Protein 3LHQ (pdb70)

Foldseek 3Di:
DVVVVPVLQDPVLLVLLLLLVLVVLLVAFPVPDFLCNSCVSSVHHSVSSVVVDVTVLRSLLVLVVVVVVVLVVLLVVLCVVCVLALVVSVLVSLLCLQLCCPVPSSNVSSLSRVQPGYDCDDVNVVVVVVVVVVLVVQLVVQLVSVVVCVVSVNFDVQFPSSVLSVCSCCLSSVLSNVCSVPVVPDPRNVCSSVSSVVSSVCRRDPPVRGD/DLVCVLQDVVLLVLLLLLLLVCLLVPFLVPDFLCNSCVSSVHHSVSSCVSPVGSLRSLLVLVVVVVVVLVVLLVVLCVVCVLALPSSVLVSQLCLQLCCPVPPSNVSSLSRVQPGYDCDDPNVVSVVVVVVVLVVQLVVQLVSVVVCVVSVNFPVFFQSSVLSVCVCCLSSVSSNVCSVPVVPDPRNVCRSVSSVVSSVCRRDPPVRGDD

Radius of gyration: 23.21 Å; Cα contacts (8 Å, |Δi|>4): 563; chains: 2; bounding box: 66×42×72 Å

Organism: Salmonella typhimurium (strain LT2 / SGSC1412 / ATCC 700720) (NCBI:txid99287)

Nearest PDB structures (foldseek):
  3lhq-assembly1_B  TM=1.002E+00  e=2.582E-28  Salmonella enterica subsp. enterica serovar Typhimurium str. LT2
  2qop-assembly1_A-2  TM=9.839E-01  e=1.857E-23  Escherichia coli K-12
  3bcg-assembly1_B  TM=9.677E-01  e=1.169E-22  Escherichia coli K-12
  7k1c-assembly1_B  TM=9.220E-01  e=1.415E-13  Pseudomonas putida DOT-T1E
  2xdn-assembly2_D  TM=9.183E-01  e=2.085E-13  Pseudomonas putida

Sequence (421 aa):
AMARKTKQQALETRQQHILDVALRRLFSSQQGVSATSLAEEIANAAGVTRGAIYWHFKNKSDLFSEIWELSESNIGEELEIEEYYQAKFPDDPLSVLREILVHILEATVTEEERRRRRLLMEIIFHKCCEFVGEMMVVVQQAQRSLCCLESYDRIEQTLKHCINAKMLPENLLTRRAAILMRSSFISGLMENWLFAPQSFDLKKEARAYVTILLEMMYQQLCPTLRRAARKTKQQALLETRQHILDVALRRLLFSQQQGVSATSLAEEIANAAGVTRGAIYWHFKKNKSSDLFSEIIWELLSSESNIGELEEIEEYQQAKKFPDDPLSVLREILVHILEATVTEERRRRRLLMMEIIIFHKCCEFVGEMMVVVQQAQRSLCCLESSYDRIEQTLKHCINAKMLPENLLTRRAAILMRRSSFISGLMMENWLFAPQSFDLKKEARAYVTILLEMMYQLCPTLRAS

B-factor: mean 19.81, std 8.68, range [6.04, 78.8]

Solvent-accessible surface area: 19150 Å² total; per-residue (Å²): 110,129,87,155,90,96,113,40,60,19,132,104,14,53,70,88,0,9,39,23,0,3,125,30,0,13,118,55,0,4,55,67,0,48,8,27,68,0,0,118,58,8,70,25,51,160,54,7,0,111,142,12,3,158,41,38,2,58,0,0,18,44,4,20,75,92,10,60,65,74,33,26,114,38,55,124,78,26,90,82,136,67,104,117,37,23,25,10,11,10,73,30,19,10,2,51,24,0,57,3,0,27,71,80,85,102,25,73,22,1,21,20,0,15,13,4,24,6,6,2,28,61,68,7,53,96,3,10,101,42,6,86,71,63,7,81,77,35,1,70,135,23,29,96,35,0,97,106,0,27,113,43,174,60,9,24,161,69,12,56,13,88,45,0,0,2,0,6,63,0,2,9,12,2,0,11,15,8,26,14,16,9,54,182,17,22,77,0,115,160,34,0,105,19,1,0,40,0,0,13,22,0,0,72,70,0,68,33,0,89,98,107,202,127,95,148,48,68,19,141,119,13,64,94,82,0,6,24,11,0,3,90,29,0,10,144,65,0,5,53,65,0,42,6,27,66,0,0,119,57,8,70,26,80,155,53,6,0,107,143,14,5,157,48,38,2,57,0,0,21,46,2,18,77,81,8,62,61,82,32,27,95,44,75,122,98,32,90,81,138,58,105,119,37,22,29,10,5,10,75,22,20,10,2,50,22,0,58,4,0,31,70,81,81,86,23,77,25,0,16,19,0,18,20,4,24,6,5,3,31,61,67,6,54,93,4,12,100,43,8,83,66,66,6,86,82,37,1,72,128,23,40,94,38,0,98,85,0,10,82,44,178,59,6,22,159,68,12,58,28,90,47,0,0,3,5,4,76,0,1,12,15,1,0,8,15,1,22,13,10,5,46,176,10,22,79,0,115,155,32,0,108,18,1,0,40,0,2,14,26,3,0,62,69,0,68,34,1,82,50,166

CATH classification: 1.10.357.10

Structure (mmCIF, N/CA/C/O backbone):
data_3LHQ
#
_entry.id   3LHQ
#
_cell.length_a   47.180
_cell.length_b   75.820
_cell.length_c   55.176
_cell.angle_alpha   90.000
_cell.angle_beta   108.670
_cell.angle_gamma   90.000
#
_symmetry.space_group_name_H-M   'P 1 21 1'
#
loop_
_entity.id
_entity.type
_entity.pdbx_description
1 polymer 'AcrAB operon repressor (TetR/AcrR family)'
2 non-polymer DI(HYDROXYETHYL)ETHER
3 non-polymer 1,2-ETHANEDIOL
4 water water
#
loop_
_atom_site.group_PDB
_atom_site.id
_atom_site.type_symbol
_atom_site.label_atom_id
_atom_site.label_alt_id
_atom_site.label_comp_id
_atom_site.label_asym_id
_atom_site.label_entity_id
_atom_site.label_seq_id
_atom_site.pdbx_PDB_ins_code
_atom_site.Cartn_x
_atom_site.Cartn_y
_atom_site.Cartn_z
_atom_site.occupancy
_atom_site.B_iso_or_equiv
_atom_site.auth_seq_id
_atom_site.auth_comp_id
_atom_site.auth_asym_id
_atom_site.auth_atom_id
_atom_site.pdbx_PDB_model_num
ATOM 1 N N . ALA A 1 3 ? -6.340 12.073 -2.106 1.00 29.25 0 ALA A N 1
ATOM 2 C CA . ALA A 1 3 ? -6.307 13.575 -2.001 1.00 27.91 0 ALA A CA 1
ATOM 3 C C . ALA A 1 3 ? -7.148 14.138 -0.858 1.00 27.20 0 ALA A C 1
ATOM 4 O O . ALA A 1 3 ? -6.594 14.672 0.100 1.00 28.34 0 ALA A O 1
ATOM 6 N N . MET A 1 4 ? -8.471 14.006 -0.951 1.00 26.80 1 MET A N 1
ATOM 7 C CA . MET A 1 4 ? -9.372 14.449 0.130 1.00 25.69 1 MET A CA 1
ATOM 8 C C . MET A 1 4 ? -9.289 13.605 1.442 1.00 24.66 1 MET A C 1
ATOM 9 O O . MET A 1 4 ? -9.362 14.162 2.545 1.00 23.99 1 MET A O 1
ATOM 14 N N . ALA A 1 5 ? -9.120 12.281 1.327 1.00 23.65 2 ALA A N 1
ATOM 15 C CA . ALA A 1 5 ? -8.839 11.446 2.504 1.00 23.35 2 ALA A CA 1
ATOM 16 C C . ALA A 1 5 ? -7.582 11.896 3.262 1.00 22.61 2 ALA A C 1
ATOM 17 O O . ALA A 1 5 ? -7.566 11.986 4.490 1.00 22.09 2 ALA A O 1
ATOM 19 N N . ARG A 1 6 ? -6.515 12.130 2.517 1.00 23.19 3 ARG A N 1
ATOM 20 C CA . ARG A 1 6 ? -5.278 12.536 3.099 1.00 22.51 3 ARG A CA 1
ATOM 21 C C . ARG A 1 6 ? -5.438 13.921 3.699 1.00 22.37 3 ARG A C 1
ATOM 22 O O . ARG A 1 6 ? -4.893 14.199 4.750 1.00 23.11 3 ARG A O 1
ATOM 30 N N . LYS A 1 7 ? -6.185 14.789 3.016 1.00 22.04 4 LYS A N 1
ATOM 31 C CA . LYS A 1 7 ? -6.410 16.134 3.552 1.00 21.34 4 LYS A CA 1
ATOM 32 C C . LYS A 1 7 ? -7.130 16.071 4.900 1.00 21.57 4 LYS A C 1
ATOM 33 O O . LYS A 1 7 ? -6.739 16.738 5.890 1.00 21.38 4 LYS A O 1
ATOM 39 N N . THR A 1 8 ? -8.183 15.261 4.959 1.00 22.20 5 THR A N 1
ATOM 40 C CA . THR A 1 8 ? -8.973 15.110 6.169 1.00 22.95 5 THR A CA 1
ATOM 41 C C . THR A 1 8 ? -8.106 14.678 7.334 1.00 21.57 5 THR A C 1
ATOM 42 O O . THR A 1 8 ? -8.237 15.187 8.435 1.00 20.36 5 THR A O 1
ATOM 46 N N . LYS A 1 9 ? -7.194 13.748 7.084 1.00 22.37 6 LYS A N 1
ATOM 47 C CA . LYS A 1 9 ? -6.338 13.282 8.149 1.00 22.05 6 LYS A CA 1
ATOM 48 C C . LYS A 1 9 ? -5.341 14.357 8.600 1.00 20.98 6 LYS A C 1
ATOM 49 O O . LYS A 1 9 ? -5.165 14.567 9.802 1.00 20.03 6 LYS A O 1
ATOM 55 N N . GLN A 1 10 ? -4.704 15.009 7.633 1.00 19.60 7 GLN A N 1
ATOM 56 C CA . GLN A 1 10 ? -3.799 16.126 7.903 1.00 18.33 7 GLN A CA 1
ATOM 57 C C . GLN A 1 10 ? -4.429 17.151 8.789 1.00 15.79 7 GLN A C 1
ATOM 58 O O . GLN A 1 10 ? -3.755 17.721 9.637 1.00 16.71 7 GLN A O 1
ATOM 64 N N . GLN A 1 11 ? -5.700 17.451 8.554 1.00 15.74 8 GLN A N 1
ATOM 65 C CA . GLN A 1 11 ? -6.414 18.519 9.255 1.00 15.28 8 GLN A CA 1
ATOM 66 C C . GLN A 1 11 ? -7.082 18.122 10.560 1.00 15.37 8 GLN A C 1
ATOM 67 O O . GLN A 1 11 ? -7.633 18.990 11.298 1.00 15.05 8 GLN A O 1
ATOM 73 N N . ALA A 1 12 ? -6.993 16.845 10.886 1.00 16.19 9 ALA A N 1
ATOM 74 C CA . ALA A 1 12 ? -7.673 16.301 12.068 1.00 16.74 9 ALA A CA 1
ATOM 75 C C . ALA A 1 12 ? -7.163 16.848 13.386 1.00 16.08 9 ALA A C 1
ATOM 76 O O . ALA A 1 12 ? -5.980 17.185 13.539 1.00 13.60 9 ALA A O 1
ATOM 78 N N . LEU A 1 13 ? -8.038 16.806 14.384 1.00 18.09 10 LEU A N 1
ATOM 79 C CA . LEU A 1 13 ? -7.712 17.218 15.738 1.00 18.64 10 LEU A CA 1
ATOM 80 C C . LEU A 1 13 ? -6.538 16.373 16.291 1.00 18.29 10 LEU A C 1
ATOM 81 O O . LEU A 1 13 ? -5.680 16.915 16.939 1.00 16.81 10 LEU A O 1
ATOM 86 N N . GLU A 1 14 ? -6.507 15.074 15.989 1.00 18.89 11 GLU A N 1
ATOM 87 C CA . GLU A 1 14 ? -5.464 14.164 16.543 1.00 19.65 11 GLU A CA 1
ATOM 88 C C . GLU A 1 14 ? -4.101 14.577 15.962 1.00 18.02 11 GLU A C 1
ATOM 89 O O . GLU A 1 14 ? -3.066 14.524 16.618 1.00 17.92 11 GLU A O 1
ATOM 95 N N . THR A 1 15 ? -4.098 14.936 14.685 1.00 16.19 12 THR A N 1
ATOM 96 C CA . THR A 1 15 ? -2.850 15.413 14.045 1.00 14.05 12 THR A CA 1
ATOM 97 C C . THR A 1 15 ? -2.400 16.705 14.688 1.00 12.89 12 THR A C 1
ATOM 98 O O . THR A 1 15 ? -1.198 16.907 14.997 1.00 12.57 12 THR A O 1
ATOM 102 N N . ARG A 1 16 ? -3.342 17.624 14.867 1.00 12.01 13 ARG A N 1
ATOM 103 C CA . ARG A 1 16 ? -3.046 18.861 15.561 1.00 12.58 13 ARG A CA 1
ATOM 104 C C . ARG A 1 16 ? -2.434 18.596 16.933 1.00 14.32 13 ARG A C 1
ATOM 105 O O . ARG A 1 16 ? -1.442 19.224 17.288 1.00 11.40 13 ARG A O 1
ATOM 113 N N . GLN A 1 17 ? -3.023 17.689 17.689 1.00 15.47 14 GLN A N 1
ATOM 114 C CA A GLN A 1 17 ? -2.521 17.374 19.027 0.60 16.16 14 GLN A CA 1
ATOM 115 C CA B GLN A 1 17 ? -2.501 17.424 19.018 0.40 15.61 14 GLN A CA 1
ATOM 116 C C . GLN A 1 17 ? -1.085 16.869 18.939 1.00 15.25 14 GLN A C 1
ATOM 117 O O . GLN A 1 17 ? -0.237 17.286 19.704 1.00 15.77 14 GLN A O 1
ATOM 128 N N . HIS A 1 18 ? -0.836 15.992 17.985 1.00 13.03 15 HIS A N 1
ATOM 129 C CA . HIS A 1 18 ? 0.499 15.424 17.838 1.00 11.56 15 HIS A CA 1
ATOM 130 C C . HIS A 1 18 ? 1.520 16.521 17.503 1.00 12.57 15 HIS A C 1
ATOM 131 O O . HIS A 1 18 ? 2.628 16.504 18.033 1.00 10.81 15 HIS A O 1
ATOM 138 N N . ILE A 1 19 ? 1.153 17.453 16.603 1.00 12.14 16 ILE A N 1
ATOM 139 C CA . ILE A 1 19 ? 2.032 18.549 16.252 1.00 12.75 16 ILE A CA 1
ATOM 140 C C . ILE A 1 19 ? 2.403 19.354 17.519 1.00 13.94 16 ILE A C 1
ATOM 141 O O . ILE A 1 19 ? 3.548 19.671 17.770 1.00 13.03 16 ILE A O 1
ATOM 146 N N . LEU A 1 20 ? 1.392 19.659 18.328 1.00 13.53 17 LEU A N 1
ATOM 147 C CA . LEU A 1 20 ? 1.607 20.437 19.542 1.00 14.02 17 LEU A CA 1
ATOM 148 C C . LEU A 1 20 ? 2.546 19.714 20.515 1.00 14.15 17 LEU A C 1
ATOM 149 O O . LEU A 1 20 ? 3.450 20.350 21.054 1.00 13.46 17 LEU A O 1
ATOM 154 N N . ASP A 1 21 ? 2.332 18.405 20.716 1.00 14.00 18 ASP A N 1
ATOM 155 C CA . ASP A 1 21 ? 3.152 17.615 21.634 1.00 15.12 18 ASP A CA 1
ATOM 156 C C . ASP A 1 21 ? 4.594 17.473 21.121 1.00 12.57 18 ASP A C 1
ATOM 157 O O . ASP A 1 21 ? 5.589 17.653 21.874 1.00 13.31 18 ASP A O 1
ATOM 162 N N . VAL A 1 22 ? 4.737 17.240 19.827 1.00 12.92 19 VAL A N 1
ATOM 163 C CA . VAL A 1 22 ? 6.087 17.211 19.229 1.00 10.95 19 VAL A CA 1
ATOM 164 C C . VAL A 1 22 ? 6.789 18.583 19.312 1.00 10.84 19 VAL A C 1
ATOM 165 O O . VAL A 1 22 ? 7.984 18.675 19.676 1.00 10.86 19 VAL A O 1
ATOM 169 N N . ALA A 1 23 ? 6.067 19.670 19.068 1.00 10.86 20 ALA A N 1
ATOM 170 C CA . ALA A 1 23 ? 6.620 20.989 19.313 1.00 10.90 20 ALA A CA 1
ATOM 171 C C . ALA A 1 23 ? 7.115 21.210 20.720 1.00 10.61 20 ALA A C 1
ATOM 172 O O . ALA A 1 23 ? 8.218 21.798 20.894 1.00 11.40 20 ALA A O 1
ATOM 174 N N . LEU A 1 24 ? 6.325 20.820 21.707 1.00 14.16 21 LEU A N 1
ATOM 175 C CA . LEU A 1 24 ? 6.799 20.965 23.066 1.00 13.02 21 LEU A CA 1
ATOM 176 C C . LEU A 1 24 ? 8.113 20.274 23.280 1.00 12.55 21 LEU A C 1
ATOM 177 O O . LEU A 1 24 ? 9.041 20.810 23.917 1.00 13.00 21 LEU A O 1
ATOM 182 N N . ARG A 1 25 ? 8.196 19.042 22.802 1.00 10.68 22 ARG A N 1
ATOM 183 C CA A ARG A 1 25 ? 9.445 18.294 22.900 0.60 11.87 22 ARG A CA 1
ATOM 184 C CA B ARG A 1 25 ? 9.447 18.279 22.908 0.40 12.21 22 ARG A CA 1
ATOM 185 C C . ARG A 1 25 ? 10.634 18.940 22.219 1.00 12.07 22 ARG A C 1
ATOM 186 O O . ARG A 1 25 ? 11.741 19.062 22.811 1.00 12.44 22 ARG A O 1
ATOM 201 N N . LEU A 1 26 ? 10.454 19.416 20.988 1.00 12.69 23 LEU A N 1
ATOM 202 C CA . LEU A 1 26 ? 11.526 20.079 20.256 1.00 12.99 23 LEU A CA 1
ATOM 203 C C . LEU A 1 26 ? 11.912 21.409 20.895 1.00 12.83 23 LEU A C 1
ATOM 204 O O . LEU A 1 26 ? 13.106 21.685 21.091 1.00 12.98 23 LEU A O 1
ATOM 209 N N . PHE A 1 27 ? 10.912 22.206 21.261 1.00 11.92 24 PHE A N 1
ATOM 210 C CA . PHE A 1 27 ? 11.186 23.459 21.953 1.00 13.48 24 PHE A CA 1
ATOM 211 C C . PHE A 1 27 ? 11.938 23.267 23.263 1.00 14.06 24 PHE A C 1
ATOM 212 O O . PHE A 1 27 ? 12.852 24.037 23.579 1.00 12.54 24 PHE A O 1
ATOM 220 N N . SER A 1 28 ? 11.583 22.237 24.039 1.00 14.10 25 SER A N 1
ATOM 221 C CA A SER A 1 28 ? 12.254 22.021 25.328 0.60 14.69 25 SER A CA 1
ATOM 222 C CA B SER A 1 28 ? 12.258 22.035 25.331 0.40 15.39 25 SER A CA 1
ATOM 223 C C . SER A 1 28 ? 13.712 21.577 25.143 1.00 16.15 25 SER A C 1
ATOM 224 O O . SER A 1 28 ? 14.600 21.840 26.003 1.00 17.87 25 SER A O 1
ATOM 229 N N . GLN A 1 29 ? 13.992 20.907 24.016 1.00 15.77 26 GLN A N 1
ATOM 230 C CA . GLN A 1 29 ? 15.358 20.409 23.745 1.00 18.52 26 GLN A CA 1
ATOM 231 C C . GLN A 1 29 ? 16.245 21.465 23.108 1.00 18.22 26 GLN A C 1
ATOM 232 O O . GLN A 1 29 ? 17.375 21.694 23.537 1.00 20.28 26 GLN A O 1
ATOM 238 N N . GLN A 1 30 ? 15.732 22.187 22.126 1.00 17.17 27 GLN A N 1
ATOM 239 C CA . GLN A 1 30 ? 16.623 23.107 21.367 1.00 18.47 27 GLN A CA 1
ATOM 240 C C . GLN A 1 30 ? 16.253 24.565 21.440 1.00 15.54 27 GLN A C 1
ATOM 241 O O . GLN A 1 30 ? 16.994 25.382 20.893 1.00 16.35 27 GLN A O 1
ATOM 247 N N . GLY A 1 31 ? 15.192 24.915 22.171 1.00 13.42 28 GLY A N 1
ATOM 248 C CA . GLY A 1 31 ? 14.774 26.312 22.295 1.00 12.92 28 GLY A CA 1
ATOM 249 C C . GLY A 1 31 ? 13.822 26.704 21.180 1.00 12.69 28 GLY A C 1
ATOM 250 O O . GLY A 1 31 ? 13.843 26.088 20.094 1.00 14.49 28 GLY A O 1
ATOM 251 N N . VAL A 1 32 ? 12.967 27.689 21.445 1.00 12.31 29 VAL A N 1
ATOM 252 C CA . VAL A 1 32 ? 12.019 28.186 20.483 1.00 12.18 29 VAL A CA 1
ATOM 253 C C . VAL A 1 32 ? 12.737 28.889 19.293 1.00 13.22 29 VAL A C 1
ATOM 254 O O . VAL A 1 32 ? 12.410 28.634 18.132 1.00 14.55 29 VAL A O 1
ATOM 258 N N . SER A 1 33 ? 13.786 29.666 19.549 1.00 16.17 30 SER A N 1
ATOM 259 C CA . SER A 1 33 ? 14.413 30.463 18.508 1.00 17.68 30 SER A CA 1
ATOM 260 C C . SER A 1 33 ? 14.977 29.580 17.359 1.00 18.41 30 SER A C 1
ATOM 261 O O . SER A 1 33 ? 14.832 29.881 16.180 1.00 20.93 30 SER A O 1
ATOM 264 N N . ALA A 1 34 ? 15.653 28.507 17.718 1.00 18.91 31 ALA A N 1
ATOM 265 C CA . ALA A 1 34 ? 16.241 27.570 16.748 1.00 19.80 31 ALA A CA 1
ATOM 266 C C . ALA A 1 34 ? 15.275 26.598 16.062 1.00 19.67 31 ALA A C 1
ATOM 267 O O . ALA A 1 34 ? 15.663 25.850 15.161 1.00 21.46 31 ALA A O 1
ATOM 269 N N . THR A 1 35 ? 14.041 26.568 16.525 1.00 17.31 32 THR A N 1
ATOM 270 C CA . THR A 1 35 ? 13.074 25.577 16.037 1.00 16.39 32 THR A CA 1
ATOM 271 C C . THR A 1 35 ? 12.127 26.194 15.053 1.00 15.99 32 THR A C 1
ATOM 272 O O . THR A 1 35 ? 11.467 27.163 15.359 1.00 18.84 32 THR A O 1
ATOM 276 N N . SER A 1 36 ? 12.080 25.665 13.838 1.00 15.46 33 SER A N 1
ATOM 277 C CA . SER A 1 36 ? 11.092 26.130 12.855 1.00 14.94 33 SER A CA 1
ATOM 278 C C . SER A 1 36 ? 9.834 25.245 12.754 1.00 13.29 33 SER A C 1
ATOM 279 O O . SER A 1 36 ? 9.835 24.065 13.137 1.00 14.82 33 SER A O 1
ATOM 282 N N . LEU A 1 37 ? 8.771 25.858 12.232 1.00 14.29 34 LEU A N 1
ATOM 283 C CA . LEU A 1 37 ? 7.609 25.097 11.860 1.00 13.84 34 LEU A CA 1
ATOM 284 C C . LEU A 1 37 ? 7.927 23.929 10.951 1.00 12.73 34 LEU A C 1
ATOM 285 O O . LEU A 1 37 ? 7.341 22.869 11.104 1.00 13.10 34 LEU A O 1
ATOM 290 N N . ALA A 1 38 ? 8.799 24.109 9.976 1.00 12.80 35 ALA A N 1
ATOM 291 C CA . ALA A 1 38 ? 9.168 22.997 9.104 1.00 14.22 35 ALA A CA 1
ATOM 292 C C . ALA A 1 38 ? 9.784 21.826 9.874 1.00 12.62 35 ALA A C 1
ATOM 293 O O . ALA A 1 38 ? 9.496 20.670 9.551 1.00 11.59 35 ALA A O 1
ATOM 295 N N . GLU A 1 39 ? 10.672 22.125 10.842 1.00 13.22 36 GLU A N 1
ATOM 296 C CA A GLU A 1 39 ? 11.274 21.132 11.694 0.60 13.48 36 GLU A CA 1
ATOM 297 C CA B GLU A 1 39 ? 11.264 21.054 11.629 0.40 12.91 36 GLU A CA 1
ATOM 298 C C . GLU A 1 39 ? 10.235 20.357 12.499 1.00 12.76 36 GLU A C 1
ATOM 299 O O . GLU A 1 39 ? 10.267 19.130 12.617 1.00 12.28 36 GLU A O 1
ATOM 310 N N . ILE A 1 40 ? 9.311 21.115 13.056 1.00 11.04 37 ILE A N 1
ATOM 311 C CA . ILE A 1 40 ? 8.231 20.530 13.867 1.00 9.85 37 ILE A CA 1
ATOM 312 C C . ILE A 1 40 ? 7.435 19.594 12.962 1.00 9.04 37 ILE A C 1
ATOM 313 O O . ILE A 1 40 ? 7.066 18.505 13.393 1.00 9.81 37 ILE A O 1
ATOM 318 N N . ALA A 1 41 ? 7.122 20.031 11.746 1.00 8.93 38 ALA A N 1
ATOM 319 C CA . ALA A 1 41 ? 6.310 19.224 10.828 1.00 8.83 38 ALA A CA 1
ATOM 320 C C . ALA A 1 41 ? 7.027 17.889 10.525 1.00 9.58 38 ALA A C 1
ATOM 321 O O . ALA A 1 41 ? 6.436 16.824 10.576 1.00 9.86 38 ALA A O 1
ATOM 323 N N . ASN A 1 42 ? 8.299 17.986 10.167 1.00 10.63 39 ASN A N 1
ATOM 324 C CA . ASN A 1 42 ? 9.110 16.802 9.846 1.00 12.30 39 ASN A CA 1
ATOM 325 C C . ASN A 1 42 ? 9.090 15.867 11.065 1.00 11.53 39 ASN A C 1
ATOM 326 O O . ASN A 1 42 ? 8.869 14.664 10.939 1.00 13.38 39 ASN A O 1
ATOM 331 N N . ALA A 1 43 ? 9.272 16.413 12.273 1.00 10.91 40 ALA A N 1
ATOM 332 C CA . ALA A 1 43 ? 9.310 15.565 13.485 1.00 11.41 40 ALA A CA 1
ATOM 333 C C . ALA A 1 43 ? 7.946 14.935 13.792 1.00 10.40 40 ALA A C 1
ATOM 334 O O . ALA A 1 43 ? 7.871 13.831 14.351 1.00 11.59 40 ALA A O 1
ATOM 336 N N . ALA A 1 44 ? 6.881 15.667 13.423 1.00 9.00 41 ALA A N 1
ATOM 337 C CA . ALA A 1 44 ? 5.535 15.212 13.655 1.00 8.60 41 ALA A CA 1
ATOM 338 C C . ALA A 1 44 ? 5.040 14.256 12.561 1.00 8.68 41 ALA A C 1
ATOM 339 O O . ALA A 1 44 ? 3.915 13.771 12.681 1.00 10.84 41 ALA A O 1
ATOM 341 N N . GLY A 1 45 ? 5.817 14.037 11.494 1.00 10.26 42 GLY A N 1
ATOM 342 C CA . GLY A 1 45 ? 5.420 13.227 10.369 1.00 9.86 42 GLY A CA 1
ATOM 343 C C . GLY A 1 45 ? 4.299 13.822 9.529 1.00 10.86 42 GLY A C 1
ATOM 344 O O . GLY A 1 45 ? 3.447 13.122 9.010 1.00 13.66 42 GLY A O 1
ATOM 345 N N . VAL A 1 46 ? 4.257 15.136 9.446 1.00 10.73 43 VAL A N 1
ATOM 346 C CA . VAL A 1 46 ? 3.290 15.808 8.593 1.00 10.36 43 VAL A CA 1
ATOM 347 C C . VAL A 1 46 ? 4.000 16.725 7.636 1.00 11.61 43 VAL A C 1
ATOM 348 O O . VAL A 1 46 ? 5.198 17.052 7.789 1.00 11.72 43 VAL A O 1
ATOM 352 N N . THR A 1 47 ? 3.274 17.134 6.622 1.00 11.11 44 THR A N 1
ATOM 353 C CA . THR A 1 47 ? 3.857 17.953 5.604 1.00 10.96 44 THR A CA 1
ATOM 354 C C . THR A 1 47 ? 3.961 19.411 6.063 1.00 10.91 44 THR A C 1
ATOM 355 O O . THR A 1 47 ? 3.216 19.877 6.982 1.00 10.79 44 THR A O 1
ATOM 359 N N . ARG A 1 48 ? 4.823 20.148 5.384 1.00 11.06 45 ARG A N 1
ATOM 360 C CA . ARG A 1 48 ? 4.896 21.577 5.611 1.00 11.07 45 ARG A CA 1
ATOM 361 C C . ARG A 1 48 ? 3.529 22.223 5.301 1.00 11.33 45 ARG A C 1
ATOM 362 O O . ARG A 1 48 ? 3.092 23.131 6.003 1.00 11.63 45 ARG A O 1
ATOM 370 N N . GLY A 1 49 ? 2.874 21.800 4.243 1.00 11.27 46 GLY A N 1
ATOM 371 C CA . GLY A 1 49 ? 1.571 22.355 3.971 1.00 10.84 46 GLY A CA 1
ATOM 372 C C . GLY A 1 49 ? 0.597 22.164 5.112 1.00 10.87 46 GLY A C 1
ATOM 373 O O . GLY A 1 49 ? -0.187 23.072 5.389 1.00 11.18 46 GLY A O 1
ATOM 374 N N . ALA A 1 50 ? 0.557 20.959 5.698 1.00 9.35 47 ALA A N 1
ATOM 375 C CA . ALA A 1 50 ? -0.309 20.682 6.799 1.00 10.04 47 ALA A CA 1
ATOM 376 C C . ALA A 1 50 ? -0.024 21.594 8.014 1.00 9.85 47 ALA A C 1
ATOM 377 O O . ALA A 1 50 ? -0.939 22.148 8.607 1.00 10.26 47 ALA A O 1
ATOM 379 N N . ILE A 1 51 ? 1.227 21.773 8.414 1.00 9.00 48 ILE A N 1
ATOM 380 C CA . ILE A 1 51 ? 1.501 22.551 9.622 1.00 9.33 48 ILE A CA 1
ATOM 381 C C . ILE A 1 51 ? 1.114 24.018 9.447 1.00 9.23 48 ILE A C 1
ATOM 382 O O . ILE A 1 51 ? 0.598 24.640 10.412 1.00 10.96 48 ILE A O 1
ATOM 387 N N . TYR A 1 52 ? 1.297 24.556 8.220 1.00 8.46 49 TYR A N 1
ATOM 388 C CA . TYR A 1 52 ? 1.007 25.951 7.963 1.00 10.32 49 TYR A CA 1
ATOM 389 C C . TYR A 1 52 ? -0.495 26.150 7.749 1.00 10.84 49 TYR A C 1
ATOM 390 O O . TYR A 1 52 ? -1.004 27.269 7.949 1.00 10.69 49 TYR A O 1
ATOM 399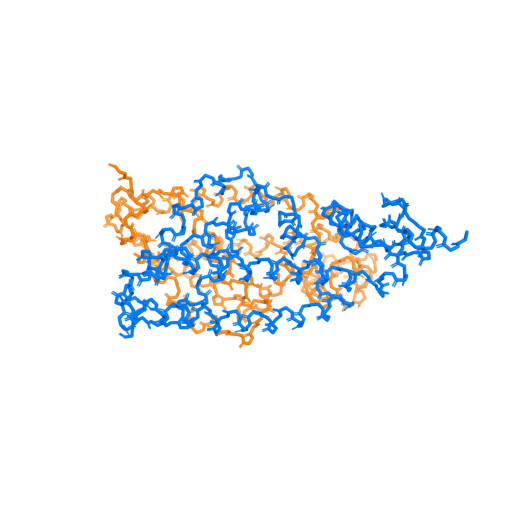 N N . TRP A 1 53 ? -1.232 25.086 7.445 1.00 9.39 50 TRP A N 1
ATOM 400 C CA . TRP A 1 53 ? -2.695 25.192 7.584 1.00 8.91 50 TRP A CA 1
ATOM 401 C C . TRP A 1 53 ? -3.126 25.263 9.032 1.00 9.19 50 TRP A C 1
ATOM 402 O O . TRP A 1 53 ? -3.903 26.146 9.437 1.00 9.96 50 TRP A O 1
ATOM 413 N N . HIS A 1 54 ? -2.550 24.404 9.860 1.00 9.98 51 HIS A N 1
ATOM 414 C CA . HIS A 1 54 ? -2.881 24.378 11.271 1.00 10.85 51 HIS A CA 1
ATOM 415 C C . HIS A 1 54 ? -2.513 25.660 12.012 1.00 11.00 51 HIS A C 1
ATOM 416 O O . HIS A 1 54 ? -3.262 26.084 12.893 1.00 11.62 51 HIS A O 1
ATOM 423 N N . PHE A 1 55 ? -1.383 26.260 11.677 1.00 11.53 52 PHE A N 1
ATOM 424 C CA . PHE A 1 55 ? -0.795 27.356 12.487 1.00 13.61 52 PHE A CA 1
ATOM 425 C C . PHE A 1 55 ? -0.208 28.453 11.648 1.00 14.44 52 PHE A C 1
ATOM 426 O O . PHE A 1 55 ? 0.400 28.196 10.622 1.00 14.57 52 PHE A O 1
ATOM 434 N N . LYS A 1 56 ? -0.404 29.682 12.090 1.00 15.57 53 LYS A N 1
ATOM 435 C CA . LYS A 1 56 ? 0.119 30.814 11.352 1.00 17.15 53 LYS A CA 1
ATOM 436 C C . LYS A 1 56 ? 1.635 30.901 11.494 1.00 16.34 53 LYS A C 1
ATOM 437 O O . LYS A 1 56 ? 2.338 31.238 10.554 1.00 15.55 53 LYS A O 1
ATOM 443 N N . ASN A 1 57 ? 2.136 30.567 12.697 1.00 15.87 54 ASN A N 1
ATOM 444 C CA . ASN A 1 57 ? 3.550 30.732 13.045 1.00 16.60 54 ASN A CA 1
ATOM 445 C C . ASN A 1 57 ? 3.841 30.030 14.370 1.00 16.96 54 ASN A C 1
ATOM 446 O O . ASN A 1 57 ? 2.930 29.498 14.995 1.00 14.39 54 ASN A O 1
ATOM 451 N N . LYS A 1 58 ? 5.098 29.984 14.783 1.00 17.73 55 LYS A N 1
ATOM 452 C CA . LYS A 1 58 ? 5.426 29.188 15.947 1.00 20.65 55 LYS A CA 1
ATOM 453 C C . LYS A 1 58 ? 4.976 29.832 17.237 1.00 21.57 55 LYS A C 1
ATOM 454 O O . LYS A 1 58 ? 4.646 29.117 18.198 1.00 23.17 55 LYS A O 1
ATOM 460 N N . SER A 1 59 ? 4.856 31.153 17.230 1.00 22.03 56 SER A N 1
ATOM 461 C CA . SER A 1 59 ? 4.356 31.890 18.411 1.00 23.68 56 SER A CA 1
ATOM 462 C C . SER A 1 59 ? 2.921 31.570 18.712 1.00 22.04 56 SER A C 1
ATOM 463 O O . SER A 1 59 ? 2.549 31.400 19.871 1.00 22.98 56 SER A O 1
ATOM 466 N N . ASP A 1 60 ? 2.125 31.427 17.669 1.00 20.81 57 ASP A N 1
ATOM 467 C CA . ASP A 1 60 ? 0.718 31.119 17.783 1.00 20.85 57 ASP A CA 1
ATOM 468 C C . ASP A 1 60 ? 0.527 29.664 18.222 1.00 19.46 57 ASP A C 1
ATOM 469 O O . ASP A 1 60 ? -0.348 29.312 19.047 1.00 18.18 57 ASP A O 1
ATOM 474 N N . LEU A 1 61 ? 1.404 28.808 17.720 1.00 17.60 58 LEU A N 1
ATOM 475 C CA . LEU A 1 61 ? 1.427 27.423 18.135 1.00 16.52 58 LEU A CA 1
ATOM 476 C C . LEU A 1 61 ? 1.726 27.389 19.618 1.00 17.35 58 LEU A C 1
ATOM 477 O O . LEU A 1 61 ? 1.049 26.726 20.397 1.00 16.63 58 LEU A O 1
ATOM 482 N N . PHE A 1 62 ? 2.760 28.093 20.033 1.00 18.78 59 PHE A N 1
ATOM 483 C CA . PHE A 1 62 ? 3.136 28.024 21.464 1.00 19.87 59 PHE A CA 1
ATOM 484 C C . PHE A 1 62 ? 2.043 28.608 22.361 1.00 20.13 59 PHE A C 1
ATOM 485 O O . PHE A 1 62 ? 1.819 28.124 23.457 1.00 19.48 59 PHE A O 1
ATOM 493 N N . SER A 1 63 ? 1.427 29.696 21.914 1.00 19.99 60 SER A N 1
ATOM 494 C CA . SER A 1 63 ? 0.316 30.326 22.651 1.00 21.10 60 SER A CA 1
ATOM 495 C C . SER A 1 63 ? -0.808 29.390 22.877 1.00 20.58 60 SER A C 1
ATOM 496 O O . SER A 1 63 ? -1.440 29.394 23.954 1.00 21.91 60 SER A O 1
ATOM 499 N N . GLU A 1 64 ? -1.140 28.625 21.833 1.00 20.01 61 GLU A N 1
ATOM 500 C CA . GLU A 1 64 ? -2.183 27.647 21.942 1.00 19.40 61 GLU A CA 1
ATOM 501 C C . GLU A 1 64 ? -1.952 26.610 23.058 1.00 19.90 61 GLU A C 1
ATOM 502 O O . GLU A 1 64 ? -2.887 26.299 23.811 1.00 21.11 61 GLU A O 1
ATOM 508 N N . ILE A 1 65 ? -0.747 26.067 23.154 1.00 19.26 62 ILE A N 1
ATOM 509 C CA . ILE A 1 65 ? -0.426 25.131 24.204 1.00 20.29 62 ILE A CA 1
ATOM 510 C C . ILE A 1 65 ? -0.604 25.830 25.542 1.00 20.20 62 ILE A C 1
ATOM 511 O O . ILE A 1 65 ? -1.193 25.271 26.470 1.00 20.76 62 ILE A O 1
ATOM 516 N N . TRP A 1 66 ? -0.071 27.035 25.648 1.00 20.11 63 TRP A N 1
ATOM 517 C CA . TRP A 1 66 ? -0.053 27.747 26.920 1.00 21.71 63 TRP A CA 1
ATOM 518 C C . TRP A 1 66 ? -1.482 28.019 27.366 1.00 22.78 63 TRP A C 1
ATOM 519 O O . TRP A 1 66 ? -1.841 27.803 28.520 1.00 23.10 63 TRP A O 1
ATOM 530 N N . GLU A 1 67 ? -2.317 28.459 26.428 1.00 24.16 64 GLU A N 1
ATOM 531 C CA . GLU A 1 67 ? -3.709 28.737 26.717 1.00 26.64 64 GLU A CA 1
ATOM 532 C C . GLU A 1 67 ? -4.499 27.464 26.996 1.00 27.03 64 GLU A C 1
ATOM 533 O O . GLU A 1 67 ? -5.361 27.464 27.908 1.00 27.55 64 GLU A O 1
ATOM 539 N N . LEU A 1 68 ? -4.216 26.369 26.300 1.00 26.74 65 LEU A N 1
ATOM 540 C CA . LEU A 1 68 ? -4.908 25.103 26.676 1.00 27.12 65 LEU A CA 1
ATOM 541 C C . LEU A 1 68 ? -4.627 24.605 28.108 1.00 27.06 65 LEU A C 1
ATOM 542 O O . LEU A 1 68 ? -5.513 24.039 28.763 1.00 26.43 65 LEU A O 1
ATOM 547 N N . SER A 1 69 ? -3.399 24.826 28.569 1.00 27.35 66 SER A N 1
ATOM 548 C CA . SER A 1 69 ? -2.981 24.488 29.923 1.00 26.90 66 SER A CA 1
ATOM 549 C C . SER A 1 69 ? -3.720 25.307 30.987 1.00 27.05 66 SER A C 1
ATOM 550 O O . SER A 1 69 ? -4.167 24.797 32.046 1.00 27.38 66 SER A O 1
ATOM 553 N N . GLU A 1 70 ? -3.819 26.587 30.7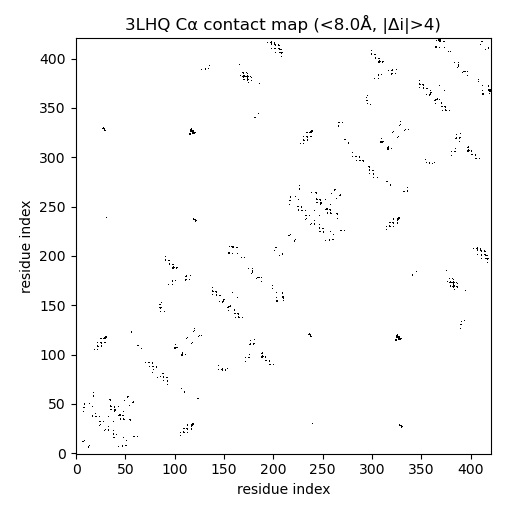09 1.00 27.06 67 GLU A N 1
ATOM 554 C CA . GLU A 1 70 ? -4.571 27.512 31.524 1.00 27.65 67 GLU A CA 1
ATOM 555 C C . GLU A 1 70 ? -6.035 27.113 31.570 1.00 29.12 67 GLU A C 1
ATOM 556 O O . GLU A 1 70 ? -6.637 27.093 32.654 1.00 29.50 67 GLU A O 1
ATOM 562 N N . SER A 1 71 ? -6.588 26.693 30.449 1.00 29.25 68 SER A N 1
ATOM 563 C CA . SER A 1 71 ? -7.992 26.213 30.439 1.00 30.93 68 SER A CA 1
ATOM 564 C C . SER A 1 71 ? -8.222 24.881 31.184 1.00 31.70 68 SER A C 1
ATOM 565 O O . SER A 1 71 ? -9.296 24.650 31.760 1.00 31.72 68 SER A O 1
ATOM 568 N N . ASN A 1 72 ? -7.215 24.018 31.203 1.00 31.36 69 ASN A N 1
ATOM 569 C CA . ASN A 1 72 ? -7.277 22.760 31.956 1.00 32.36 69 ASN A CA 1
ATOM 570 C C . ASN A 1 72 ? -7.378 23.078 33.453 1.00 30.85 69 ASN A C 1
ATOM 571 O O . ASN A 1 72 ? -8.122 22.415 34.162 1.00 30.84 69 ASN A O 1
ATOM 576 N N . ILE A 1 73 ? -6.646 24.117 33.893 1.00 30.27 70 ILE A N 1
ATOM 577 C CA . ILE A 1 73 ? -6.584 24.537 35.316 1.00 28.86 70 ILE A CA 1
ATOM 578 C C . ILE A 1 73 ? -7.954 25.021 35.751 1.00 27.95 70 ILE A C 1
ATOM 579 O O . ILE A 1 73 ? -8.434 24.626 36.836 1.00 25.21 70 ILE A O 1
ATOM 584 N N . GLY A 1 74 ? -8.598 25.804 34.871 1.00 26.05 71 GLY A N 1
ATOM 585 C CA . GLY A 1 74 ? -9.931 26.351 35.097 1.00 26.13 71 GLY A CA 1
ATOM 586 C C . GLY A 1 74 ? -10.919 25.227 35.285 1.00 25.01 71 GLY A C 1
ATOM 587 O O . GLY A 1 74 ? -11.779 25.284 36.190 1.00 24.40 71 GLY A O 1
ATOM 588 N N . GLU A 1 75 ? -10.790 24.193 34.445 1.00 25.12 72 GLU A N 1
ATOM 589 C CA A GLU A 1 75 ? -11.682 23.022 34.488 0.60 24.91 72 GLU A CA 1
ATOM 590 C CA B GLU A 1 75 ? -11.711 23.058 34.502 0.40 25.09 72 GLU A CA 1
ATOM 591 C C . GLU A 1 75 ? -11.547 22.291 35.810 1.00 24.96 72 GLU A C 1
ATOM 592 O O . GLU A 1 75 ? -12.540 21.921 36.427 1.00 22.29 72 GLU A O 1
ATOM 603 N N . LEU A 1 76 ? -10.312 22.094 36.257 1.00 25.09 73 LEU A N 1
ATOM 604 C CA . LEU A 1 76 ? -10.094 21.442 37.543 1.00 25.93 73 LEU A CA 1
ATOM 605 C C . LEU A 1 76 ? -10.628 22.230 38.739 1.00 24.78 73 LEU A C 1
ATOM 606 O O . LEU A 1 76 ? -11.109 21.642 39.700 1.00 24.79 73 LEU A O 1
ATOM 611 N N . GLU A 1 77 ? -10.543 23.549 38.684 1.00 24.77 74 GLU A N 1
ATOM 612 C CA . GLU A 1 77 ? -11.132 24.415 39.717 1.00 24.73 74 GLU A CA 1
ATOM 613 C C . GLU A 1 77 ? -12.613 24.209 39.847 1.00 23.47 74 GLU A C 1
ATOM 614 O O . GLU A 1 77 ? -13.109 24.047 40.975 1.00 22.89 74 GLU A O 1
ATOM 620 N N . ILE A 1 78 ? -13.323 24.202 38.699 1.00 23.27 75 ILE A N 1
ATOM 621 C CA . ILE A 1 78 ? -14.781 23.966 38.659 1.00 23.01 75 ILE A CA 1
ATOM 622 C C . ILE A 1 78 ? -15.051 22.605 39.322 1.00 23.54 75 ILE A C 1
ATOM 623 O O . ILE A 1 78 ? -15.992 22.454 40.131 1.00 23.01 75 ILE A O 1
ATOM 628 N N . GLU A 1 79 ? -14.195 21.635 39.034 1.00 23.56 76 GLU A N 1
ATOM 629 C CA A GLU A 1 79 ? -14.297 20.282 39.593 0.60 24.36 76 GLU A CA 1
ATOM 630 C CA B GLU A 1 79 ? -14.370 20.310 39.590 0.40 24.26 76 GLU A CA 1
ATOM 631 C C . GLU A 1 79 ? -14.122 20.274 41.092 1.00 23.59 76 GLU A C 1
ATOM 632 O O . GLU A 1 79 ? -14.933 19.691 41.833 1.00 23.88 76 GLU A O 1
ATOM 643 N N . TYR A 1 80 ? -13.014 20.864 41.542 1.00 22.24 77 TYR A N 1
ATOM 644 C CA A TYR A 1 80 ? -12.700 20.833 42.973 0.60 21.54 77 TYR A CA 1
ATOM 645 C CA B TYR A 1 80 ? -12.673 20.879 42.981 0.40 21.28 77 TYR A CA 1
ATOM 646 C C . TYR A 1 80 ? -13.724 21.619 43.785 1.00 20.34 77 TYR A C 1
ATOM 647 O O . TYR A 1 80 ? -13.985 21.259 44.930 1.00 20.05 77 TYR A O 1
ATOM 664 N N . GLN A 1 81 ? -14.297 22.666 43.191 1.00 19.99 78 GLN A N 1
ATOM 665 C CA . GLN A 1 81 ? -15.376 23.446 43.842 1.00 20.49 78 GLN A CA 1
ATOM 666 C C . GLN A 1 81 ? -16.598 22.580 44.133 1.00 20.74 78 GLN A C 1
ATOM 667 O O . GLN A 1 81 ? -17.215 22.666 45.199 1.00 19.75 78 GLN A O 1
ATOM 673 N N . ALA A 1 82 ? -16.972 21.760 43.171 1.00 22.33 79 ALA A N 1
ATOM 674 C CA . ALA A 1 82 ? -18.122 20.858 43.320 1.00 23.24 79 ALA A CA 1
ATOM 675 C C . ALA A 1 82 ? -17.778 19.709 44.272 1.00 23.72 79 ALA A C 1
ATOM 676 O O . ALA A 1 82 ? -18.641 19.183 44.946 1.00 25.23 79 ALA A O 1
ATOM 678 N N . LYS A 1 83 ? -16.496 19.358 44.341 1.00 24.39 80 LYS A N 1
ATOM 679 C CA . LYS A 1 83 ? -15.987 18.390 45.333 1.00 23.82 80 LYS A CA 1
ATOM 680 C C . LYS A 1 83 ? -15.951 18.871 46.807 1.00 22.20 80 LYS A C 1
ATOM 681 O O . LYS A 1 83 ? -16.314 18.093 47.749 1.00 23.84 80 LYS A O 1
ATOM 687 N N . PHE A 1 84 ? -15.454 20.092 47.027 1.00 17.58 81 PHE A N 1
ATOM 688 C CA . PHE A 1 84 ? -15.354 20.663 48.365 1.00 16.13 81 PHE A CA 1
ATOM 689 C C . PHE A 1 84 ? -16.188 21.943 48.451 1.00 14.38 81 PHE A C 1
ATOM 690 O O . PHE A 1 84 ? -15.645 22.981 48.769 1.00 13.46 81 PHE A O 1
ATOM 698 N N . PRO A 1 85 ? -17.519 21.867 48.269 1.00 14.19 82 PRO A N 1
ATOM 699 C CA . PRO A 1 85 ? -18.283 23.129 48.208 1.00 14.08 82 PRO A CA 1
ATOM 700 C C . PRO A 1 85 ? -18.421 23.842 49.548 1.00 13.10 82 PRO A C 1
ATOM 701 O O . PRO A 1 85 ? -18.689 25.045 49.615 1.00 13.64 82 PRO A O 1
ATOM 705 N N . ASP A 1 86 ? -18.102 23.128 50.626 1.00 11.32 83 ASP A N 1
ATOM 706 C CA . ASP A 1 86 ? -18.157 23.752 51.940 1.00 11.06 83 ASP A CA 1
ATOM 707 C C . ASP A 1 86 ? -16.779 24.193 52.428 1.00 12.22 83 ASP A C 1
ATOM 708 O O . ASP A 1 86 ? -16.641 24.599 53.573 1.00 12.44 83 ASP A O 1
ATOM 713 N N . ASP A 1 87 ? -15.754 24.065 51.577 1.00 11.87 84 ASP A N 1
ATOM 714 C CA . ASP A 1 87 ? -14.342 24.299 52.048 1.00 11.80 84 ASP A CA 1
ATOM 715 C C . ASP A 1 87 ? -13.444 24.905 50.966 1.00 11.21 84 ASP A C 1
ATOM 716 O O . ASP A 1 87 ? -12.713 24.188 50.273 1.00 10.29 84 ASP A O 1
ATOM 721 N N . PRO A 1 88 ? -13.587 26.207 50.764 1.00 10.79 85 PRO A N 1
ATOM 722 C CA . PRO A 1 88 ? -12.855 26.850 49.688 1.00 11.00 85 PRO A CA 1
ATOM 723 C C . PRO A 1 88 ? -11.385 26.855 49.918 1.00 11.64 85 PRO A C 1
ATOM 724 O O . PRO A 1 88 ? -10.631 26.916 48.939 1.00 11.13 85 PRO A O 1
ATOM 728 N N . LEU A 1 89 ? -10.958 26.790 51.183 1.00 11.15 86 LEU A N 1
ATOM 729 C CA . LEU A 1 89 ? -9.543 26.774 51.452 1.00 11.55 86 LEU A CA 1
ATOM 730 C C . LEU A 1 89 ? -8.918 25.411 50.988 1.00 11.83 86 LEU A C 1
ATOM 731 O O . LEU A 1 89 ? -7.824 25.371 50.441 1.00 11.51 86 LEU A O 1
ATOM 736 N N . SER A 1 90 ? -9.680 24.329 51.117 1.00 10.46 87 SER A N 1
ATOM 737 C CA . SER A 1 90 ? -9.234 23.004 50.554 1.00 10.98 87 SER A CA 1
ATOM 738 C C . SER A 1 90 ? -9.257 22.974 49.014 1.00 11.45 87 SER A C 1
ATOM 739 O O . SER A 1 90 ? -8.407 22.338 48.402 1.00 12.69 87 SER A O 1
ATOM 742 N N . VAL A 1 91 ? -10.235 23.640 48.431 1.00 10.65 88 VAL A N 1
ATOM 743 C CA . VAL A 1 91 ? -10.264 23.816 46.981 1.00 10.74 88 VAL A CA 1
ATOM 744 C C . VAL A 1 91 ? -8.924 24.436 46.548 1.00 11.64 88 VAL A C 1
ATOM 745 O O . VAL A 1 91 ? -8.193 23.935 45.665 1.00 11.12 88 VAL A O 1
ATOM 749 N N . LEU A 1 92 ? -8.610 25.559 47.165 1.00 11.40 89 LEU A N 1
ATOM 750 C CA . LEU A 1 92 ? -7.396 26.288 46.817 1.00 12.06 89 LEU A CA 1
ATOM 751 C C . LEU A 1 92 ? -6.145 25.416 47.082 1.00 10.81 89 LEU A C 1
ATOM 752 O O . LEU A 1 92 ? -5.234 25.327 46.235 1.00 11.08 89 LEU A O 1
ATOM 757 N N . ARG A 1 93 ? -6.115 24.762 48.232 1.00 10.18 90 ARG A N 1
ATOM 758 C CA . ARG A 1 93 ? -4.983 23.871 48.568 1.00 10.14 90 ARG A CA 1
ATOM 759 C C . ARG A 1 93 ? -4.770 22.841 47.483 1.00 10.53 90 ARG A C 1
ATOM 760 O O . ARG A 1 93 ? -3.668 22.665 46.991 1.00 11.24 90 ARG A O 1
ATOM 768 N N . GLU A 1 94 ? -5.825 22.108 47.119 1.00 11.45 91 GLU A N 1
ATOM 769 C CA . GLU A 1 94 ? -5.642 21.024 46.177 1.00 12.91 91 GLU A CA 1
ATOM 770 C C . GLU A 1 94 ? -5.273 21.517 44.779 1.00 12.18 91 GLU A C 1
ATOM 771 O O . GLU A 1 94 ? -4.507 20.818 44.085 1.00 13.87 91 GLU A O 1
ATOM 777 N N . ILE A 1 95 ? -5.866 22.633 44.320 1.00 11.99 92 ILE A N 1
ATOM 778 C CA . ILE A 1 95 ? -5.482 23.174 43.019 1.00 11.17 92 ILE A CA 1
ATOM 779 C C . ILE A 1 95 ? -3.956 23.469 42.999 1.00 11.92 92 ILE A C 1
ATOM 780 O O . ILE A 1 95 ? -3.222 23.197 42.013 1.00 12.49 92 ILE A O 1
ATOM 785 N N . LEU A 1 96 ? -3.490 24.127 44.058 1.00 10.56 93 LEU A N 1
ATOM 786 C CA . LEU A 1 96 ? -2.097 24.517 44.111 1.00 10.89 93 LEU A CA 1
ATOM 787 C C . LEU A 1 96 ? -1.188 23.325 44.211 1.00 10.36 93 LEU A C 1
ATOM 788 O O . LEU A 1 96 ? -0.121 23.290 43.544 1.00 10.82 93 LEU A O 1
ATOM 793 N N . VAL A 1 97 ? -1.550 22.326 44.998 1.00 9.87 94 VAL A N 1
ATOM 794 C CA . VAL A 1 97 ? -0.703 21.153 45.099 1.00 11.10 94 VAL A CA 1
ATOM 795 C C . VAL A 1 97 ? -0.672 20.419 43.758 1.00 10.37 94 VAL A C 1
ATOM 796 O O . VAL A 1 97 ? 0.385 19.960 43.351 1.00 11.72 94 VAL A O 1
ATOM 800 N N . HIS A 1 98 ? -1.781 20.398 43.019 1.00 10.92 95 HIS A N 1
ATOM 801 C CA . HIS A 1 98 ? -1.875 19.717 41.749 1.00 13.56 95 HIS A CA 1
ATOM 802 C C . HIS A 1 98 ? -0.966 20.434 40.759 1.00 13.67 95 HIS A C 1
ATOM 803 O O . HIS A 1 98 ? -0.196 19.781 40.034 1.00 14.46 95 HIS A O 1
ATOM 81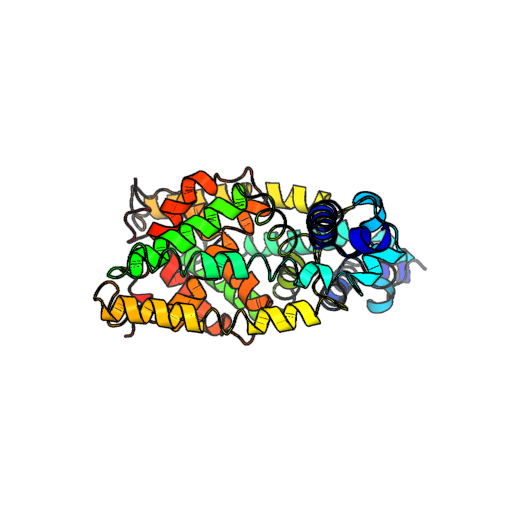0 N N . ILE A 1 99 ? -0.999 21.766 40.745 1.00 12.81 96 ILE A N 1
ATOM 811 C CA . ILE A 1 99 ? -0.110 22.524 39.824 1.00 12.29 96 ILE A CA 1
ATOM 812 C C . ILE A 1 99 ? 1.324 22.180 40.093 1.00 12.91 96 ILE A C 1
ATOM 813 O O . ILE A 1 99 ? 2.112 21.967 39.143 1.00 13.18 96 ILE A O 1
ATOM 818 N N . LEU A 1 100 ? 1.736 22.199 41.357 1.00 12.60 97 LEU A N 1
ATOM 819 C CA . LEU A 1 100 ? 3.131 21.906 41.655 1.00 12.45 97 LEU A CA 1
ATOM 820 C C . LEU A 1 100 ? 3.524 20.482 41.350 1.00 12.88 97 LEU A C 1
ATOM 821 O O . LEU A 1 100 ? 4.537 20.228 40.705 1.00 14.36 97 LEU A O 1
ATOM 826 N N . GLU A 1 101 ? 2.710 19.513 41.737 1.00 11.64 98 GLU A N 1
ATOM 827 C CA . GLU A 1 101 ? 3.082 18.118 41.483 1.00 12.23 98 GLU A CA 1
ATOM 828 C C . GLU A 1 101 ? 3.088 17.841 39.980 1.00 12.58 98 GLU A C 1
ATOM 829 O O . GLU A 1 101 ? 3.965 17.170 39.497 1.00 14.56 98 GLU A O 1
ATOM 835 N N . ALA A 1 102 ? 2.165 18.423 39.233 1.00 13.55 99 ALA A N 1
ATOM 836 C CA . ALA A 1 102 ? 2.046 18.183 37.773 1.00 14.70 99 ALA A CA 1
ATOM 837 C C . ALA A 1 102 ? 3.230 18.783 37.012 1.00 15.28 99 ALA A C 1
ATOM 838 O O . ALA A 1 102 ? 3.617 18.272 35.957 1.00 15.70 99 ALA A O 1
ATOM 840 N N . THR A 1 103 ? 3.866 19.815 37.583 1.00 14.58 100 THR A N 1
ATOM 841 C CA . THR A 1 103 ? 5.059 20.348 36.997 1.00 15.63 100 THR A CA 1
ATOM 842 C C . THR A 1 103 ? 6.192 19.314 36.905 1.00 15.34 100 THR A C 1
ATOM 843 O O . THR A 1 103 ? 7.041 19.355 36.016 1.00 15.33 100 THR A O 1
ATOM 847 N N . VAL A 1 104 ? 6.203 18.398 37.870 1.00 13.85 101 VAL A N 1
ATOM 848 C CA . VAL A 1 104 ? 7.104 17.293 37.870 1.00 12.88 101 VAL A CA 1
ATOM 849 C C . VAL A 1 104 ? 6.583 16.132 37.020 1.00 13.65 101 VAL A C 1
ATOM 850 O O . VAL A 1 104 ? 7.316 15.563 36.196 1.00 15.22 101 VAL A O 1
ATOM 854 N N . THR A 1 105 ? 5.343 15.741 37.260 1.00 12.13 102 THR A N 1
ATOM 855 C CA . THR A 1 105 ? 4.864 14.412 36.825 1.00 13.38 102 THR A CA 1
ATOM 856 C C . THR A 1 105 ? 4.223 14.384 35.466 1.00 13.36 102 THR A C 1
ATOM 857 O O . THR A 1 105 ? 4.233 13.330 34.841 1.00 15.34 102 THR A O 1
ATOM 861 N N . GLU A 1 106 ? 3.604 15.495 35.028 1.00 11.33 103 GLU A N 1
ATOM 862 C CA A GLU A 1 106 ? 2.845 15.517 33.748 0.60 11.47 103 GLU A CA 1
ATOM 863 C CA B GLU A 1 106 ? 2.842 15.528 33.770 0.40 11.81 103 GLU A CA 1
ATOM 864 C C . GLU A 1 106 ? 3.729 16.063 32.639 1.00 11.69 103 GLU A C 1
ATOM 865 O O . GLU A 1 106 ? 4.252 17.208 32.727 1.00 12.31 103 GLU A O 1
ATOM 876 N N . GLU A 1 107 ? 3.885 15.305 31.564 1.00 13.14 104 GLU A N 1
ATOM 877 C CA . GLU A 1 107 ? 4.804 15.763 30.487 1.00 13.88 104 GLU A CA 1
ATOM 878 C C . GLU A 1 107 ? 4.423 17.149 29.904 1.00 13.10 104 GLU A C 1
ATOM 879 O O . GLU A 1 107 ? 5.256 18.029 29.732 1.00 10.77 104 GLU A O 1
ATOM 885 N N . ARG A 1 108 ? 3.161 17.340 29.580 1.00 12.89 105 ARG A N 1
ATOM 886 C CA . ARG A 1 108 ? 2.720 18.567 28.942 1.00 15.35 105 ARG A CA 1
ATOM 887 C C . ARG A 1 108 ? 3.005 19.784 29.833 1.00 15.08 105 ARG A C 1
ATOM 888 O O . ARG A 1 108 ? 3.584 20.780 29.371 1.00 16.46 105 ARG A O 1
ATOM 896 N N . ARG A 1 109 ? 2.625 19.712 31.106 1.00 16.07 106 ARG A N 1
ATOM 897 C CA A ARG A 1 109 ? 2.878 20.835 32.015 0.60 15.50 106 ARG A CA 1
ATOM 898 C CA B ARG A 1 109 ? 2.875 20.823 32.016 0.40 15.63 106 ARG A CA 1
ATOM 899 C C . ARG A 1 109 ? 4.389 21.018 32.241 1.00 14.15 106 ARG A C 1
ATOM 900 O O . ARG A 1 109 ? 4.866 22.148 32.236 1.00 13.06 106 ARG A O 1
ATOM 915 N N A ARG A 1 110 ? 5.134 19.929 32.468 0.50 12.22 107 ARG A N 1
ATOM 916 N N B ARG A 1 110 ? 5.134 19.932 32.467 0.50 12.23 107 ARG A N 1
ATOM 917 C CA A ARG A 1 110 ? 6.543 20.040 32.749 0.50 12.00 107 ARG A CA 1
ATOM 918 C CA B ARG A 1 110 ? 6.537 20.049 32.747 0.50 12.00 107 ARG A CA 1
ATOM 919 C C A ARG A 1 110 ? 7.253 20.734 31.584 0.50 12.06 107 ARG A C 1
ATOM 920 C C B ARG A 1 110 ? 7.251 20.735 31.583 0.50 12.07 107 ARG A C 1
ATOM 921 O O A ARG A 1 110 ? 8.008 21.694 31.770 0.50 11.99 107 ARG A O 1
ATOM 922 O O B ARG A 1 110 ? 8.012 21.687 31.772 0.50 12.04 107 ARG A O 1
ATOM 937 N N . LEU A 1 111 ? 6.987 20.267 30.367 1.00 11.89 108 LEU A N 1
ATOM 938 C CA . LEU A 1 111 ? 7.662 20.834 29.214 1.00 11.87 108 LEU A CA 1
ATOM 939 C C . LEU A 1 111 ? 7.192 22.291 28.946 1.00 11.60 108 LEU A C 1
ATOM 940 O O . LEU A 1 111 ? 8.036 23.171 28.608 1.00 10.95 108 LEU A O 1
ATOM 945 N N . LEU A 1 112 ? 5.886 22.553 29.066 1.00 11.47 109 LEU A N 1
ATOM 946 C CA . LEU A 1 112 ? 5.380 23.897 28.851 1.00 11.30 109 LEU A CA 1
ATOM 947 C C . LEU A 1 112 ? 6.084 24.873 29.814 1.00 10.93 109 LEU A C 1
ATOM 948 O O . LEU A 1 112 ? 6.599 25.890 29.404 1.00 10.85 109 LEU A O 1
ATOM 953 N N . MET A 1 113 ? 6.142 24.511 31.074 1.00 11.16 110 MET A N 1
ATOM 954 C CA . MET A 1 113 ? 6.751 25.395 32.071 1.00 12.31 110 MET A CA 1
ATOM 955 C C . MET A 1 113 ? 8.222 25.527 31.788 1.00 11.53 110 MET A C 1
ATOM 956 O O . MET A 1 113 ? 8.767 26.606 31.927 1.00 10.92 110 MET A O 1
ATOM 961 N N . GLU A 1 114 ? 8.905 24.425 31.456 1.00 11.09 111 GLU A N 1
ATOM 962 C CA . GLU A 1 114 ? 10.329 24.530 31.128 1.00 10.58 111 GLU A CA 1
ATOM 963 C C . GLU A 1 114 ? 10.589 25.505 30.019 1.00 9.70 111 GLU A C 1
ATOM 964 O O . GLU A 1 114 ? 11.594 26.216 30.018 1.00 10.74 111 GLU A O 1
ATOM 970 N N . ILE A 1 115 ? 9.751 25.510 29.020 1.00 11.50 112 ILE A N 1
ATOM 971 C CA . ILE A 1 115 ? 9.920 26.385 27.874 1.00 11.40 112 ILE A CA 1
ATOM 972 C C . ILE A 1 115 ? 9.615 27.852 28.285 1.00 11.34 112 ILE A C 1
ATOM 973 O O . ILE A 1 115 ? 10.453 28.711 28.025 1.00 13.66 112 ILE A O 1
ATOM 978 N N . ILE A 1 116 ? 8.473 28.089 28.984 1.00 11.23 113 ILE A N 1
ATOM 979 C CA . ILE A 1 116 ? 8.109 29.418 29.466 1.00 11.42 113 ILE A CA 1
ATOM 980 C C . ILE A 1 116 ? 9.276 30.034 30.220 1.00 11.00 113 ILE A C 1
ATOM 981 O O . ILE A 1 116 ? 9.681 31.166 29.969 1.00 11.49 113 ILE A O 1
ATOM 986 N N . PHE A 1 117 ? 9.885 29.255 31.102 1.00 10.59 114 PHE A N 1
ATOM 987 C CA . PHE A 1 117 ? 10.949 29.782 31.946 1.00 10.93 114 PHE A CA 1
ATOM 988 C C . PHE A 1 117 ? 12.330 29.797 31.333 1.00 11.04 114 PHE A C 1
ATOM 989 O O . PHE A 1 117 ? 13.090 30.729 31.569 1.00 13.50 114 PHE A O 1
ATOM 997 N N . HIS A 1 118 ? 12.696 28.751 30.578 1.00 11.14 115 HIS A N 1
ATOM 998 C CA . HIS A 1 118 ? 14.088 28.534 30.227 1.00 10.19 115 HIS A CA 1
ATOM 999 C C . HIS A 1 118 ? 14.388 28.320 28.764 1.00 10.51 115 HIS A C 1
ATOM 1000 O O . HIS A 1 118 ? 15.579 28.223 28.426 1.00 11.97 115 HIS A O 1
ATOM 1007 N N . LYS A 1 119 ? 13.363 28.213 27.907 1.00 10.67 116 LYS A N 1
ATOM 1008 C CA . LYS A 1 119 ? 13.618 27.838 26.519 1.00 11.61 116 LYS A CA 1
ATOM 1009 C C . LYS A 1 119 ? 12.973 28.745 25.497 1.00 12.29 116 LYS A C 1
ATOM 1010 O O . LYS A 1 119 ? 12.808 28.340 24.344 1.00 12.24 116 LYS A O 1
ATOM 1016 N N A CYS A 1 120 ? 12.560 29.968 25.905 0.60 13.96 117 CYS A N 1
ATOM 1017 N N B CYS A 1 120 ? 12.682 29.967 25.867 0.40 12.14 117 CYS A N 1
ATOM 1018 C CA A CYS A 1 120 ? 11.805 30.941 25.021 0.60 14.56 117 CYS A CA 1
ATOM 1019 C CA B CYS A 1 120 ? 12.286 30.895 24.855 0.40 11.32 117 CYS A CA 1
ATOM 1020 C C A CYS A 1 120 ? 12.127 32.425 25.318 0.60 13.84 117 CYS A C 1
ATOM 1021 C C B CYS A 1 120 ? 12.790 32.231 25.302 0.40 11.37 117 CYS A C 1
ATOM 1022 O O A CYS A 1 120 ? 11.736 32.926 26.360 0.60 12.99 117 CYS A O 1
ATOM 1023 O O B CYS A 1 120 ? 13.278 32.383 26.424 0.40 7.45 117 CYS A O 1
ATOM 1028 N N . GLU A 1 121 ? 12.710 33.154 24.360 1.00 11.74 118 GLU A N 1
ATOM 1029 C CA . GLU A 1 121 ? 12.996 34.558 24.554 1.00 12.99 118 GLU A CA 1
ATOM 1030 C C . GLU A 1 121 ? 11.728 35.322 24.128 1.00 13.27 118 GLU A C 1
ATOM 1031 O O . GLU A 1 121 ? 11.153 35.042 23.094 1.00 13.52 118 GLU A O 1
ATOM 1037 N N . PHE A 1 122 ? 11.273 36.221 24.983 1.00 12.11 119 PHE A N 1
ATOM 1038 C CA . PHE A 1 122 ? 10.079 36.959 24.742 1.00 13.05 119 PHE A CA 1
ATOM 1039 C C . PHE A 1 122 ? 10.428 38.193 23.878 1.00 13.72 119 PHE A C 1
ATOM 1040 O O . PHE A 1 122 ? 10.432 39.342 24.321 1.00 16.14 119 PHE A O 1
ATOM 1048 N N . VAL A 1 123 ? 10.766 37.915 22.631 1.00 15.22 120 VAL A N 1
ATOM 1049 C CA . VAL A 1 123 ? 11.186 38.921 21.627 1.00 14.80 120 VAL A CA 1
ATOM 1050 C C . VAL A 1 123 ? 10.576 38.544 20.258 1.00 15.49 120 VAL A C 1
ATOM 1051 O O . VAL A 1 123 ? 10.156 37.399 20.054 1.00 17.20 120 VAL A O 1
ATOM 1055 N N . GLY A 1 124 ? 10.553 39.492 19.322 1.00 18.02 121 GLY A N 1
ATOM 1056 C CA . GLY A 1 124 ? 9.996 39.226 18.001 1.00 20.37 121 GLY A CA 1
ATOM 1057 C C . GLY A 1 124 ? 8.529 38.849 18.115 1.00 21.68 121 GLY A C 1
ATOM 1058 O O . GLY A 1 124 ? 7.788 39.488 18.868 1.00 22.78 121 GLY A O 1
ATOM 1059 N N . GLU A 1 125 ? 8.122 37.790 17.418 1.00 23.79 122 GLU A N 1
ATOM 1060 C CA . GLU A 1 125 ? 6.754 37.367 17.433 1.00 24.65 122 GLU A CA 1
ATOM 1061 C C . GLU A 1 125 ? 6.319 36.869 18.829 1.00 24.34 122 GLU A C 1
ATOM 1062 O O . GLU A 1 125 ? 5.110 36.815 19.107 1.00 25.32 122 GLU A O 1
ATOM 1068 N N . MET A 1 126 ? 7.279 36.537 19.716 1.00 23.00 123 MET A N 1
ATOM 1069 C CA A MET A 1 126 ? 6.955 36.146 21.088 0.60 22.13 123 MET A CA 1
ATOM 1070 C CA B MET A 1 126 ? 6.912 36.112 21.059 0.40 22.14 123 MET A CA 1
ATOM 1071 C C . MET A 1 126 ? 6.538 37.289 21.978 1.00 21.71 123 MET A C 1
ATOM 1072 O O . MET A 1 126 ? 5.996 37.084 23.084 1.00 19.77 123 MET A O 1
ATOM 1081 N N . VAL A 1 127 ? 6.780 38.514 21.539 1.00 21.19 124 VAL A N 1
ATOM 1082 C CA . VAL A 1 127 ? 6.320 39.680 22.342 1.00 21.90 124 VAL A CA 1
ATOM 1083 C C . VAL A 1 127 ? 4.804 39.657 22.441 1.00 22.96 124 VAL A C 1
ATOM 1084 O O . VAL A 1 127 ? 4.226 39.918 23.517 1.00 22.51 124 VAL A O 1
ATOM 1088 N N . VAL A 1 128 ? 4.133 39.296 21.337 1.00 22.68 125 VAL A N 1
ATOM 1089 C CA . VAL A 1 128 ? 2.672 39.267 21.391 1.00 23.44 125 VAL A CA 1
ATOM 1090 C C . VAL A 1 128 ? 2.159 38.197 22.391 1.00 21.87 125 VAL A C 1
ATOM 1091 O O . VAL A 1 128 ? 1.179 38.434 23.121 1.00 20.29 125 VAL A O 1
ATOM 1095 N N . VAL A 1 129 ? 2.862 37.068 22.459 1.00 21.52 126 VAL A N 1
ATOM 1096 C CA . VAL A 1 129 ? 2.604 36.054 23.472 1.00 22.13 126 VAL A CA 1
ATOM 1097 C C . VAL A 1 129 ? 2.825 36.590 24.891 1.00 21.23 126 VAL A C 1
ATOM 1098 O O . VAL A 1 129 ? 1.985 36.371 25.764 1.00 20.79 126 VAL A O 1
ATOM 1102 N N . GLN A 1 130 ? 3.900 37.341 25.120 1.00 20.11 127 GLN A N 1
ATOM 1103 C CA . GLN A 1 130 ? 4.134 37.911 26.453 1.00 20.02 127 GLN A CA 1
ATOM 1104 C C . GLN A 1 130 ? 3.039 38.937 26.810 1.00 19.58 127 GLN A C 1
ATOM 1105 O O . GLN A 1 130 ? 2.528 38.970 27.940 1.00 18.61 127 GLN A O 1
ATOM 1111 N N . GLN A 1 131 ? 2.683 39.783 25.848 1.00 18.73 128 GLN A N 1
ATOM 1112 C CA . GLN A 1 131 ? 1.654 40.776 26.120 1.00 20.13 128 GLN A CA 1
ATOM 1113 C C . GLN A 1 131 ? 0.329 40.125 26.500 1.00 19.67 128 GLN A C 1
ATOM 1114 O O . GLN A 1 131 ? -0.361 40.555 27.436 1.00 19.58 128 GLN A O 1
ATOM 1120 N N . ALA A 1 132 ? -0.032 39.056 25.805 1.00 19.89 129 ALA A N 1
ATOM 1121 C CA . ALA A 1 132 ? -1.270 38.338 26.137 1.00 20.63 129 ALA A CA 1
ATOM 1122 C C . ALA A 1 132 ? -1.210 37.704 27.527 1.00 21.54 129 ALA A C 1
ATOM 1123 O O . ALA A 1 132 ? -2.208 37.734 28.332 1.00 21.46 129 ALA A O 1
ATOM 1125 N N . GLN A 1 133 ? -0.057 37.127 27.848 1.00 21.65 130 GLN A N 1
ATOM 1126 C CA . GLN A 1 133 ? 0.052 36.422 29.128 1.00 22.50 130 GLN A CA 1
ATOM 1127 C C . GLN A 1 133 ? 0.160 37.396 30.314 1.00 23.44 130 GLN A C 1
ATOM 1128 O O . GLN A 1 133 ? -0.216 37.049 31.455 1.00 24.61 130 GLN A O 1
ATOM 1134 N N . ARG A 1 134 ? 0.669 38.592 30.021 1.00 24.22 131 ARG A N 1
ATOM 1135 C CA . ARG A 1 134 ? 0.706 39.735 30.958 1.00 25.59 131 ARG A CA 1
ATOM 1136 C C . ARG A 1 134 ? -0.730 40.048 31.380 1.00 26.16 131 ARG A C 1
ATOM 1137 O O . ARG A 1 134 ? -1.028 40.163 32.558 1.00 26.48 131 ARG A O 1
ATOM 1145 N N . SER A 1 135 ? -1.623 40.171 30.401 1.00 26.26 132 SER A N 1
ATOM 1146 C CA . SER A 1 135 ? -3.053 40.417 30.707 1.00 26.88 132 SER A CA 1
ATOM 1147 C C . SER A 1 135 ? -3.663 39.268 31.515 1.00 26.81 132 SER A C 1
ATOM 1148 O O . SER A 1 135 ? -4.400 39.480 32.474 1.00 25.37 132 SER A O 1
ATOM 1151 N N . LEU A 1 136 ? -3.336 38.036 31.146 1.00 26.33 133 LEU A N 1
ATOM 1152 C CA . LEU A 1 136 ? -3.809 36.882 31.897 1.00 26.81 133 LEU A CA 1
ATOM 1153 C C . LEU A 1 136 ? -3.249 36.843 33.317 1.00 26.70 133 LEU A C 1
ATOM 1154 O O . LEU A 1 136 ? -3.939 36.396 34.226 1.00 27.77 133 LEU A O 1
ATOM 1159 N N . CYS A 1 137 ? -2.029 37.308 33.522 1.00 27.38 134 CYS A N 1
ATOM 1160 C CA A CYS A 1 137 ? -1.491 37.435 34.890 0.60 27.37 134 CYS A CA 1
ATOM 1161 C CA B CYS A 1 137 ? -1.509 37.421 34.875 0.40 27.88 134 CYS A CA 1
ATOM 1162 C C . CYS A 1 137 ? -2.382 38.340 35.741 1.00 27.86 134 CYS A C 1
ATOM 1163 O O . CYS A 1 137 ? -2.769 37.982 36.880 1.00 27.64 134 CYS A O 1
ATOM 1168 N N . LEU A 1 138 ? -2.703 39.514 35.223 1.00 27.55 135 LEU A N 1
ATOM 1169 C CA . LEU A 1 138 ? -3.536 40.458 35.967 1.00 27.88 135 LEU A CA 1
ATOM 1170 C C . LEU A 1 138 ? -4.906 39.846 36.298 1.00 28.19 135 LEU A C 1
ATOM 1171 O O . LEU A 1 138 ? -5.459 40.045 37.400 1.00 26.82 135 LEU A O 1
ATOM 1176 N N . GLU A 1 139 ? -5.458 39.128 35.325 1.00 28.39 136 GLU A N 1
ATOM 1177 C CA . GLU A 1 139 ? -6.737 38.447 35.507 1.00 28.46 136 GLU A CA 1
ATOM 1178 C C . GLU A 1 139 ? -6.602 37.410 36.648 1.00 27.35 136 GLU A C 1
ATOM 1179 O O . GLU A 1 139 ? -7.470 37.299 37.542 1.00 25.22 136 GLU A O 1
ATOM 1185 N N . SER A 1 140 ? -5.486 36.694 36.610 1.00 24.99 137 SER A N 1
ATOM 1186 C CA . SER A 1 140 ? -5.192 35.719 37.604 1.00 25.54 137 SER A CA 1
ATOM 1187 C C . SER A 1 140 ? -5.175 36.341 39.023 1.00 23.79 137 SER A C 1
ATOM 1188 O O . SER A 1 140 ? -5.725 35.761 39.960 1.00 22.55 137 SER A O 1
ATOM 1191 N N . TYR A 1 141 ? -4.516 37.485 39.175 1.00 21.72 138 TYR A N 1
ATOM 1192 C CA . TYR A 1 141 ? -4.471 38.147 40.492 1.00 21.13 138 TYR A CA 1
ATOM 1193 C C . TYR A 1 141 ? -5.892 38.474 40.982 1.00 20.64 138 TYR A C 1
ATOM 1194 O O . TYR A 1 141 ? -6.229 38.235 42.123 1.00 19.28 138 TYR A O 1
ATOM 1203 N N . ASP A 1 142 ? -6.719 39.053 40.113 1.00 20.97 139 ASP A N 1
ATOM 1204 C CA . ASP A 1 142 ? -8.116 39.291 40.482 1.00 22.03 139 ASP A CA 1
ATOM 1205 C C . ASP A 1 142 ? -8.857 38.013 40.865 1.00 21.26 139 ASP A C 1
ATOM 1206 O O . ASP A 1 142 ? -9.597 38.017 41.880 1.00 20.85 139 ASP A O 1
ATOM 1211 N N . ARG A 1 143 ? -8.621 36.921 40.134 1.00 20.64 140 ARG A N 1
ATOM 1212 C CA . ARG A 1 143 ? -9.292 35.628 40.445 1.00 20.98 140 ARG A CA 1
ATOM 1213 C C . ARG A 1 143 ? -8.787 35.053 41.768 1.00 19.33 140 ARG A C 1
ATOM 1214 O O . ARG A 1 143 ? -9.550 34.517 42.584 1.00 20.88 140 ARG A O 1
ATOM 1222 N N . ILE A 1 144 ? -7.496 35.197 42.011 1.00 18.28 141 ILE A N 1
ATOM 1223 C CA . ILE A 1 144 ? -6.918 34.745 43.254 1.00 16.38 141 ILE A CA 1
ATOM 1224 C C . ILE A 1 144 ? -7.479 35.579 44.405 1.00 16.39 141 ILE A C 1
ATOM 1225 O O . ILE A 1 144 ? -7.841 35.023 45.438 1.00 17.67 141 ILE A O 1
ATOM 1230 N N . GLU A 1 145 ? -7.526 36.898 44.263 1.00 15.82 142 GLU A N 1
ATOM 1231 C CA . GLU A 1 145 ? -8.201 37.737 45.302 1.00 16.42 142 GLU A CA 1
ATOM 1232 C C . GLU A 1 145 ? -9.628 37.277 45.608 1.00 17.77 142 GLU A C 1
ATOM 1233 O O . GLU A 1 145 ? -10.032 37.209 46.754 1.00 17.19 142 GLU A O 1
ATOM 1239 N N . GLN A 1 146 ? -10.397 37.003 44.578 1.00 17.28 143 GLN A N 1
ATOM 1240 C CA . GLN A 1 146 ? -11.758 36.476 44.710 1.00 19.59 143 GLN A CA 1
ATOM 1241 C C . GLN A 1 146 ? -11.754 35.198 45.535 1.00 18.23 143 GLN A C 1
ATOM 1242 O O . GLN A 1 146 ? -12.570 35.031 46.439 1.00 19.17 143 GLN A O 1
ATOM 1248 N N . THR A 1 147 ? -10.836 34.301 45.242 1.00 18.03 144 THR A N 1
ATOM 1249 C CA . THR A 1 147 ? -10.791 32.988 45.947 1.00 18.23 144 THR A CA 1
ATOM 1250 C C . THR A 1 147 ? -10.521 33.243 47.464 1.00 16.61 144 THR A C 1
ATOM 1251 O O . THR A 1 147 ? -11.142 32.655 48.331 1.00 16.33 144 THR A O 1
ATOM 1255 N N . LEU A 1 148 ? -9.536 34.095 47.734 1.00 15.31 145 LEU A N 1
ATOM 1256 C CA . LEU A 1 148 ? -9.204 34.479 49.082 1.00 13.44 145 LEU A CA 1
ATOM 1257 C C . LEU A 1 148 ? -10.381 35.109 49.801 1.00 13.61 145 LEU A C 1
ATOM 1258 O O . LEU A 1 148 ? -10.667 34.789 50.966 1.00 13.32 145 LEU A O 1
ATOM 1263 N N . LYS A 1 149 ? -11.096 35.989 49.117 1.00 14.98 146 LYS A N 1
ATOM 1264 C CA . LYS A 1 149 ? -12.305 36.537 49.686 1.00 15.27 146 LYS A CA 1
ATOM 1265 C C . LYS A 1 149 ? -13.384 35.485 49.961 1.00 15.81 146 LYS A C 1
ATOM 1266 O O . LYS A 1 149 ? -14.025 35.602 51.001 1.00 16.02 146 LYS A O 1
ATOM 1272 N N . HIS A 1 150 ? -13.549 34.482 49.076 1.00 16.73 147 HIS A N 1
ATOM 1273 C CA . HIS A 1 150 ? -14.482 33.360 49.338 1.00 16.66 147 HIS A CA 1
ATOM 1274 C C . HIS A 1 150 ? -14.081 32.725 50.694 1.00 15.23 147 HIS A C 1
ATOM 1275 O O . HIS A 1 150 ? -14.910 32.395 51.532 1.00 15.64 147 HIS A O 1
ATOM 1282 N N . CYS A 1 151 ? -12.778 32.531 50.882 1.00 13.09 148 CYS A N 1
ATOM 1283 C CA . CYS A 1 151 ? -12.301 31.904 52.085 1.00 13.77 148 CYS A CA 1
ATOM 1284 C C . CYS A 1 151 ? -12.564 32.789 53.281 1.00 13.07 148 CYS A C 1
ATOM 1285 O O . CYS A 1 151 ? -12.964 32.292 54.345 1.00 13.92 148 CYS A O 1
ATOM 1288 N N . ILE A 1 152 ? -12.337 34.099 53.151 1.00 13.10 149 ILE A N 1
ATOM 1289 C CA . ILE A 1 152 ? -12.664 35.046 54.228 1.00 14.16 149 ILE A CA 1
ATOM 1290 C C . ILE A 1 152 ? -14.152 35.001 54.590 1.00 14.78 149 ILE A C 1
ATOM 1291 O O . ILE A 1 152 ? -14.485 34.976 55.778 1.00 15.02 149 ILE A O 1
ATOM 1296 N N . ASN A 1 153 ? -15.013 34.920 53.587 1.00 15.63 150 ASN A N 1
ATOM 1297 C CA . ASN A 1 153 ? -16.462 34.887 53.825 1.00 17.66 150 ASN A CA 1
ATOM 1298 C C . ASN A 1 153 ? -16.888 33.596 54.516 1.00 17.25 150 ASN A C 1
ATOM 1299 O O . ASN A 1 153 ? -17.852 33.617 55.310 1.00 19.13 150 ASN A O 1
ATOM 1304 N N . ALA A 1 154 ? -16.171 32.493 54.233 1.00 15.50 151 ALA A N 1
ATOM 1305 C CA . ALA A 1 154 ? -16.367 31.226 54.949 1.00 14.48 151 ALA A CA 1
ATOM 1306 C C . ALA A 1 154 ? -15.684 31.206 56.323 1.00 14.63 151 ALA A C 1
ATOM 1307 O O . ALA A 1 154 ? -15.711 30.196 56.984 1.00 14.32 151 ALA A O 1
ATOM 1309 N N . LYS A 1 155 ? -15.050 32.319 56.726 1.00 13.86 152 LYS A N 1
ATOM 1310 C CA . LYS A 1 155 ? -14.399 32.480 58.030 1.00 14.12 152 LYS A CA 1
ATOM 1311 C C . LYS A 1 155 ? -13.102 31.701 58.160 1.00 14.04 152 LYS A C 1
ATOM 1312 O O . LYS A 1 155 ? -12.568 31.551 59.279 1.00 15.80 152 LYS A O 1
ATOM 1318 N N . MET A 1 156 ? -12.559 31.287 57.019 1.00 12.98 153 MET A N 1
ATOM 1319 C CA . MET A 1 156 ? -11.431 30.358 57.017 1.00 13.39 153 MET A CA 1
ATOM 1320 C C . MET A 1 156 ? -10.073 31.058 56.873 1.00 14.58 153 MET A C 1
ATOM 1321 O O . MET A 1 156 ? -9.044 30.405 56.992 1.00 15.29 153 MET A O 1
ATOM 1326 N N . LEU A 1 157 ? -10.098 32.341 56.550 1.00 13.09 154 LEU A N 1
ATOM 1327 C CA . LEU A 1 157 ? -8.888 33.208 56.525 1.00 14.49 154 LEU A CA 1
ATOM 1328 C C . LEU A 1 157 ? -9.216 34.508 57.270 1.00 14.30 154 LEU A C 1
ATOM 1329 O O . LEU A 1 157 ? -10.403 34.881 57.420 1.00 15.47 154 LEU A O 1
ATOM 1334 N N . PRO A 1 158 ? -8.181 35.221 57.761 1.00 15.27 155 PRO A N 1
ATOM 1335 C CA . PRO A 1 158 ? -8.394 36.440 58.534 1.00 16.59 155 PRO A CA 1
ATOM 1336 C C . PRO A 1 158 ? -9.236 37.495 57.819 1.00 16.66 155 PRO A C 1
ATOM 1337 O O . PRO A 1 158 ? -9.034 37.813 56.618 1.00 16.12 155 PRO A O 1
ATOM 1341 N N . GLU A 1 159 ? -10.198 38.072 58.550 1.00 19.09 156 GLU A N 1
ATOM 1342 C CA . GLU A 1 159 ? -11.083 39.042 57.985 1.00 20.48 156 GLU A CA 1
ATOM 1343 C C . GLU A 1 159 ? -10.350 40.288 57.425 1.00 19.85 156 GLU A C 1
ATOM 1344 O O . GLU A 1 159 ? -10.841 40.900 56.505 1.00 20.00 156 GLU A O 1
ATOM 1350 N N . ASN A 1 160 ? -9.160 40.574 57.970 1.00 19.19 157 ASN A N 1
ATOM 1351 C CA . ASN A 1 160 ? -8.371 41.713 57.600 1.00 17.68 157 ASN A CA 1
ATOM 1352 C C . ASN A 1 160 ? -7.179 41.332 56.763 1.00 17.16 157 ASN A C 1
ATOM 1353 O O . ASN A 1 160 ? -6.271 42.149 56.589 1.00 16.70 157 ASN A O 1
ATOM 1358 N N . LEU A 1 161 ? -7.226 40.143 56.148 1.00 15.26 158 LEU A N 1
ATOM 1359 C CA . LEU A 1 161 ? -6.184 39.794 55.184 1.00 15.17 158 LEU A CA 1
ATOM 1360 C C . LEU A 1 161 ? -6.007 40.840 54.079 1.00 14.79 158 LEU A C 1
ATOM 1361 O O . LEU A 1 161 ? -6.984 41.320 53.489 1.00 16.01 158 LEU A O 1
ATOM 1366 N N . LEU A 1 162 ? -4.751 41.203 53.802 1.00 15.01 159 LEU A N 1
ATOM 1367 C CA . LEU A 1 162 ? -4.419 42.030 52.645 1.00 15.42 159 LEU A CA 1
ATOM 1368 C C . LEU A 1 162 ? -4.458 41.153 51.379 1.00 15.77 159 LEU A C 1
ATOM 1369 O O . LEU A 1 162 ? -3.467 40.516 51.036 1.00 13.73 159 LEU A O 1
ATOM 1374 N N . THR A 1 163 ? -5.625 41.079 50.718 1.00 15.30 160 THR A N 1
ATOM 1375 C CA . THR A 1 163 ? -5.853 40.089 49.708 1.00 15.22 160 THR A CA 1
ATOM 1376 C C . THR A 1 163 ? -4.987 40.313 48.459 1.00 14.09 160 THR A C 1
ATOM 1377 O O . THR A 1 163 ? -4.670 39.338 47.821 1.00 14.27 160 THR A O 1
ATOM 1381 N N . ARG A 1 164 ? -4.672 41.567 48.076 1.00 14.99 161 ARG A N 1
ATOM 1382 C CA . ARG A 1 164 ? -3.892 41.740 46.849 1.00 14.85 161 ARG A CA 1
ATOM 1383 C C . ARG A 1 164 ? -2.456 41.356 47.085 1.00 13.91 161 ARG A C 1
ATOM 1384 O O . ARG A 1 164 ? -1.852 40.643 46.266 1.00 15.44 161 ARG A O 1
ATOM 1392 N N . ARG A 1 165 ? -1.907 41.829 48.203 1.00 13.91 162 ARG A N 1
ATOM 1393 C CA . ARG A 1 165 ? -0.576 41.378 48.689 1.00 13.06 162 ARG A CA 1
ATOM 1394 C C . ARG A 1 165 ? -0.478 39.852 48.735 1.00 12.98 162 ARG A C 1
ATOM 1395 O O . ARG A 1 165 ? 0.485 39.231 48.297 1.00 11.32 162 ARG A O 1
ATOM 1403 N N . ALA A 1 166 ? -1.499 39.243 49.296 1.00 12.17 163 ALA A N 1
ATOM 1404 C CA . ALA A 1 166 ? -1.617 37.782 49.347 1.00 11.83 163 ALA A CA 1
ATOM 1405 C C . ALA A 1 166 ? -1.633 37.120 47.969 1.00 12.16 163 ALA A C 1
ATOM 1406 O O . ALA A 1 166 ? -0.991 36.091 47.775 1.00 12.97 163 ALA A O 1
ATOM 1408 N N . ALA A 1 167 ? -2.358 37.713 47.013 1.00 11.82 164 ALA A N 1
ATOM 1409 C CA . ALA A 1 167 ? -2.446 37.192 45.670 1.00 13.23 164 ALA A CA 1
ATOM 1410 C C . ALA A 1 167 ? -1.120 37.268 44.895 1.00 12.84 164 ALA A C 1
ATOM 1411 O O . ALA A 1 167 ? -0.733 36.327 44.151 1.00 14.13 164 ALA A O 1
ATOM 1413 N N . ILE A 1 168 ? -0.445 38.403 45.018 1.00 12.75 165 ILE A N 1
ATOM 1414 C CA . ILE A 1 168 ? 0.857 38.535 44.439 1.00 12.50 165 ILE A CA 1
ATOM 1415 C C . ILE A 1 168 ? 1.797 37.448 44.972 1.00 12.79 165 ILE A C 1
ATOM 1416 O O . ILE A 1 168 ? 2.560 36.780 44.225 1.00 12.61 165 ILE A O 1
ATOM 1421 N N . LEU A 1 169 ? 1.757 37.282 46.282 1.00 12.09 166 LEU A N 1
ATOM 1422 C CA . LEU A 1 169 ? 2.592 36.262 46.912 1.00 13.13 166 LEU A CA 1
ATOM 1423 C C . LEU A 1 169 ? 2.241 34.853 46.491 1.00 13.17 166 LEU A C 1
ATOM 1424 O O . LEU A 1 169 ? 3.152 34.022 46.359 1.00 13.20 166 LEU A O 1
ATOM 1429 N N . MET A 1 170 ? 0.960 34.579 46.212 1.00 13.39 167 MET A N 1
ATOM 1430 C CA . MET A 1 170 ? 0.570 33.225 45.743 1.00 12.93 167 MET A CA 1
ATOM 1431 C C . MET A 1 170 ? 1.289 32.922 44.438 1.00 12.08 167 MET A C 1
ATOM 1432 O O . MET A 1 170 ? 1.940 31.880 44.260 1.00 13.27 167 MET A O 1
ATOM 1437 N N . ARG A 1 171 ? 1.175 33.820 43.485 1.00 10.66 168 ARG A N 1
ATOM 1438 C CA . ARG A 1 171 ? 1.744 33.582 42.182 1.00 11.75 168 ARG A CA 1
ATOM 1439 C C . ARG A 1 171 ? 3.271 33.491 42.250 1.00 10.87 168 ARG A C 1
ATOM 1440 O O . ARG A 1 171 ? 3.903 32.661 41.601 1.00 10.55 168 ARG A O 1
ATOM 1448 N N . SER A 1 172 ? 3.899 34.342 43.044 1.00 10.54 169 SER A N 1
ATOM 1449 C CA A SER A 1 172 ? 5.353 34.353 43.094 0.60 10.09 169 SER A CA 1
ATOM 1450 C CA B SER A 1 172 ? 5.362 34.364 43.139 0.40 10.83 169 SER A CA 1
ATOM 1451 C C . SER A 1 172 ? 5.888 33.128 43.824 1.00 9.60 169 SER A C 1
ATOM 1452 O O . SER A 1 172 ? 6.874 32.541 43.409 1.00 9.89 169 SER A O 1
ATOM 1457 N N . PHE A 1 173 ? 5.211 32.741 44.892 1.00 10.77 170 PHE A N 1
ATOM 1458 C CA . PHE A 1 173 ? 5.638 31.589 45.657 1.00 13.00 170 PHE A CA 1
ATOM 1459 C C . PHE A 1 173 ? 5.587 30.306 44.778 1.00 12.36 170 PHE A C 1
ATOM 1460 O O . PHE A 1 173 ? 6.518 29.516 44.678 1.00 12.34 170 PHE A O 1
ATOM 1468 N N . ILE A 1 174 ? 4.493 30.153 44.052 1.00 11.19 171 ILE A N 1
ATOM 1469 C CA . ILE A 1 174 ? 4.256 28.970 43.245 1.00 12.49 171 ILE A CA 1
ATOM 1470 C C . ILE A 1 174 ? 5.094 28.980 41.969 1.00 11.82 171 ILE A C 1
ATOM 1471 O O . ILE A 1 174 ? 5.799 27.995 41.632 1.00 12.82 171 ILE A O 1
ATOM 1476 N N . SER A 1 175 ? 5.181 30.127 41.288 1.00 12.44 172 SER A N 1
ATOM 1477 C CA . SER A 1 175 ? 6.008 30.216 40.094 1.00 12.60 172 SER A CA 1
ATOM 1478 C C . SER A 1 175 ? 7.473 30.089 40.422 1.00 12.29 172 SER A C 1
ATOM 1479 O O . SER A 1 175 ? 8.233 29.488 39.661 1.00 11.75 172 SER A O 1
ATOM 1482 N N . GLY A 1 176 ? 7.916 30.643 41.558 1.00 9.92 173 GLY A N 1
ATOM 1483 C CA . GLY A 1 176 ? 9.320 30.459 41.935 1.00 9.67 173 GLY A CA 1
ATOM 1484 C C . GLY A 1 176 ? 9.770 29.022 42.197 1.00 8.82 173 GLY A C 1
ATOM 1485 O O . GLY A 1 176 ? 10.866 28.568 41.837 1.00 8.74 173 GLY A O 1
ATOM 1486 N N . LEU A 1 177 ? 8.918 28.284 42.906 1.00 8.48 174 LEU A N 1
ATOM 1487 C CA . LEU A 1 177 ? 9.144 26.906 43.143 1.00 8.02 174 LEU A CA 1
ATOM 1488 C C . LEU A 1 177 ? 9.230 26.134 41.800 1.00 8.43 174 LEU A C 1
ATOM 1489 O O . LEU A 1 177 ? 10.152 25.338 41.619 1.00 10.17 174 LEU A O 1
ATOM 1494 N N . MET A 1 178 ? 8.287 26.374 40.872 1.00 8.89 175 MET A N 1
ATOM 1495 C CA . MET A 1 178 ? 8.306 25.723 39.577 1.00 10.07 175 MET A CA 1
ATOM 1496 C C . MET A 1 178 ? 9.594 26.053 38.824 1.00 9.55 175 MET A C 1
ATOM 1497 O O . MET A 1 178 ? 10.309 25.173 38.323 1.00 10.35 175 MET A O 1
ATOM 1502 N N . GLU A 1 179 ? 9.894 27.336 38.720 1.00 9.83 176 GLU A N 1
ATOM 1503 C CA . GLU A 1 179 ? 11.060 27.783 37.969 1.00 9.46 176 GLU A CA 1
ATOM 1504 C C . GLU A 1 179 ? 12.363 27.261 38.545 1.00 10.53 176 GLU A C 1
ATOM 1505 O O . GLU A 1 179 ? 13.199 26.788 37.802 1.00 12.27 176 GLU A O 1
ATOM 1511 N N . ASN A 1 180 ? 12.525 27.325 39.863 1.00 9.27 177 ASN A N 1
ATOM 1512 C CA . ASN A 1 180 ? 13.755 26.912 40.490 1.00 10.11 177 ASN A CA 1
ATOM 1513 C C . ASN A 1 180 ? 13.915 25.394 40.282 1.00 10.65 177 ASN A C 1
ATOM 1514 O O . ASN A 1 180 ? 15.030 24.893 40.001 1.00 12.28 177 ASN A O 1
ATOM 1519 N N . TRP A 1 181 ? 12.830 24.660 40.468 1.00 10.58 178 TRP A N 1
ATOM 1520 C CA . TRP A 1 181 ? 12.911 23.199 40.321 1.00 9.98 178 TRP A CA 1
ATOM 1521 C C . TRP A 1 181 ? 13.286 22.820 38.865 1.00 11.35 178 TRP A C 1
ATOM 1522 O O . TRP A 1 181 ? 14.197 21.983 38.637 1.00 12.56 178 TRP A O 1
ATOM 1533 N N . LEU A 1 182 ? 12.642 23.473 37.888 1.00 10.75 179 LEU A N 1
ATOM 1534 C CA . LEU A 1 182 ? 12.910 23.141 36.478 1.00 12.36 179 LEU A CA 1
ATOM 1535 C C . LEU A 1 182 ? 14.320 23.492 36.109 1.00 14.48 179 LEU A C 1
ATOM 1536 O O . LEU A 1 182 ? 14.950 22.842 35.289 1.00 14.50 179 LEU A O 1
ATOM 1541 N N . PHE A 1 183 ? 14.844 24.520 36.744 1.00 14.44 180 PHE A N 1
ATOM 1542 C CA . PHE A 1 183 ? 16.215 24.946 36.483 1.00 16.05 180 PHE A CA 1
ATOM 1543 C C . PHE A 1 183 ? 17.251 23.958 36.995 1.00 15.86 180 PHE A C 1
ATOM 1544 O O . PHE A 1 183 ? 18.320 23.811 36.371 1.00 17.07 180 PHE A O 1
ATOM 1552 N N . ALA A 1 184 ? 16.908 23.278 38.092 1.00 15.68 181 ALA A N 1
ATOM 1553 C CA . ALA A 1 184 ? 17.825 22.422 38.796 1.00 18.23 181 ALA A CA 1
ATOM 1554 C C . ALA A 1 184 ? 17.037 21.280 39.472 1.00 17.53 181 ALA A C 1
ATOM 1555 O O . ALA A 1 184 ? 16.879 21.285 40.673 1.00 16.58 181 ALA A O 1
ATOM 1557 N N . PRO A 1 185 ? 16.510 20.342 38.690 1.00 17.89 182 PRO A N 1
ATOM 1558 C CA . PRO A 1 185 ? 15.529 19.326 39.209 1.00 17.92 182 PRO A CA 1
ATOM 1559 C C . PRO A 1 185 ? 16.075 18.305 40.189 1.00 19.40 182 PRO A C 1
ATOM 1560 O O . PRO A 1 185 ? 15.294 17.662 40.859 1.00 20.52 182 PRO A O 1
ATOM 1564 N N . GLN A 1 186 ? 17.384 18.229 40.327 1.00 21.47 183 GLN A N 1
ATOM 1565 C CA . GLN A 1 186 ? 17.999 17.360 41.336 1.00 22.42 183 GLN A CA 1
ATOM 1566 C C . GLN A 1 186 ? 18.265 18.113 42.629 1.00 21.62 183 GLN A C 1
ATOM 1567 O O . GLN A 1 186 ? 18.716 17.534 43.589 1.00 22.75 183 GLN A O 1
ATOM 1573 N N . SER A 1 187 ? 18.031 19.414 42.639 1.00 19.13 184 SER A N 1
ATOM 1574 C CA . SER A 1 187 ? 18.389 20.180 43.796 1.00 17.90 184 SER A CA 1
ATOM 1575 C C . SER A 1 187 ? 17.363 20.043 44.966 1.00 18.36 184 SER A C 1
ATOM 1576 O O . SER A 1 187 ? 17.734 20.233 46.140 1.00 18.34 184 SER A O 1
ATOM 1579 N N . PHE A 1 188 ? 16.100 19.729 44.645 1.00 16.87 185 PHE A N 1
ATOM 1580 C CA . PHE A 1 188 ? 15.088 19.390 45.663 1.00 14.98 185 PHE A CA 1
ATOM 1581 C C . PHE A 1 188 ? 13.995 18.562 45.053 1.00 15.01 185 PHE A C 1
ATOM 1582 O O . PHE A 1 188 ? 13.826 18.576 43.853 1.00 14.89 185 PHE A O 1
ATOM 1590 N N . ASP A 1 189 ? 13.186 17.935 45.880 1.00 14.62 186 ASP A N 1
ATOM 1591 C CA . ASP A 1 189 ? 12.158 17.050 45.407 1.00 13.64 186 ASP A CA 1
ATOM 1592 C C . ASP A 1 189 ? 10.802 17.767 45.450 1.00 12.86 186 ASP A C 1
ATOM 1593 O O . ASP A 1 189 ? 10.074 17.723 46.441 1.00 14.34 186 ASP A O 1
ATOM 1598 N N . LEU A 1 190 ? 10.477 18.463 44.389 1.00 12.80 187 LEU A N 1
ATOM 1599 C CA . LEU A 1 190 ? 9.287 19.302 44.381 1.00 11.63 187 LEU A CA 1
ATOM 1600 C C . LEU A 1 190 ? 8.024 18.434 44.492 1.00 11.95 187 LEU A C 1
ATOM 1601 O O . LEU A 1 190 ? 7.052 18.780 45.145 1.00 13.17 187 LEU A O 1
ATOM 1606 N N . LYS A 1 191 ? 8.039 17.296 43.811 1.00 13.60 188 LYS A N 1
ATOM 1607 C CA . LYS A 1 191 ? 6.843 16.405 43.883 1.00 13.49 188 LYS A CA 1
ATOM 1608 C C . LYS A 1 191 ? 6.549 15.993 45.332 1.00 13.69 188 LYS A C 1
ATOM 1609 O O . LYS A 1 191 ? 5.401 16.076 45.757 1.00 14.27 188 LYS A O 1
ATOM 1615 N N . LYS A 1 192 ? 7.577 15.580 46.065 1.00 12.69 189 LYS A N 1
ATOM 1616 C CA . LYS A 1 192 ? 7.393 15.140 47.428 1.00 14.39 189 LYS A CA 1
ATOM 1617 C C . LYS A 1 192 ? 6.984 16.275 48.339 1.00 13.70 189 LYS A C 1
ATOM 1618 O O . LYS A 1 192 ? 6.107 16.073 49.220 1.00 15.20 189 LYS A O 1
ATOM 1624 N N . GLU A 1 193 ? 7.598 17.457 48.147 1.00 13.47 190 GLU A N 1
ATOM 1625 C CA . GLU A 1 193 ? 7.458 18.557 49.084 1.00 13.20 190 GLU A CA 1
ATOM 1626 C C . GLU A 1 193 ? 6.276 19.511 48.745 1.00 12.21 190 GLU A C 1
ATOM 1627 O O . GLU A 1 193 ? 5.889 20.379 49.552 1.00 13.19 190 GLU A O 1
ATOM 1633 N N . ALA A 1 194 ? 5.636 19.297 47.600 1.00 11.00 191 ALA A N 1
ATOM 1634 C CA . ALA A 1 194 ? 4.635 20.231 47.116 1.00 10.81 191 ALA A CA 1
ATOM 1635 C C . ALA A 1 194 ? 3.527 20.503 48.175 1.00 9.73 191 ALA A C 1
ATOM 1636 O O . ALA A 1 194 ? 3.155 21.656 48.475 1.00 12.74 191 ALA A O 1
ATOM 1638 N N . ARG A 1 195 ? 3.005 19.419 48.732 1.00 10.22 192 ARG A N 1
ATOM 1639 C CA . ARG A 1 195 ? 1.921 19.560 49.699 1.00 10.96 192 ARG A CA 1
ATOM 1640 C C . ARG A 1 195 ? 2.343 20.360 50.948 1.00 11.76 192 ARG A C 1
ATOM 1641 O O . ARG A 1 195 ? 1.589 21.229 51.385 1.00 11.13 192 ARG A O 1
ATOM 1649 N N . ALA A 1 196 ? 3.544 20.083 51.467 1.00 9.96 193 ALA A N 1
ATOM 1650 C CA . ALA A 1 196 ? 4.148 20.876 52.557 1.00 9.68 193 ALA A CA 1
ATOM 1651 C C . ALA A 1 196 ? 4.256 22.389 52.160 1.00 10.48 193 ALA A C 1
ATOM 1652 O O . ALA A 1 196 ? 3.910 23.317 52.902 1.00 11.30 193 ALA A O 1
ATOM 1654 N N . TYR A 1 197 ? 4.775 22.648 50.963 1.00 10.42 194 TYR A N 1
ATOM 1655 C CA . TYR A 1 197 ? 4.965 24.017 50.543 1.00 10.29 194 TYR A CA 1
ATOM 1656 C C . TYR A 1 197 ? 3.624 24.765 50.436 1.00 10.03 194 TYR A C 1
ATOM 1657 O O . TYR A 1 197 ? 3.524 25.907 50.889 1.00 10.72 194 TYR A O 1
ATOM 1666 N N . VAL A 1 198 ? 2.590 24.128 49.859 1.00 9.54 195 VAL A N 1
ATOM 1667 C CA . VAL A 1 198 ? 1.322 24.786 49.768 1.00 9.62 195 VAL A CA 1
ATOM 1668 C C . VAL A 1 198 ? 0.713 24.996 51.143 1.00 10.09 195 VAL A C 1
ATOM 1669 O O . VAL A 1 198 ? 0.161 26.059 51.418 1.00 11.61 195 VAL A O 1
ATOM 1673 N N . THR A 1 199 ? 0.828 23.990 52.003 1.00 10.68 196 THR A N 1
ATOM 1674 C CA . THR A 1 199 ? 0.401 24.137 53.398 1.00 11.28 196 THR A CA 1
ATOM 1675 C C . THR A 1 199 ? 1.069 25.350 54.100 1.00 11.32 196 THR A C 1
ATOM 1676 O O . THR A 1 199 ? 0.404 26.130 54.806 1.00 12.45 196 THR A O 1
ATOM 1680 N N . ILE A 1 200 ? 2.378 25.512 53.862 1.00 9.92 197 ILE A N 1
ATOM 1681 C CA . ILE A 1 200 ? 3.137 26.653 54.429 1.00 9.88 197 ILE A CA 1
ATOM 1682 C C . ILE A 1 200 ? 2.559 28.017 53.891 1.00 9.89 197 ILE A C 1
ATOM 1683 O O . ILE A 1 200 ? 2.295 28.933 54.669 1.00 11.32 197 ILE A O 1
ATOM 1688 N N . LEU A 1 201 ? 2.299 28.079 52.577 1.00 10.69 198 LEU A N 1
ATOM 1689 C CA . LEU A 1 201 ? 1.646 29.268 51.989 1.00 10.26 198 LEU A CA 1
ATOM 1690 C C . LEU A 1 201 ? 0.328 29.625 52.739 1.00 11.21 198 LEU A C 1
ATOM 1691 O O . LEU A 1 201 ? 0.064 30.788 53.100 1.00 11.51 198 LEU A O 1
ATOM 1696 N N . LEU A 1 202 ? -0.503 28.613 52.943 1.00 12.02 199 LEU A N 1
ATOM 1697 C CA . LEU A 1 202 ? -1.814 28.859 53.545 1.00 11.79 199 LEU A CA 1
ATOM 1698 C C . LEU A 1 202 ? -1.667 29.205 55.036 1.00 11.88 199 LEU A C 1
ATOM 1699 O O . LEU A 1 202 ? -2.403 30.058 55.556 1.00 12.93 199 LEU A O 1
ATOM 1704 N N . GLU A 1 203 ? -0.683 28.592 55.715 1.00 10.66 200 GLU A N 1
ATOM 1705 C CA . GLU A 1 203 ? -0.277 28.973 57.090 1.00 10.92 200 GLU A CA 1
ATOM 1706 C C . GLU A 1 203 ? 0.162 30.438 57.168 1.00 11.41 200 GLU A C 1
ATOM 1707 O O . GLU A 1 203 ? -0.147 31.134 58.147 1.00 12.07 200 GLU A O 1
ATOM 1713 N N . MET A 1 204 ? 0.909 30.885 56.144 1.00 10.67 201 MET A N 1
ATOM 1714 C CA A MET A 1 204 ? 1.293 32.304 56.041 0.60 11.83 201 MET A CA 1
ATOM 1715 C CA B MET A 1 204 ? 1.296 32.294 56.048 0.40 11.76 201 MET A CA 1
ATOM 1716 C C . MET A 1 204 ? 0.069 33.225 56.060 1.00 11.61 201 MET A C 1
ATOM 1717 O O . MET A 1 204 ? 0.035 34.206 56.802 1.00 12.00 201 MET A O 1
ATOM 1726 N N . TYR A 1 205 ? -0.934 32.909 55.247 1.00 11.57 202 TYR A N 1
ATOM 1727 C CA . TYR A 1 205 ? -2.108 33.739 55.179 1.00 11.68 202 TYR A CA 1
ATOM 1728 C C . TYR A 1 205 ? -2.808 33.754 56.523 1.00 14.18 202 TYR A C 1
ATOM 1729 O O . TYR A 1 205 ? -3.340 34.769 56.913 1.00 12.88 202 TYR A O 1
ATOM 1738 N N . GLN A 1 206 ? -2.755 32.632 57.259 1.00 14.82 203 GLN A N 1
ATOM 1739 C CA A GLN A 1 206 ? -3.493 32.566 58.522 0.60 15.10 203 GLN A CA 1
ATOM 1740 C CA B GLN A 1 206 ? -3.467 32.504 58.544 0.40 14.91 203 GLN A CA 1
ATOM 1741 C C . GLN A 1 206 ? -2.752 33.225 59.651 1.00 14.48 203 GLN A C 1
ATOM 1742 O O . GLN A 1 206 ? -3.375 33.686 60.564 1.00 16.70 203 GLN A O 1
ATOM 1753 N N . LEU A 1 207 ? -1.423 33.277 59.568 1.00 13.15 204 LEU A N 1
ATOM 1754 C CA . LEU A 1 207 ? -0.614 33.625 60.732 1.00 12.49 204 LEU A CA 1
ATOM 1755 C C . LEU A 1 207 ? 0.241 34.873 60.620 1.00 13.20 204 LEU A C 1
ATOM 1756 O O . LEU A 1 207 ? 0.485 35.527 61.631 1.00 14.91 204 LEU A O 1
ATOM 1761 N N . CYS A 1 208 ? 0.758 35.215 59.444 1.00 12.46 205 CYS A N 1
ATOM 1762 C CA . CYS A 1 208 ? 1.802 36.258 59.425 1.00 14.20 205 CYS A CA 1
ATOM 1763 C C . CYS A 1 208 ? 1.165 37.641 59.575 1.00 12.51 205 CYS A C 1
ATOM 1764 O O . CYS A 1 208 ? 0.328 38.044 58.766 1.00 12.48 205 CYS A O 1
ATOM 1767 N 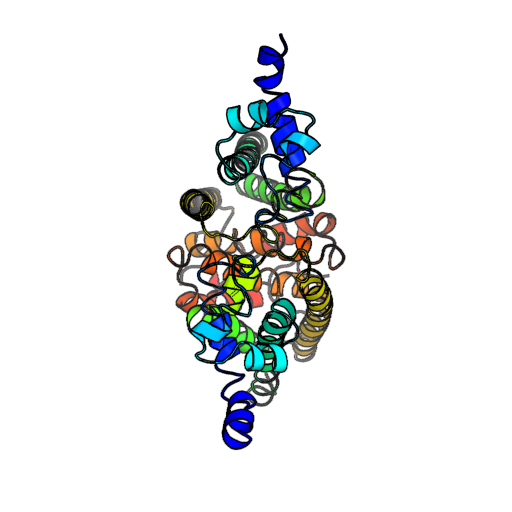N . PRO A 1 209 ? 1.535 38.377 60.602 1.00 13.73 206 PRO A N 1
ATOM 1768 C CA . PRO A 1 209 ? 0.888 39.691 60.837 1.00 14.93 206 PRO A CA 1
ATOM 1769 C C . PRO A 1 209 ? 1.064 40.744 59.723 1.00 14.69 206 PRO A C 1
ATOM 1770 O O . PRO A 1 209 ? 0.142 41.559 59.542 1.00 15.38 206 PRO A O 1
ATOM 1774 N N . THR A 1 210 ? 2.164 40.694 58.939 1.00 13.19 207 THR A N 1
ATOM 1775 C CA . THR A 1 210 ? 2.329 41.638 57.873 1.00 13.38 207 THR A CA 1
ATOM 1776 C C . THR A 1 210 ? 1.449 41.338 56.673 1.00 14.09 207 THR A C 1
ATOM 1777 O O . THR A 1 210 ? 1.455 42.080 55.719 1.00 14.93 207 THR A O 1
ATOM 1781 N N . LEU A 1 211 ? 0.717 40.217 56.696 1.00 13.74 208 LEU A N 1
ATOM 1782 C CA . LEU A 1 211 ? -0.338 39.961 55.741 1.00 14.84 208 LEU A CA 1
ATOM 1783 C C . LEU A 1 211 ? -1.700 40.508 56.151 1.00 15.66 208 LEU A C 1
ATOM 1784 O O . LEU A 1 211 ? -2.653 40.272 55.424 1.00 17.46 208 LEU A O 1
ATOM 1789 N N . ARG A 1 212 ? -1.783 41.224 57.275 1.00 15.13 209 ARG A N 1
ATOM 1790 C CA A ARG A 1 212 ? -3.063 41.781 57.695 0.60 17.35 209 ARG A CA 1
ATOM 1791 C CA B ARG A 1 212 ? -3.047 41.771 57.759 0.40 17.20 209 ARG A CA 1
ATOM 1792 C C . ARG A 1 212 ? -3.023 43.291 57.803 1.00 16.88 209 ARG A C 1
ATOM 1793 O O . ARG A 1 212 ? -1.963 43.912 58.064 1.00 18.23 209 ARG A O 1
ATOM 1808 N N . ALA A 1 213 ? -4.177 43.876 57.574 1.00 18.91 210 ALA A N 1
ATOM 1809 C CA . ALA A 1 213 ? -4.342 45.351 57.592 1.00 20.84 210 ALA A CA 1
ATOM 1810 C C . ALA A 1 213 ? -4.136 45.961 58.989 1.00 22.57 210 ALA A C 1
ATOM 1811 O O . ALA A 1 213 ? -4.390 45.267 59.964 1.00 24.05 210 ALA A O 1
ATOM 1813 N N . ALA B 1 5 ? 47.705 54.061 23.368 1.00 39.45 2 ALA B N 1
ATOM 1814 C CA . ALA B 1 5 ? 47.536 53.568 21.974 1.00 38.93 2 ALA B CA 1
ATOM 1815 C C . ALA B 1 5 ? 46.088 53.144 21.812 1.00 38.62 2 ALA B C 1
ATOM 1816 O O . ALA B 1 5 ? 45.360 53.025 22.824 1.00 38.44 2 ALA B O 1
ATOM 1818 N N . ARG B 1 6 ? 45.678 52.950 20.553 1.00 38.05 3 ARG B N 1
ATOM 1819 C CA . ARG B 1 6 ? 44.380 52.317 20.209 1.00 37.77 3 ARG B CA 1
ATOM 1820 C C . ARG B 1 6 ? 44.205 51.004 20.945 1.00 36.84 3 ARG B C 1
ATOM 1821 O O . ARG B 1 6 ? 43.113 50.698 21.433 1.00 36.87 3 ARG B O 1
ATOM 1829 N N . LYS B 1 7 ? 45.283 50.215 20.961 1.00 36.06 4 LYS B N 1
ATOM 1830 C CA . LYS B 1 7 ? 45.310 48.878 21.562 1.00 35.18 4 LYS B CA 1
ATOM 1831 C C . LYS B 1 7 ? 45.090 48.901 23.075 1.00 34.44 4 LYS B C 1
ATOM 1832 O O . LYS B 1 7 ? 44.319 48.099 23.604 1.00 34.12 4 LYS B O 1
ATOM 1838 N N . THR B 1 8 ? 45.795 49.805 23.765 1.00 33.27 5 THR B N 1
ATOM 1839 C CA . THR B 1 8 ? 45.672 49.987 25.215 1.00 33.13 5 THR B CA 1
ATOM 1840 C C . THR B 1 8 ? 44.220 50.229 25.548 1.00 32.30 5 THR B C 1
ATOM 1841 O O . THR B 1 8 ? 43.669 49.633 26.451 1.00 33.16 5 THR B O 1
ATOM 1845 N N . LYS B 1 9 ? 43.598 51.124 24.797 1.00 32.03 6 LYS B N 1
ATOM 1846 C CA . LYS B 1 9 ? 42.219 51.491 25.076 1.00 31.44 6 LYS B CA 1
ATOM 1847 C C . LYS B 1 9 ? 41.240 50.366 24.711 1.00 29.63 6 LYS B C 1
ATOM 1848 O O . LYS B 1 9 ? 40.345 50.075 25.475 1.00 29.33 6 LYS B O 1
ATOM 1854 N N . GLN B 1 10 ? 41.444 49.709 23.573 1.00 28.35 7 GLN B N 1
ATOM 1855 C CA . GLN B 1 10 ? 40.617 48.550 23.205 1.00 27.88 7 GLN B CA 1
ATOM 1856 C C . GLN B 1 10 ? 40.592 47.468 24.281 1.00 26.69 7 GLN B C 1
ATOM 1857 O O . GLN B 1 10 ? 39.548 46.894 24.545 1.00 26.36 7 GLN B O 1
ATOM 1863 N N . GLN B 1 11 ? 41.766 47.192 24.859 1.00 26.55 8 GLN B N 1
ATOM 1864 C CA . GLN B 1 11 ? 41.946 46.190 25.921 1.00 26.59 8 GLN B CA 1
ATOM 1865 C C . GLN B 1 11 ? 41.631 46.663 27.370 1.00 26.16 8 GLN B C 1
ATOM 1866 O O . GLN B 1 11 ? 41.611 45.828 28.294 1.00 27.49 8 GLN B O 1
ATOM 1872 N N . ALA B 1 12 ? 41.333 47.964 27.544 1.00 26.00 9 ALA B N 1
ATOM 1873 C CA . ALA B 1 12 ? 41.141 48.622 28.850 1.00 25.44 9 ALA B CA 1
ATOM 1874 C C . ALA B 1 12 ? 39.880 48.152 29.591 1.00 25.19 9 ALA B C 1
ATOM 1875 O O . ALA B 1 12 ? 38.856 47.861 28.968 1.00 23.11 9 ALA B O 1
ATOM 1877 N N . LEU B 1 13 ? 39.969 48.033 30.911 1.00 25.35 10 LEU B N 1
ATOM 1878 C CA A LEU B 1 13 ? 38.848 47.617 31.764 0.50 25.62 10 LEU B CA 1
ATOM 1879 C CA B LEU B 1 13 ? 38.826 47.511 31.679 0.50 25.54 10 LEU B CA 1
ATOM 1880 C C . LEU B 1 13 ? 37.527 48.338 31.469 1.00 25.70 10 LEU B C 1
ATOM 1881 O O . LEU B 1 13 ? 36.429 47.732 31.470 1.00 25.73 10 LEU B O 1
ATOM 1890 N N . GLU B 1 14 ? 37.664 49.647 31.262 1.00 24.32 11 GLU B N 1
ATOM 1891 C CA . GLU B 1 14 ? 36.576 50.594 30.981 1.00 25.17 11 GLU B CA 1
ATOM 1892 C C . GLU B 1 14 ? 35.875 50.231 29.684 1.00 23.76 11 GLU B C 1
ATOM 1893 O O . GLU B 1 14 ? 34.647 50.257 29.606 1.00 25.10 11 GLU B O 1
ATOM 1899 N N . THR B 1 15 ? 36.656 49.898 28.661 1.00 22.81 12 THR B N 1
ATOM 1900 C CA . THR B 1 15 ? 36.076 49.423 27.410 1.00 20.48 12 THR B CA 1
ATOM 1901 C C . THR B 1 15 ? 35.344 48.090 27.638 1.00 20.82 12 THR B C 1
ATOM 1902 O O . THR B 1 15 ? 34.243 47.876 27.158 1.00 19.46 12 THR B O 1
ATOM 1906 N N . ARG B 1 16 ? 35.974 47.162 28.359 1.00 19.74 13 ARG B N 1
ATOM 1907 C CA . ARG B 1 16 ? 35.336 45.856 28.647 1.00 20.57 13 ARG B CA 1
ATOM 1908 C C . ARG B 1 16 ? 33.994 46.088 29.314 1.00 21.76 13 ARG B C 1
ATOM 1909 O O . ARG B 1 16 ? 33.014 45.405 29.023 1.00 23.51 13 ARG B O 1
ATOM 1917 N N . GLN B 1 17 ? 33.978 47.014 30.254 1.00 21.87 14 GLN B N 1
ATOM 1918 C CA . GLN B 1 17 ? 32.753 47.255 30.998 1.00 22.73 14 GLN B CA 1
ATOM 1919 C C . GLN B 1 17 ? 31.677 47.962 30.154 1.00 22.12 14 GLN B C 1
ATOM 1920 O O . GLN B 1 17 ? 30.508 47.633 30.277 1.00 22.56 14 GLN B O 1
ATOM 1926 N N . HIS B 1 18 ? 32.073 48.894 29.311 1.00 20.64 15 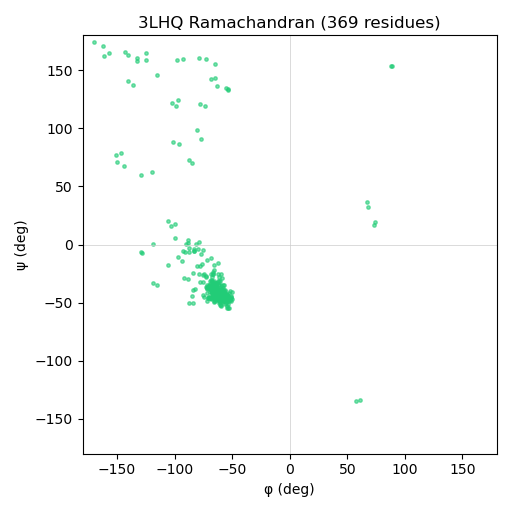HIS B N 1
ATOM 1927 C CA . HIS B 1 18 ? 31.125 49.468 28.332 1.00 19.14 15 HIS B CA 1
ATOM 1928 C C . HIS B 1 18 ? 30.526 48.384 27.437 1.00 18.72 15 HIS B C 1
ATOM 1929 O O . HIS B 1 18 ? 29.328 48.411 27.208 1.00 17.29 15 HIS B O 1
ATOM 1936 N N . ILE B 1 19 ? 31.353 47.443 26.961 1.00 17.53 16 ILE B N 1
ATOM 1937 C CA . ILE B 1 19 ? 30.891 46.309 26.193 1.00 16.59 16 ILE B CA 1
ATOM 1938 C C . ILE B 1 19 ? 29.854 45.508 26.981 1.00 16.56 16 ILE B C 1
ATOM 1939 O O . ILE B 1 19 ? 28.796 45.133 26.438 1.00 16.75 16 ILE B O 1
ATOM 1944 N N . LEU B 1 20 ? 30.178 45.209 28.256 1.00 16.90 17 LEU B N 1
ATOM 1945 C CA . LEU B 1 20 ? 29.264 44.424 29.093 1.00 17.40 17 LEU B CA 1
ATOM 1946 C C . LEU B 1 20 ? 27.939 45.187 29.282 1.00 17.32 17 LEU B C 1
ATOM 1947 O O . LEU B 1 20 ? 26.878 44.543 29.131 1.00 17.13 17 LEU B O 1
ATOM 1952 N N . ASP B 1 21 ? 27.982 46.500 29.538 1.00 18.09 18 ASP B N 1
ATOM 1953 C CA . ASP B 1 21 ? 26.732 47.317 29.776 1.00 18.92 18 ASP B CA 1
ATOM 1954 C C . ASP B 1 21 ? 25.882 47.414 28.476 1.00 17.01 18 ASP B C 1
ATOM 1955 O O . ASP B 1 21 ? 24.658 47.329 28.484 1.00 18.02 18 ASP B O 1
ATOM 1960 N N . VAL B 1 22 ? 26.540 47.597 27.349 1.00 15.12 19 VAL B N 1
ATOM 1961 C CA . VAL B 1 22 ? 25.872 47.627 26.077 1.00 14.21 19 VAL B CA 1
ATOM 1962 C C . VAL B 1 22 ? 25.273 46.248 25.731 1.00 14.58 19 VAL B C 1
ATOM 1963 O O . VAL B 1 22 ? 24.133 46.198 25.276 1.00 13.56 19 VAL B O 1
ATOM 1967 N N . ALA B 1 23 ? 26.010 45.159 26.010 1.00 15.01 20 ALA B N 1
ATOM 1968 C CA . ALA B 1 23 ? 25.451 43.817 25.839 1.00 14.98 20 ALA B CA 1
ATOM 1969 C C . ALA B 1 23 ? 24.194 43.619 26.652 1.00 14.55 20 ALA B C 1
ATOM 1970 O O . ALA B 1 23 ? 23.188 43.102 26.140 1.00 15.48 20 ALA B O 1
ATOM 1972 N N . LEU B 1 24 ? 24.191 44.072 27.894 1.00 16.12 21 LEU B N 1
ATOM 1973 C CA . LEU B 1 24 ? 22.962 43.971 28.678 1.00 16.17 21 LEU B CA 1
ATOM 1974 C C . LEU B 1 24 ? 21.809 44.687 28.045 1.00 15.05 21 LEU B C 1
ATOM 1975 O O . LEU B 1 24 ? 20.685 44.171 27.983 1.00 14.25 21 LEU B O 1
ATOM 1980 N N . ARG B 1 25 ? 22.057 45.894 27.550 1.00 13.56 22 ARG B N 1
ATOM 1981 C CA A ARG B 1 25 ? 20.966 46.674 26.953 0.60 14.97 22 ARG B CA 1
ATOM 1982 C CA B ARG B 1 25 ? 20.982 46.683 26.931 0.40 15.16 22 ARG B CA 1
ATOM 1983 C C . ARG B 1 25 ? 20.463 45.976 25.668 1.00 14.23 22 ARG B C 1
ATOM 1984 O O . ARG B 1 25 ? 19.280 45.794 25.482 1.00 15.14 22 ARG B O 1
ATOM 1999 N N . LEU B 1 26 ? 21.386 45.503 24.823 1.00 13.50 23 LEU B N 1
ATOM 2000 C CA A LEU B 1 26 ? 21.044 44.761 23.617 0.60 14.82 23 LEU B CA 1
ATOM 2001 C CA B LEU B 1 26 ? 21.000 44.819 23.611 0.40 13.81 23 LEU B CA 1
ATOM 2002 C C . LEU B 1 26 ? 20.329 43.450 23.888 1.00 14.70 23 LEU B C 1
ATOM 2003 O O . LEU B 1 26 ? 19.316 43.159 23.279 1.00 15.13 23 LEU B O 1
ATOM 2012 N N . PHE B 1 27 ? 20.877 42.649 24.788 1.00 14.01 24 PHE B N 1
ATOM 2013 C CA . PHE B 1 27 ? 20.268 41.361 25.090 1.00 15.07 24 PHE B CA 1
ATOM 2014 C C . PHE B 1 27 ? 18.878 41.556 25.649 1.00 15.07 24 PHE B C 1
ATOM 2015 O O . PHE B 1 27 ? 17.926 40.791 25.360 1.00 14.93 24 PHE B O 1
ATOM 2023 N N . SER B 1 28 ? 18.720 42.592 26.490 1.00 15.04 25 SER B N 1
ATOM 2024 C CA . SER B 1 28 ? 17.428 42.791 27.139 1.00 17.57 25 SER B CA 1
ATOM 2025 C C . SER B 1 28 ? 16.346 43.191 26.145 1.00 19.74 25 SER B C 1
ATOM 2026 O O . SER B 1 28 ? 15.189 42.863 26.378 1.00 21.75 25 SER B O 1
ATOM 2029 N N . GLN B 1 29 ? 16.727 43.842 25.042 1.00 20.71 26 GLN B N 1
ATOM 2030 C CA A GLN B 1 29 ? 15.786 44.358 24.032 0.60 22.64 26 GLN B CA 1
ATOM 2031 C CA B GLN B 1 29 ? 15.729 44.310 24.063 0.40 22.24 26 GLN B CA 1
ATOM 2032 C C . GLN B 1 29 ? 15.530 43.307 22.921 1.00 22.40 26 GLN B C 1
ATOM 2033 O O . GLN B 1 29 ? 14.396 43.050 22.536 1.00 24.05 26 GLN B O 1
ATOM 2044 N N . GLN B 1 30 ? 16.593 42.663 22.468 1.00 21.19 27 GLN B N 1
ATOM 2045 C CA . GLN B 1 30 ? 16.599 41.792 21.289 1.00 21.73 27 GLN B CA 1
ATOM 2046 C C . GLN B 1 30 ? 16.667 40.313 21.602 1.00 19.43 27 GLN B C 1
ATOM 2047 O O . GLN B 1 30 ? 16.415 39.460 20.722 1.00 18.92 27 GLN B O 1
ATOM 2053 N N . GLY B 1 31 ? 17.064 39.979 22.822 1.00 17.47 28 GLY B N 1
ATOM 2054 C CA . GLY B 1 31 ? 17.321 38.569 23.179 1.00 14.87 28 GLY B CA 1
ATOM 2055 C C . GLY B 1 31 ? 18.736 38.137 22.914 1.00 15.68 28 GLY B C 1
ATOM 2056 O O . GLY B 1 31 ? 19.417 38.690 22.027 1.00 16.89 28 GLY B O 1
ATOM 2057 N N . VAL B 1 32 ? 19.217 37.141 23.641 1.00 15.11 29 VAL B N 1
ATOM 2058 C CA . VAL B 1 32 ? 20.575 36.645 23.448 1.00 17.05 29 VAL B CA 1
ATOM 2059 C C . VAL B 1 32 ? 20.722 35.967 22.084 1.00 18.57 29 VAL B C 1
ATOM 2060 O O . VAL B 1 32 ? 21.678 36.247 21.368 1.00 20.94 29 VAL B O 1
ATOM 2064 N N . SER B 1 33 ? 19.743 35.191 21.648 1.00 20.72 30 SER B N 1
ATOM 2065 C CA . SER B 1 33 ? 19.925 34.371 20.455 1.00 22.50 30 SER B CA 1
ATOM 2066 C C . SER B 1 33 ? 20.131 35.251 19.186 1.00 23.70 30 SER B C 1
ATOM 2067 O O . SER B 1 33 ? 20.966 34.895 18.324 1.00 24.59 30 SER B O 1
ATOM 2070 N N . ALA B 1 34 ? 19.390 36.361 19.075 1.00 23.88 31 ALA B N 1
ATOM 2071 C CA . ALA B 1 34 ? 19.461 37.313 17.946 1.00 24.93 31 ALA B CA 1
ATOM 2072 C C . ALA B 1 34 ? 20.645 38.237 17.933 1.00 24.43 31 ALA B C 1
ATOM 2073 O O . ALA B 1 34 ? 20.902 38.900 16.925 1.00 26.29 31 ALA B O 1
ATOM 2075 N N . THR B 1 35 ? 21.305 38.361 19.066 1.00 21.64 32 THR B N 1
ATOM 2076 C CA . THR B 1 35 ? 22.298 39.407 19.239 1.00 21.03 32 THR B CA 1
ATOM 2077 C C . THR B 1 35 ? 23.652 38.835 19.026 1.00 21.69 32 THR B C 1
ATOM 2078 O O . THR B 1 35 ? 24.074 37.934 19.745 1.00 24.40 32 THR B O 1
ATOM 2082 N N . SER B 1 36 ? 24.372 39.338 18.035 1.00 21.70 33 SER B N 1
ATOM 2083 C CA . SER B 1 36 ? 25.739 38.865 17.858 1.00 20.86 33 SER B CA 1
ATOM 2084 C C . SER B 1 36 ? 26.772 39.729 18.582 1.00 19.99 33 SER B C 1
ATOM 2085 O O . SER B 1 36 ? 26.529 40.926 18.878 1.00 19.62 33 SER B O 1
ATOM 2088 N N . LEU B 1 37 ? 27.936 39.142 18.807 1.00 19.32 34 LEU B N 1
ATOM 2089 C CA . LEU B 1 37 ? 29.092 39.892 19.343 1.00 19.67 34 LEU B CA 1
ATOM 2090 C C . LEU B 1 37 ? 29.435 41.066 18.417 1.00 18.62 34 LEU B C 1
ATOM 2091 O O . LEU B 1 37 ? 29.752 42.180 18.892 1.00 16.17 34 LEU B O 1
ATOM 2096 N N . ALA B 1 38 ? 29.345 40.862 17.108 1.00 18.62 35 ALA B N 1
ATOM 2097 C CA . ALA B 1 38 ? 29.546 41.983 16.165 1.00 19.03 35 ALA B CA 1
ATOM 2098 C C . ALA B 1 38 ? 28.596 43.142 16.381 1.00 17.85 35 ALA B C 1
ATOM 2099 O O . ALA B 1 38 ? 29.009 44.327 16.325 1.00 16.18 35 ALA B O 1
ATOM 2101 N N . GLU B 1 39 ? 27.312 42.840 16.632 1.00 18.27 36 GLU B N 1
ATOM 2102 C CA A GLU B 1 39 ? 26.312 43.858 16.893 0.60 17.98 36 GLU B CA 1
ATOM 2103 C CA B GLU B 1 39 ? 26.381 43.942 16.845 0.40 17.02 36 GLU B CA 1
ATOM 2104 C C . GLU B 1 39 ? 26.700 44.604 18.174 1.00 16.59 36 GLU B C 1
ATOM 2105 O O . GLU B 1 39 ? 26.608 45.832 18.269 1.00 14.94 36 GLU B O 1
ATOM 2116 N N . ILE B 1 40 ? 27.106 43.821 19.175 1.00 14.66 37 ILE B N 1
ATOM 2117 C CA . ILE B 1 40 ? 27.471 44.424 20.483 1.00 13.32 37 ILE B CA 1
ATOM 2118 C C . ILE B 1 40 ? 28.696 45.341 20.315 1.00 12.79 37 ILE B C 1
ATOM 2119 O O . ILE B 1 40 ? 28.696 46.480 20.837 1.00 12.30 37 ILE B O 1
ATOM 2124 N N . ALA B 1 41 ? 29.721 44.897 19.553 1.00 12.91 38 ALA B N 1
ATOM 2125 C CA . ALA B 1 41 ? 30.835 45.750 19.216 1.00 12.66 38 ALA B CA 1
ATOM 2126 C C . ALA B 1 41 ? 30.425 47.071 18.578 1.00 12.61 38 ALA B C 1
ATOM 2127 O O . ALA B 1 41 ? 30.848 48.146 19.020 1.00 12.96 38 ALA B O 1
ATOM 2129 N N . ASN B 1 42 ? 29.595 46.983 17.549 1.00 13.75 39 ASN B N 1
ATOM 2130 C CA . ASN B 1 42 ? 29.133 48.187 16.849 1.00 15.47 39 ASN B CA 1
ATOM 2131 C C . ASN B 1 42 ? 28.460 49.120 17.825 1.00 14.56 39 ASN B C 1
ATOM 2132 O O . ASN B 1 42 ? 28.773 50.319 17.875 1.00 15.49 39 ASN B O 1
ATOM 2137 N N . ALA B 1 43 ? 27.551 48.586 18.638 1.00 13.77 40 ALA B N 1
ATOM 2138 C CA . ALA B 1 43 ? 26.816 49.408 19.591 1.00 14.45 40 ALA B CA 1
ATOM 2139 C C . ALA B 1 43 ? 27.717 50.012 20.640 1.00 12.45 40 ALA B C 1
ATOM 2140 O O . ALA B 1 43 ? 27.429 51.089 21.158 1.00 13.94 40 ALA B O 1
ATOM 2142 N N . ALA B 1 44 ? 28.781 49.283 21.020 1.00 11.70 41 ALA B N 1
ATOM 2143 C CA . ALA B 1 44 ? 29.721 49.783 22.034 1.00 11.76 41 ALA B CA 1
ATOM 2144 C C . ALA B 1 44 ? 30.786 50.731 21.453 1.00 12.81 41 ALA B C 1
ATOM 2145 O O . ALA B 1 44 ? 31.619 51.229 22.185 1.00 14.42 41 ALA B O 1
ATOM 2147 N N . GLY B 1 45 ? 30.790 50.920 20.125 1.00 13.46 42 GLY B N 1
ATOM 2148 C CA . GLY B 1 45 ? 31.781 51.693 19.439 1.00 14.46 42 GLY B CA 1
ATOM 2149 C C . GLY B 1 45 ? 33.164 51.123 19.443 1.00 14.37 42 GLY B C 1
ATOM 2150 O O . GLY B 1 45 ? 34.142 51.856 19.520 1.00 16.30 42 GLY B O 1
ATOM 2151 N N . VAL B 1 46 ? 33.248 49.803 19.358 1.00 13.95 43 VAL B N 1
ATOM 2152 C CA . VAL B 1 46 ? 34.535 49.125 19.280 1.00 13.50 43 VAL B CA 1
ATOM 2153 C C . VAL B 1 46 ? 34.518 48.242 18.026 1.00 13.32 43 VAL B C 1
ATOM 2154 O O . VAL B 1 46 ? 33.438 47.926 17.453 1.00 13.90 43 VAL B O 1
ATOM 2158 N N . THR B 1 47 ? 35.699 47.893 17.545 1.00 13.87 44 THR B N 1
ATOM 2159 C CA . THR B 1 47 ? 35.822 47.026 16.398 1.00 13.78 44 THR B CA 1
ATOM 2160 C C . THR B 1 47 ? 35.449 45.572 16.777 1.00 13.97 44 THR B C 1
ATOM 2161 O O . THR B 1 47 ? 35.496 45.163 17.940 1.00 13.78 44 THR B O 1
ATOM 2165 N N . ARG B 1 48 ? 35.108 44.780 15.762 1.00 13.50 45 ARG B N 1
ATOM 2166 C CA . ARG B 1 48 ? 34.845 43.367 15.966 1.00 14.46 45 ARG B CA 1
ATOM 2167 C C . ARG B 1 48 ? 36.119 42.728 16.515 1.00 13.84 45 ARG B C 1
ATOM 2168 O O . ARG B 1 48 ? 36.072 41.875 17.371 1.00 13.91 45 ARG B O 1
ATOM 2176 N N . GLY B 1 49 ? 37.266 43.136 16.010 1.00 14.13 46 GLY B N 1
ATOM 2177 C CA . GLY B 1 49 ? 38.499 42.647 16.565 1.00 16.11 46 GLY B CA 1
ATOM 2178 C C . GLY B 1 49 ? 38.587 42.852 18.070 1.00 16.86 46 GLY B C 1
ATOM 2179 O O . GLY B 1 49 ? 39.011 41.959 18.816 1.00 17.25 46 GLY B O 1
ATOM 2180 N N . ALA B 1 50 ? 38.208 44.032 18.526 1.00 16.54 47 ALA B N 1
ATOM 2181 C CA . ALA B 1 50 ? 38.259 44.331 19.950 1.00 19.01 47 ALA B CA 1
ATOM 2182 C C . ALA B 1 50 ? 37.299 43.497 20.775 1.00 18.58 47 ALA B C 1
ATOM 2183 O O . ALA B 1 50 ? 37.677 42.959 21.831 1.00 20.49 47 ALA B O 1
ATOM 2185 N N . ILE B 1 51 ? 36.061 43.339 20.353 1.00 17.41 48 ILE B N 1
ATOM 2186 C CA . ILE B 1 51 ? 35.151 42.578 21.212 1.00 17.89 48 ILE B CA 1
ATOM 2187 C C . ILE B 1 51 ? 35.564 41.103 21.304 1.00 19.02 48 ILE B C 1
ATOM 2188 O O . ILE B 1 51 ? 35.415 40.514 22.369 1.00 20.19 48 ILE B O 1
ATOM 2193 N N . TYR B 1 52 ? 36.114 40.511 20.235 1.00 18.90 49 TYR B N 1
ATOM 2194 C CA . TYR B 1 52 ? 36.446 39.086 20.255 1.00 20.16 49 TYR B CA 1
ATOM 2195 C C . TYR B 1 52 ? 37.735 38.868 21.023 1.00 22.57 49 TYR B C 1
ATOM 2196 O O . TYR B 1 52 ? 37.983 37.748 21.536 1.00 22.85 49 TYR B O 1
ATOM 2205 N N . TRP B 1 53 ? 38.519 39.927 21.200 1.00 23.10 50 TRP B N 1
ATOM 2206 C CA . TRP B 1 53 ? 39.604 39.854 22.137 1.00 24.38 50 TRP B CA 1
ATOM 2207 C C . TRP B 1 53 ? 39.127 39.684 23.587 1.00 25.13 50 TRP B C 1
ATOM 2208 O O . TRP B 1 53 ? 39.683 38.844 24.329 1.00 25.80 50 TRP B O 1
ATOM 2219 N N . HIS B 1 54 ? 38.136 40.495 24.015 1.00 24.55 51 HIS B N 1
ATOM 2220 C CA . HIS B 1 54 ? 37.575 40.379 25.360 1.00 24.38 51 HIS B CA 1
ATOM 2221 C C . HIS B 1 54 ? 36.765 39.103 25.582 1.00 24.99 51 HIS B C 1
ATOM 2222 O O . HIS B 1 54 ? 36.827 38.508 26.668 1.00 24.15 51 HIS B O 1
ATOM 2229 N N . PHE B 1 55 ? 35.963 38.701 24.603 1.00 25.72 52 PHE B N 1
ATOM 2230 C CA . PHE B 1 55 ? 35.032 37.607 24.785 1.00 26.64 52 PHE B CA 1
ATOM 2231 C C . PHE B 1 55 ? 35.019 36.655 23.591 1.00 27.97 52 PHE B C 1
ATOM 2232 O O . PHE B 1 55 ? 34.947 37.109 22.472 1.00 29.41 52 PHE B O 1
ATOM 2240 N N . LYS B 1 56 ? 35.001 35.347 23.821 1.00 28.11 53 LYS B N 1
ATOM 2241 C CA A LYS B 1 56 ? 35.043 34.342 22.719 0.60 28.04 53 LYS B CA 1
ATOM 2242 C CA B LYS B 1 56 ? 35.051 34.444 22.672 0.40 27.88 53 LYS B CA 1
ATOM 2243 C C . LYS B 1 56 ? 33.651 34.139 22.189 1.00 26.66 53 LYS B C 1
ATOM 2244 O O . LYS B 1 56 ? 33.465 33.753 21.042 1.00 26.10 53 LYS B O 1
ATOM 2255 N N . ASN B 1 57 ? 32.657 34.342 23.063 1.00 22.80 54 ASN B N 1
ATOM 2256 C CA . ASN B 1 57 ? 31.318 34.100 22.656 1.00 22.82 54 ASN B CA 1
ATOM 2257 C C . ASN B 1 57 ? 30.358 34.784 23.608 1.00 21.95 54 ASN B C 1
ATOM 2258 O O . ASN B 1 57 ? 30.800 35.323 24.584 1.00 21.41 54 ASN B O 1
ATOM 2263 N N . LYS B 1 58 ? 29.079 34.798 23.256 1.00 23.62 55 LYS B N 1
ATOM 2264 C CA . LYS B 1 58 ? 28.058 35.534 23.998 1.00 25.21 55 LYS B CA 1
ATOM 2265 C C . LYS B 1 58 ? 27.903 34.988 25.387 1.00 26.53 55 LYS B C 1
ATOM 2266 O O . LYS B 1 58 ? 27.572 35.762 26.303 1.00 28.19 55 LYS B O 1
ATOM 2272 N N . SER B 1 59 ? 28.044 33.668 25.540 1.00 26.87 56 SER B N 1
ATOM 2273 C CA A SER B 1 59 ? 27.829 33.027 26.845 0.60 26.92 56 SER B CA 1
ATOM 2274 C CA B SER B 1 59 ? 27.841 32.996 26.846 0.40 26.53 56 SER B CA 1
ATOM 2275 C C . SER B 1 59 ? 28.903 33.408 27.838 1.00 26.41 56 SER B C 1
ATOM 2276 O O . SER B 1 59 ? 28.604 33.674 29.001 1.00 26.45 56 SER B O 1
ATOM 2281 N N . ASP B 1 60 ? 30.141 33.447 27.379 1.00 25.10 57 ASP B N 1
ATOM 2282 C CA . ASP B 1 60 ? 31.237 33.896 28.217 1.00 23.54 57 ASP B CA 1
ATOM 2283 C C . ASP B 1 60 ? 30.951 35.339 28.664 1.00 21.92 57 ASP B C 1
ATOM 2284 O O . ASP B 1 60 ? 31.194 35.723 29.834 1.00 21.83 57 ASP B O 1
ATOM 2289 N N . LEU B 1 61 ? 30.464 36.153 27.721 1.00 21.01 58 LEU B N 1
ATOM 2290 C CA . LEU B 1 61 ? 30.171 37.550 28.056 1.00 19.83 58 LEU B CA 1
ATOM 2291 C C . LEU B 1 61 ? 29.019 37.622 29.077 1.00 19.78 58 LEU B C 1
ATOM 2292 O O . LEU B 1 61 ? 29.101 38.311 30.107 1.00 19.76 58 LEU B O 1
ATOM 2297 N N . PHE B 1 62 ? 27.949 36.927 28.787 1.00 20.68 59 PHE B N 1
ATOM 2298 C CA . PHE B 1 62 ? 26.825 36.929 29.717 1.00 20.78 59 PHE B CA 1
ATOM 2299 C C . PHE B 1 62 ? 27.194 36.372 31.089 1.00 20.78 59 PHE B C 1
ATOM 2300 O O . PHE B 1 62 ? 26.819 36.938 32.137 1.00 21.99 59 PHE B O 1
ATOM 2308 N N . SER B 1 63 ? 27.936 35.278 31.107 1.00 20.95 60 SER B N 1
ATOM 2309 C CA . SER B 1 63 ? 28.395 34.674 32.353 1.00 20.22 60 SER B CA 1
ATOM 2310 C C . SER B 1 63 ? 29.182 35.648 33.212 1.00 19.55 60 SER B C 1
ATOM 2311 O O . SER B 1 63 ? 28.990 35.741 34.408 1.00 19.18 60 SER B O 1
ATOM 2314 N N . GLU B 1 64 ? 30.009 36.475 32.579 1.00 20.30 61 GLU B N 1
ATOM 2315 C CA . GLU B 1 64 ? 30.807 37.434 33.300 1.00 21.27 61 GLU B CA 1
ATOM 2316 C C . GLU B 1 64 ? 29.936 38.503 33.984 1.00 20.95 61 GLU B C 1
ATOM 2317 O O . GLU B 1 64 ? 30.171 38.890 35.134 1.00 22.43 61 GLU B O 1
ATOM 2323 N N . ILE B 1 65 ? 28.932 39.014 33.285 1.00 20.90 62 ILE B N 1
ATOM 2324 C CA A ILE B 1 65 ? 28.105 39.987 33.901 0.60 21.17 62 ILE B CA 1
ATOM 2325 C CA B ILE B 1 65 ? 28.037 39.982 33.893 0.40 21.18 62 ILE B CA 1
ATOM 2326 C C . ILE B 1 65 ? 27.262 39.337 35.013 1.00 21.76 62 ILE B C 1
ATOM 2327 O O . ILE B 1 65 ? 27.022 39.946 36.051 1.00 22.35 62 ILE B O 1
ATOM 2336 N N . TRP B 1 66 ? 26.824 38.107 34.803 1.00 20.39 63 TRP B N 1
ATOM 2337 C CA . TRP B 1 66 ? 26.040 37.427 35.816 1.00 21.11 63 TRP B CA 1
ATOM 2338 C C . TRP B 1 66 ? 26.861 37.316 37.112 1.00 21.63 63 TRP B C 1
ATOM 2339 O O . TRP B 1 66 ? 26.358 37.612 38.207 1.00 21.65 63 TRP B O 1
ATOM 2350 N N . GLU B 1 67 ? 28.139 37.011 36.980 1.00 22.92 64 GLU B N 1
ATOM 2351 C CA . GLU B 1 67 ? 28.978 36.744 38.122 1.00 24.39 64 GLU B CA 1
ATOM 2352 C C . GLU B 1 67 ? 29.390 38.020 38.785 1.00 25.06 64 GLU B C 1
ATOM 2353 O O . GLU B 1 67 ? 29.513 38.043 40.000 1.00 26.54 64 GLU B O 1
ATOM 2359 N N . LEU B 1 68 ? 29.558 39.083 38.004 1.00 26.12 65 LEU B N 1
ATOM 2360 C CA A LEU B 1 68 ? 29.866 40.400 38.584 0.60 26.24 65 LEU B CA 1
ATOM 2361 C CA B LEU B 1 68 ? 29.856 40.420 38.551 0.40 26.21 65 LEU B CA 1
ATOM 2362 C C . LEU B 1 68 ? 28.748 40.875 39.511 1.00 26.32 65 LEU B C 1
ATOM 2363 O O . LEU B 1 68 ? 29.020 41.384 40.603 1.00 26.41 65 LEU B O 1
ATOM 2372 N N . SER B 1 69 ? 27.495 40.679 39.097 1.00 26.68 66 SER B N 1
ATOM 2373 C CA A SER B 1 69 ? 26.364 41.004 39.964 0.60 26.49 66 SER B CA 1
ATOM 2374 C CA B SER B 1 69 ? 26.342 41.007 39.958 0.40 26.04 66 SER B CA 1
ATOM 2375 C C . SER B 1 69 ? 26.287 40.135 41.227 1.00 26.18 66 SER B C 1
ATOM 2376 O O . SER B 1 69 ? 25.995 40.640 42.343 1.00 25.89 66 SER B O 1
ATOM 2381 N N . GLU B 1 70 ? 26.519 38.835 41.071 1.00 24.11 67 GLU B N 1
ATOM 2382 C CA . GLU B 1 70 ? 26.594 37.910 42.196 1.00 23.35 67 GLU B CA 1
ATOM 2383 C C . GLU B 1 70 ? 27.684 38.309 43.179 1.00 24.20 67 GLU B C 1
ATOM 2384 O O . GLU B 1 70 ? 27.466 38.227 44.396 1.00 25.07 67 GLU B O 1
ATOM 2390 N N . SER B 1 71 ? 28.803 38.793 42.646 1.00 23.25 68 SER B N 1
ATOM 2391 C CA . SER B 1 71 ? 29.891 39.339 43.472 1.00 24.70 68 SER B CA 1
ATOM 2392 C C . SER B 1 71 ? 29.438 40.536 44.284 1.00 25.30 68 SER B C 1
ATOM 2393 O O . SER B 1 71 ? 29.820 40.670 45.436 1.00 23.88 68 SER B O 1
ATOM 2396 N N . ASN B 1 72 ? 28.697 41.451 43.667 1.00 25.65 69 ASN B N 1
ATOM 2397 C CA . ASN B 1 72 ? 28.231 42.650 44.391 1.00 26.72 69 ASN B CA 1
ATOM 2398 C C . ASN B 1 72 ? 27.307 42.271 45.562 1.00 27.18 69 ASN B C 1
ATOM 2399 O O . ASN B 1 72 ? 27.318 42.929 46.604 1.00 26.52 69 ASN B O 1
ATOM 2404 N N . ILE B 1 73 ? 26.561 41.184 45.424 1.00 28.09 70 ILE B N 1
ATOM 2405 C CA . ILE B 1 73 ? 25.723 40.699 46.518 1.00 28.48 70 ILE B CA 1
ATOM 2406 C C . ILE B 1 73 ? 26.566 40.127 47.644 1.00 26.94 70 ILE B C 1
ATOM 2407 O O . ILE B 1 73 ? 26.303 40.385 48.826 1.00 26.17 70 ILE B O 1
ATOM 2412 N N . GLY B 1 74 ? 27.558 39.328 47.276 1.00 24.48 71 GLY B N 1
ATOM 2413 C CA . GLY B 1 74 ? 28.519 38.863 48.231 1.00 23.15 71 GLY B CA 1
ATOM 2414 C C . GLY B 1 74 ? 29.132 40.001 49.026 1.00 21.40 71 GLY B C 1
ATOM 2415 O O . GLY B 1 74 ? 29.369 39.844 50.216 1.00 20.22 71 GLY B O 1
ATOM 2416 N N . GLU B 1 75 ? 29.423 41.109 48.359 1.00 21.70 72 GLU B N 1
ATOM 2417 C CA . GLU B 1 75 ? 29.988 42.297 48.998 1.00 22.57 72 GLU B CA 1
ATOM 2418 C C . GLU B 1 75 ? 29.050 42.990 49.985 1.00 22.18 72 GLU B C 1
ATOM 2419 O O . GLU B 1 75 ? 29.439 43.336 51.099 1.00 21.62 72 GLU B O 1
ATOM 2425 N N . LEU B 1 76 ? 27.801 43.118 49.582 1.00 21.76 73 LEU B N 1
ATOM 2426 C CA . LEU B 1 76 ? 26.772 43.568 50.468 1.00 23.71 73 LEU B CA 1
ATOM 2427 C C . LEU B 1 76 ? 26.592 42.697 51.711 1.00 22.13 73 LEU B C 1
ATOM 2428 O O . LEU B 1 76 ? 26.446 43.242 52.821 1.00 20.36 73 LEU B O 1
ATOM 2433 N N . GLU B 1 77 ? 26.658 41.374 51.585 1.00 22.61 74 GLU B N 1
ATOM 2434 C CA A GLU B 1 77 ? 26.598 40.502 52.773 0.60 23.07 74 GLU B CA 1
ATOM 2435 C CA B GLU B 1 77 ? 26.571 40.530 52.798 0.40 23.00 74 GLU B CA 1
ATOM 2436 C C . GLU B 1 77 ? 27.711 40.865 53.743 1.00 22.60 74 GLU B C 1
ATOM 2437 O O . GLU B 1 77 ? 27.497 40.977 54.915 1.00 22.37 74 GLU B O 1
ATOM 2448 N N . ILE B 1 78 ? 28.923 41.025 53.233 1.00 22.21 75 ILE B N 1
ATOM 2449 C CA . ILE B 1 78 ? 30.029 41.371 54.137 1.00 22.93 75 ILE B CA 1
ATOM 2450 C C . ILE B 1 78 ? 29.776 42.696 54.809 1.00 23.49 75 ILE B C 1
ATOM 2451 O O . ILE B 1 78 ? 30.045 42.845 56.005 1.00 23.36 75 ILE B O 1
ATOM 2456 N N . GLU B 1 79 ? 29.242 43.658 54.064 1.00 23.16 76 GLU B N 1
ATOM 2457 C CA A GLU B 1 79 ? 29.026 44.981 54.626 0.60 24.26 76 GLU B CA 1
ATOM 2458 C CA B GLU B 1 79 ? 29.006 44.974 54.636 0.40 23.69 76 GLU B CA 1
ATOM 2459 C C . GLU B 1 79 ? 27.910 44.957 55.680 1.00 23.98 76 GLU B C 1
ATOM 2460 O O . GLU B 1 79 ? 28.011 45.643 56.708 1.00 23.69 76 GLU B O 1
ATOM 2471 N N . TYR B 1 80 ? 26.857 44.195 55.411 1.00 23.23 77 TYR B N 1
ATOM 2472 C CA . TYR B 1 80 ? 25.743 44.105 56.364 1.00 22.43 77 TYR B CA 1
ATOM 2473 C C . TYR B 1 80 ? 26.157 43.337 57.625 1.00 23.42 77 TYR B C 1
ATOM 2474 O O . TYR B 1 80 ? 25.716 43.714 58.708 1.00 22.41 77 TYR B O 1
ATOM 2483 N N . GLN B 1 81 ? 26.962 42.278 57.482 1.00 24.40 78 GLN B N 1
ATOM 2484 C CA A GLN B 1 81 ? 27.488 41.558 58.657 0.60 25.59 78 GLN B CA 1
ATOM 2485 C CA B GLN B 1 81 ? 27.516 41.534 58.624 0.40 25.49 78 GLN B CA 1
ATOM 2486 C C . GLN B 1 81 ? 28.235 42.498 59.606 1.00 26.28 78 GLN B C 1
ATOM 2487 O O . GLN B 1 81 ? 28.110 42.377 60.835 1.00 25.42 78 GLN B O 1
ATOM 2498 N N . ALA B 1 82 ? 29.013 43.449 59.079 1.00 26.80 79 ALA B N 1
ATOM 2499 C CA . ALA B 1 82 ? 29.716 44.451 59.931 1.00 27.11 79 ALA B CA 1
ATOM 2500 C C . ALA B 1 82 ? 28.781 45.519 60.540 1.00 27.53 79 ALA B C 1
ATOM 2501 O O . ALA B 1 82 ? 29.078 46.049 61.606 1.00 27.64 79 ALA B O 1
ATOM 2503 N N . LYS B 1 83 ? 27.650 45.805 59.871 1.00 27.34 80 LYS B N 1
ATOM 2504 C CA A LYS B 1 83 ? 26.615 46.719 60.387 0.60 27.22 80 LYS B CA 1
ATOM 2505 C CA B LYS B 1 83 ? 26.632 46.722 60.406 0.40 27.03 80 LYS B CA 1
ATOM 2506 C C . LYS B 1 83 ? 25.781 46.070 61.505 1.00 26.65 80 LYS B C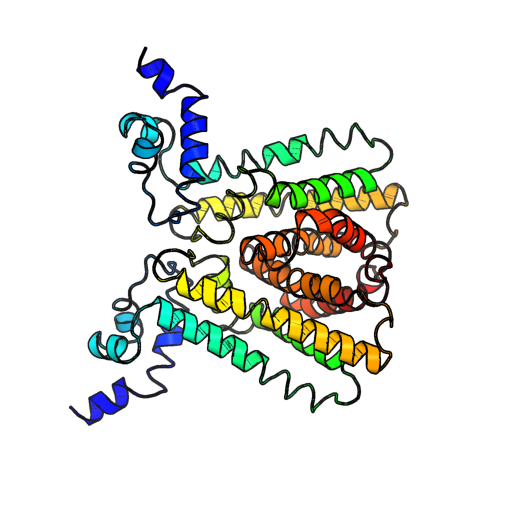 1
ATOM 2507 O O . LYS B 1 83 ? 25.282 46.774 62.449 1.00 25.42 80 LYS B O 1
ATOM 2518 N N . PHE B 1 84 ? 25.593 44.751 61.412 1.00 23.82 81 PHE B N 1
ATOM 2519 C CA . PHE B 1 84 ? 24.752 44.021 62.372 1.00 22.22 81 PHE B CA 1
ATOM 2520 C C . PHE B 1 84 ? 25.488 42.800 62.930 1.00 21.40 81 PHE B C 1
ATOM 2521 O O . PHE B 1 84 ? 25.049 41.691 62.803 1.00 18.65 81 PHE B O 1
ATOM 2529 N N . PRO B 1 85 ? 26.641 43.004 63.583 1.00 23.02 82 PRO B N 1
ATOM 2530 C CA . PRO B 1 85 ? 27.432 41.863 63.965 1.00 22.20 82 PRO B CA 1
ATOM 2531 C C . PRO B 1 85 ? 26.793 40.939 65.019 1.00 21.88 82 PRO B C 1
ATOM 2532 O O . PRO B 1 85 ? 27.129 39.763 65.087 1.00 21.88 82 PRO B O 1
ATOM 2536 N N . ASP B 1 86 ? 25.837 41.471 65.794 1.00 20.28 83 ASP B N 1
ATOM 2537 C CA . ASP B 1 86 ? 25.115 40.694 66.800 1.00 18.30 83 ASP B CA 1
ATOM 2538 C C . ASP B 1 86 ? 23.684 40.268 66.398 1.00 16.64 83 ASP B C 1
ATOM 2539 O O . ASP B 1 86 ? 22.897 39.864 67.225 1.00 16.68 83 ASP B O 1
ATOM 2544 N N . ASP B 1 87 ? 23.386 40.355 65.113 1.00 15.65 84 ASP B N 1
ATOM 2545 C CA . ASP B 1 87 ? 22.006 40.257 64.616 1.00 13.93 84 ASP B CA 1
ATOM 2546 C C . ASP B 1 87 ? 21.961 39.692 63.192 1.00 13.63 84 ASP B C 1
ATOM 2547 O O . ASP B 1 87 ? 21.772 40.402 62.212 1.00 13.45 84 ASP B O 1
ATOM 2552 N N . PRO B 1 88 ? 22.142 38.377 63.084 1.00 12.99 85 PRO B N 1
ATOM 2553 C CA . PRO B 1 88 ? 22.163 37.739 61.758 1.00 13.88 85 PRO B CA 1
ATOM 2554 C C . PRO B 1 88 ? 20.831 37.794 61.071 1.00 12.79 85 PRO B C 1
ATOM 2555 O O . PRO B 1 88 ? 20.792 37.753 59.864 1.00 12.32 85 PRO B O 1
ATOM 2559 N N . LEU B 1 89 ? 19.738 37.920 61.821 1.00 12.36 86 LEU B N 1
ATOM 2560 C CA . LEU B 1 89 ? 18.426 37.954 61.196 1.00 12.28 86 LEU B CA 1
ATOM 2561 C C . LEU B 1 89 ? 18.234 39.307 60.443 1.00 12.33 86 LEU B C 1
ATOM 2562 O O . LEU B 1 89 ? 17.670 39.320 59.362 1.00 12.86 86 LEU B O 1
ATOM 2567 N N . SER B 1 90 ? 18.742 40.401 61.020 1.00 11.02 87 SER B N 1
ATOM 2568 C CA . SER B 1 90 ? 18.756 41.696 60.328 1.00 11.25 87 SER B CA 1
ATOM 2569 C C . SER B 1 90 ? 19.687 41.727 59.101 1.00 10.11 87 SER B C 1
ATOM 2570 O O . SER B 1 90 ? 19.325 42.320 58.069 1.00 12.58 87 SER B O 1
ATOM 2573 N N . VAL B 1 91 ? 20.844 41.068 59.195 1.00 11.95 88 VAL B N 1
ATOM 2574 C CA . VAL B 1 91 ? 21.692 40.900 58.034 1.00 12.10 88 VAL B CA 1
ATOM 2575 C C . VAL B 1 91 ? 20.895 40.283 56.891 1.00 11.26 88 VAL B C 1
ATOM 2576 O O . VAL B 1 91 ? 20.867 40.765 55.771 1.00 12.52 88 VAL B O 1
ATOM 2580 N N . LEU B 1 92 ? 20.289 39.161 57.183 1.00 10.91 89 LEU B N 1
ATOM 2581 C CA . LEU B 1 92 ? 19.464 38.492 56.213 1.00 12.05 89 LEU B CA 1
ATOM 2582 C C . LEU B 1 92 ? 18.329 39.390 55.655 1.00 10.29 89 LEU B C 1
ATOM 2583 O O . LEU B 1 92 ? 18.125 39.480 54.424 1.00 11.24 89 LEU B O 1
ATOM 2588 N N . ARG B 1 93 ? 17.555 40.013 56.542 1.00 10.85 90 ARG B N 1
ATOM 2589 C CA . ARG B 1 93 ? 16.477 40.851 56.130 1.00 9.59 90 ARG B CA 1
ATOM 2590 C C . ARG B 1 93 ? 16.986 41.902 55.125 1.00 9.85 90 ARG B C 1
ATOM 2591 O O . ARG B 1 93 ? 16.404 42.100 54.089 1.00 9.81 90 ARG B O 1
ATOM 2599 N N . GLU B 1 94 ? 17.998 42.657 55.505 1.00 11.05 91 GLU B N 1
ATOM 2600 C CA . GLU B 1 94 ? 18.492 43.756 54.666 1.00 10.63 91 GLU B CA 1
ATOM 2601 C C . GLU B 1 94 ? 19.094 43.299 53.316 1.00 10.29 91 GLU B C 1
ATOM 2602 O O . GLU B 1 94 ? 18.845 43.974 52.296 1.00 10.96 91 GLU B O 1
ATOM 2608 N N . ILE B 1 95 ? 19.794 42.154 53.283 1.00 10.81 92 ILE B N 1
ATOM 2609 C CA . ILE B 1 95 ? 20.257 41.592 52.019 1.00 11.60 92 ILE B CA 1
ATOM 2610 C C . ILE B 1 95 ? 19.083 41.283 51.071 1.00 11.52 92 ILE B C 1
ATOM 2611 O O . ILE B 1 95 ? 19.068 41.657 49.901 1.00 10.85 92 ILE B O 1
ATOM 2616 N N . LEU B 1 96 ? 18.071 40.628 51.588 1.00 10.78 93 LEU B N 1
ATOM 2617 C CA . LEU B 1 96 ? 16.926 40.302 50.791 1.00 11.19 93 LEU B CA 1
ATOM 2618 C C . LEU B 1 96 ? 16.142 41.513 50.312 1.00 10.48 93 LEU B C 1
ATOM 2619 O O . LEU B 1 96 ? 15.714 41.564 49.127 1.00 10.51 93 LEU B O 1
ATOM 2624 N N . VAL B 1 97 ? 15.929 42.472 51.199 1.00 9.20 94 VAL B N 1
ATOM 2625 C CA . VAL B 1 97 ? 15.242 43.678 50.778 1.00 10.74 94 VAL B CA 1
ATOM 2626 C C . VAL B 1 97 ? 16.052 44.380 49.677 1.00 9.62 94 VAL B C 1
ATOM 2627 O O . VAL B 1 97 ? 15.484 44.860 48.663 1.00 10.66 94 VAL B O 1
ATOM 2631 N N . HIS B 1 98 ? 17.375 44.487 49.862 1.00 10.96 95 HIS B N 1
ATOM 2632 C CA . HIS B 1 98 ? 18.235 45.072 48.881 1.00 11.18 95 HIS B CA 1
ATOM 2633 C C . HIS B 1 98 ? 18.096 44.382 47.495 1.00 11.86 95 HIS B C 1
ATOM 2634 O O . HIS B 1 98 ? 17.943 45.066 46.447 1.00 13.20 95 HIS B O 1
ATOM 2641 N N . ILE B 1 99 ? 18.174 43.067 47.482 1.00 11.72 96 ILE B N 1
ATOM 2642 C CA . ILE B 1 99 ? 18.059 42.315 46.231 1.00 12.78 96 ILE B CA 1
ATOM 2643 C C . ILE B 1 99 ? 16.778 42.669 45.523 1.00 12.87 96 ILE B C 1
ATOM 2644 O O . ILE B 1 99 ? 16.805 42.889 44.303 1.00 13.52 96 ILE B O 1
ATOM 2649 N N . LEU B 1 100 ? 15.662 42.664 46.268 1.00 11.29 97 LEU B N 1
ATOM 2650 C CA . LEU B 1 100 ? 14.350 42.955 45.676 1.00 11.35 97 LEU B CA 1
ATOM 2651 C C . LEU B 1 100 ? 14.229 44.369 45.175 1.00 11.68 97 LEU B C 1
ATOM 2652 O O . LEU B 1 100 ? 13.876 44.595 43.991 1.00 12.34 97 LEU B O 1
ATOM 2657 N N . GLU B 1 101 ? 14.617 45.332 46.006 1.00 9.72 98 GLU B N 1
ATOM 2658 C CA . GLU B 1 101 ? 14.529 46.713 45.590 1.00 10.52 98 GLU B CA 1
ATOM 2659 C C . GLU B 1 101 ? 15.453 47.022 44.385 1.00 12.36 98 GLU B C 1
ATOM 2660 O O . GLU B 1 101 ? 15.046 47.734 43.449 1.00 13.49 98 GLU B O 1
ATOM 2666 N N . ALA B 1 102 ? 16.665 46.486 44.399 1.00 11.87 99 ALA B N 1
ATOM 2667 C CA . ALA B 1 102 ? 17.638 46.737 43.336 1.00 13.38 99 ALA B CA 1
ATOM 2668 C C . ALA B 1 102 ? 17.231 46.141 41.993 1.00 13.13 99 ALA B C 1
ATOM 2669 O O . ALA B 1 102 ? 17.638 46.644 40.945 1.00 14.22 99 ALA B O 1
ATOM 2671 N N . THR B 1 103 ? 16.416 45.099 41.994 1.00 13.01 100 THR B N 1
ATOM 2672 C CA . THR B 1 103 ? 15.797 44.552 40.802 1.00 13.70 100 THR B CA 1
ATOM 2673 C C . THR B 1 103 ? 14.982 45.597 40.054 1.00 13.65 100 THR B C 1
ATOM 2674 O O . THR B 1 103 ? 14.903 45.535 38.833 1.00 13.34 100 THR B O 1
ATOM 2678 N N . VAL B 1 104 ? 14.359 46.509 40.781 1.00 11.87 101 VAL B N 1
ATOM 2679 C CA . VAL B 1 104 ? 13.573 47.573 40.193 1.00 12.19 101 VAL B CA 1
ATOM 2680 C C . VAL B 1 104 ? 14.509 48.748 39.891 1.00 13.09 101 VAL B C 1
ATOM 2681 O O . VAL B 1 104 ? 14.457 49.325 38.795 1.00 14.83 101 VAL B O 1
ATOM 2685 N N . THR B 1 105 ? 15.301 49.154 40.864 1.00 12.41 102 THR B N 1
ATOM 2686 C CA . THR B 1 105 ? 15.948 50.464 40.811 1.00 12.85 102 THR B CA 1
ATOM 2687 C C . THR B 1 105 ? 17.320 50.529 40.098 1.00 11.82 102 THR B C 1
ATOM 2688 O O . THR B 1 105 ? 17.663 51.598 39.559 1.00 15.70 102 THR B O 1
ATOM 2692 N N . GLU B 1 106 ? 18.109 49.421 40.118 1.00 10.48 103 GLU B N 1
ATOM 2693 C CA . GLU B 1 106 ? 19.455 49.388 39.540 1.00 10.11 103 GLU B CA 1
ATOM 2694 C C . GLU B 1 106 ? 19.445 48.811 38.145 1.00 11.69 103 GLU B C 1
ATOM 2695 O O . GLU B 1 106 ? 18.973 47.709 37.909 1.00 11.51 103 GLU B O 1
ATOM 2701 N N . GLU B 1 107 ? 19.977 49.570 37.192 1.00 11.64 104 GLU B N 1
ATOM 2702 C CA . GLU B 1 107 ? 19.894 49.173 35.793 1.00 13.56 104 GLU B CA 1
ATOM 2703 C C . GLU B 1 107 ? 20.578 47.847 35.565 1.00 12.72 104 GLU B C 1
ATOM 2704 O O . GLU B 1 107 ? 20.046 46.942 34.909 1.00 11.43 104 GLU B O 1
ATOM 2710 N N . ARG B 1 108 ? 21.779 47.701 36.108 1.00 13.76 105 ARG B N 1
ATOM 2711 C CA . ARG B 1 108 ? 22.517 46.476 35.826 1.00 14.35 105 ARG B CA 1
ATOM 2712 C C . ARG B 1 108 ? 21.749 45.238 36.339 1.00 14.09 105 ARG B C 1
ATOM 2713 O O . ARG B 1 108 ? 21.555 44.244 35.603 1.00 15.62 105 ARG B O 1
ATOM 2721 N N . ARG B 1 109 ? 21.250 45.299 37.572 1.00 14.23 106 ARG B N 1
ATOM 2722 C CA A ARG B 1 109 ? 20.507 44.189 38.149 0.60 14.11 106 ARG B CA 1
ATOM 2723 C CA B ARG B 1 109 ? 20.520 44.162 38.154 0.40 13.85 106 ARG B CA 1
ATOM 2724 C C . ARG B 1 109 ? 19.207 43.939 37.399 1.00 12.58 106 ARG B C 1
ATOM 2725 O O . ARG B 1 109 ? 18.860 42.775 37.067 1.00 12.99 106 ARG B O 1
ATOM 2740 N N . ARG B 1 110 ? 18.436 45.014 37.154 1.00 10.51 107 ARG B N 1
ATOM 2741 C CA A ARG B 1 110 ? 17.175 44.867 36.441 0.60 10.24 107 ARG B CA 1
ATOM 2742 C CA B ARG B 1 110 ? 17.181 44.874 36.444 0.40 10.66 107 ARG B CA 1
ATOM 2743 C C . ARG B 1 110 ? 17.347 44.200 35.098 1.00 10.77 107 ARG B C 1
ATOM 2744 O O . ARG B 1 110 ? 16.590 43.275 34.766 1.00 11.72 107 ARG B O 1
ATOM 2759 N N . LEU B 1 111 ? 18.304 44.671 34.318 1.00 11.26 108 LEU B N 1
ATOM 2760 C CA . LEU B 1 111 ? 18.494 44.098 32.994 1.00 11.12 108 LEU B CA 1
ATOM 2761 C C . LEU B 1 111 ? 19.022 42.663 33.084 1.00 11.09 108 LEU B C 1
ATOM 2762 O O . LEU B 1 111 ? 18.599 41.829 32.278 1.00 10.84 108 LEU B O 1
ATOM 2767 N N . LEU B 1 112 ? 20.027 42.418 33.919 1.00 10.48 109 LEU B N 1
ATOM 2768 C CA . LEU B 1 112 ? 20.547 41.070 34.103 1.00 11.07 109 LEU B CA 1
ATOM 2769 C C . LEU B 1 112 ? 19.420 40.072 34.434 1.00 11.29 109 LEU B C 1
ATOM 2770 O O . LEU B 1 112 ? 19.283 39.056 33.764 1.00 11.51 109 LEU B O 1
ATOM 2775 N N . MET B 1 113 ? 18.551 40.433 35.361 1.00 11.59 110 MET B N 1
ATOM 2776 C CA A MET B 1 113 ? 17.504 39.510 35.807 0.60 10.78 110 MET B CA 1
ATOM 2777 C CA B MET B 1 113 ? 17.531 39.493 35.809 0.40 10.68 110 MET B CA 1
ATOM 2778 C C . MET B 1 113 ? 16.504 39.343 34.694 1.00 11.58 110 MET B C 1
ATOM 2779 O O . MET B 1 113 ? 15.994 38.220 34.436 1.00 11.25 110 MET B O 1
ATOM 2788 N N . GLU B 1 114 ? 16.215 40.453 33.985 1.00 11.34 111 GLU B N 1
ATOM 2789 C CA . GLU B 1 114 ? 15.276 40.347 32.898 1.00 11.59 111 GLU B CA 1
ATOM 2790 C C . GLU B 1 114 ? 15.789 39.369 31.844 1.00 10.69 111 GLU B C 1
ATOM 2791 O O . GLU B 1 114 ? 15.002 38.611 31.250 1.00 12.26 111 GLU B O 1
ATOM 2797 N N . ILE B 1 115 ? 17.100 39.376 31.600 1.00 11.30 112 ILE B N 1
ATOM 2798 C CA A ILE B 1 115 ? 17.698 38.489 30.588 0.60 12.19 112 ILE B CA 1
ATOM 2799 C CA B ILE B 1 115 ? 17.681 38.492 30.590 0.40 11.42 112 ILE B CA 1
ATOM 2800 C C . ILE B 1 115 ? 17.641 37.045 31.097 1.00 11.01 112 ILE B C 1
ATOM 2801 O O . ILE B 1 115 ? 17.174 36.152 30.382 1.00 12.48 112 ILE B O 1
ATOM 2810 N N . ILE B 1 116 ? 18.107 36.830 32.316 1.00 12.11 113 ILE B N 1
ATOM 2811 C CA . ILE B 1 116 ? 18.089 35.498 32.916 1.00 12.17 113 ILE B CA 1
ATOM 2812 C C . ILE B 1 116 ? 16.737 34.874 32.834 1.00 12.52 113 ILE B C 1
ATOM 2813 O O . ILE B 1 116 ? 16.621 33.718 32.426 1.00 12.95 113 ILE B O 1
ATOM 2818 N N . PHE B 1 117 ? 15.693 35.641 33.153 1.00 11.75 114 PHE B N 1
ATOM 2819 C CA . PHE B 1 117 ? 14.348 35.092 33.162 1.00 11.90 114 PHE B CA 1
ATOM 2820 C C . PHE B 1 117 ? 13.636 35.020 31.828 1.00 11.78 114 PHE B C 1
ATOM 2821 O O . PHE B 1 117 ? 12.880 34.050 31.582 1.00 12.77 114 PHE B O 1
ATOM 2829 N N . HIS B 1 118 ? 13.836 36.062 30.992 1.00 11.79 115 HIS B N 1
ATOM 2830 C CA . HIS B 1 118 ? 12.958 36.275 29.858 1.00 11.16 115 HIS B CA 1
ATOM 2831 C C . HIS B 1 118 ? 13.603 36.446 28.486 1.00 11.69 115 HIS B C 1
ATOM 2832 O O . HIS B 1 118 ? 12.887 36.508 27.477 1.00 12.97 115 HIS B O 1
ATOM 2839 N N . LYS B 1 119 ? 14.931 36.537 28.453 1.00 11.65 116 LYS B N 1
ATOM 2840 C CA . LYS B 1 119 ? 15.585 36.897 27.216 1.00 11.85 116 LYS B CA 1
ATOM 2841 C C . LYS B 1 119 ? 16.771 36.046 26.831 1.00 12.78 116 LYS B C 1
ATOM 2842 O O . LYS B 1 119 ? 17.577 36.452 25.971 1.00 13.01 116 LYS B O 1
ATOM 2848 N N A CYS B 1 120 ? 16.883 34.838 27.416 0.60 13.79 117 CYS B N 1
ATOM 2849 N N B CYS B 1 120 ? 16.905 34.884 27.432 0.40 13.04 117 CYS B N 1
ATOM 2850 C CA A CYS B 1 120 ? 17.983 33.886 27.148 0.60 13.72 117 CYS B CA 1
ATOM 2851 C CA B CYS B 1 120 ? 17.789 33.929 26.868 0.40 12.17 117 CYS B CA 1
ATOM 2852 C C A CYS B 1 120 ? 17.557 32.403 27.228 0.60 12.56 117 CYS B C 1
ATOM 2853 C C B CYS B 1 120 ? 17.081 32.601 26.875 0.40 11.72 117 CYS B C 1
ATOM 2854 O O A CYS B 1 120 ? 17.183 31.876 28.305 0.60 13.45 117 CYS B O 1
ATOM 2855 O O B CYS B 1 120 ? 15.961 32.458 27.417 0.40 8.73 117 CYS B O 1
ATOM 2860 N N . GLU B 1 121 ? 17.682 31.708 26.104 1.00 11.11 118 GLU B N 1
ATOM 2861 C CA . GLU B 1 121 ? 17.332 30.312 26.059 1.00 13.01 118 GLU B CA 1
ATOM 2862 C C . GLU B 1 121 ? 18.555 29.539 26.548 1.00 12.97 118 GLU B C 1
ATOM 2863 O O . GLU B 1 121 ? 19.680 29.830 26.094 1.00 12.80 118 GLU B O 1
ATOM 2869 N N . PHE B 1 122 ? 18.326 28.616 27.486 1.00 11.83 119 PHE B N 1
ATOM 2870 C CA . PHE B 1 122 ? 19.401 27.805 28.059 1.00 12.64 119 PHE B CA 1
ATOM 2871 C C . PHE B 1 122 ? 19.660 26.551 27.224 1.00 12.22 119 PHE B C 1
ATOM 2872 O O . PHE B 1 122 ? 19.383 25.436 27.627 1.00 14.19 119 PHE B O 1
ATOM 2880 N N . VAL B 1 123 ? 20.275 26.817 26.070 1.00 14.11 120 VAL B N 1
ATOM 2881 C CA . VAL B 1 123 ? 20.606 25.862 25.080 1.00 14.08 120 VAL B CA 1
ATOM 2882 C C . VAL B 1 123 ? 21.938 26.212 24.438 1.00 15.13 120 VAL B C 1
ATOM 2883 O O . VAL B 1 123 ? 22.400 27.338 24.571 1.00 15.02 120 VAL B O 1
ATOM 2887 N N . GLY B 1 124 ? 22.523 25.272 23.715 1.00 16.26 121 GLY B N 1
ATOM 2888 C CA . GLY B 1 124 ? 23.832 25.498 23.100 1.00 18.15 121 GLY B CA 1
ATOM 2889 C C . GLY B 1 124 ? 24.871 25.863 24.151 1.00 19.50 121 GLY B C 1
ATOM 2890 O O . GLY B 1 124 ? 24.937 25.239 25.218 1.00 21.27 121 GLY B O 1
ATOM 2891 N N . GLU B 1 125 ? 25.648 26.879 23.829 1.00 20.97 122 GLU B N 1
ATOM 2892 C CA . GLU B 1 125 ? 26.705 27.364 24.679 1.00 23.54 122 GLU B CA 1
ATOM 2893 C C . GLU B 1 125 ? 26.149 27.803 26.061 1.00 22.77 122 GLU B C 1
ATOM 2894 O O . GLU B 1 125 ? 26.857 27.715 27.103 1.00 23.30 122 GLU B O 1
ATOM 2900 N N . MET B 1 126 ? 24.876 28.240 26.110 1.00 21.12 123 MET B N 1
ATOM 2901 C CA A MET B 1 126 ? 24.261 28.623 27.376 0.60 20.68 123 MET B CA 1
ATOM 2902 C CA B MET B 1 126 ? 24.308 28.644 27.385 0.40 20.73 123 MET B CA 1
ATOM 2903 C C . MET B 1 126 ? 24.090 27.477 28.354 1.00 19.90 123 MET B C 1
ATOM 2904 O O . MET B 1 126 ? 23.829 27.684 29.548 1.00 18.24 123 MET B O 1
ATOM 2913 N N . VAL B 1 127 ? 24.197 26.233 27.903 1.00 17.37 124 VAL B N 1
ATOM 2914 C CA . VAL B 1 127 ? 24.059 25.132 28.873 1.00 19.16 124 VAL B CA 1
ATOM 2915 C C . VAL B 1 127 ? 25.258 25.161 29.847 1.00 18.40 124 VAL B C 1
ATOM 2916 O O . VAL B 1 127 ? 25.087 25.003 31.076 1.00 16.38 124 VAL B O 1
ATOM 2920 N N . VAL B 1 128 ? 26.462 25.435 29.364 1.00 18.45 125 VAL B N 1
ATOM 2921 C CA . VAL B 1 128 ? 27.587 25.537 30.316 1.00 19.29 125 VAL B CA 1
ATOM 2922 C C . VAL B 1 128 ? 27.356 26.660 31.383 1.00 18.94 125 VAL B C 1
ATOM 2923 O O . VAL B 1 128 ? 27.750 26.509 32.530 1.00 18.94 125 VAL B O 1
ATOM 2927 N N . VAL B 1 129 ? 26.718 27.776 31.012 1.00 18.76 126 VAL B N 1
ATOM 2928 C CA . VAL B 1 129 ? 26.370 28.852 31.973 1.00 18.58 126 VAL B CA 1
ATOM 2929 C C . VAL B 1 129 ? 25.379 28.329 33.006 1.00 17.76 126 VAL B C 1
ATOM 2930 O O . VAL B 1 129 ? 25.534 28.527 34.224 1.00 17.37 126 VAL B O 1
ATOM 2934 N N . GLN B 1 130 ? 24.379 27.606 32.546 1.00 18.22 127 GLN B N 1
ATOM 2935 C CA . GLN B 1 130 ? 23.408 26.938 33.437 1.00 16.95 127 GLN B CA 1
ATOM 2936 C C . GLN B 1 130 ? 24.093 25.978 34.382 1.00 17.31 127 GLN B C 1
ATOM 2937 O O . GLN B 1 130 ? 23.752 25.940 35.557 1.00 16.76 127 GLN B O 1
ATOM 2943 N N . GLN B 1 131 ? 25.026 25.181 33.859 1.00 15.96 128 GLN B N 1
ATOM 2944 C CA . GLN B 1 131 ? 25.774 24.271 34.745 1.00 17.43 128 GLN B CA 1
ATOM 2945 C C . GLN B 1 131 ? 26.530 25.043 35.844 1.00 16.12 128 GLN B C 1
ATOM 2946 O O . GLN B 1 131 ? 26.488 24.637 37.033 1.00 16.50 128 GLN B O 1
ATOM 2952 N N . ALA B 1 132 ? 27.251 26.102 35.476 1.00 16.17 129 ALA B N 1
ATOM 2953 C CA . ALA B 1 132 ? 28.013 26.898 36.484 1.00 16.15 129 ALA B CA 1
ATOM 2954 C C . ALA B 1 132 ? 27.083 27.466 37.537 1.00 16.83 129 ALA B C 1
ATOM 2955 O O . ALA B 1 132 ? 27.375 27.427 38.753 1.00 17.88 129 ALA B O 1
ATOM 2957 N N . GLN B 1 133 ? 25.954 27.996 37.074 1.00 17.84 130 GLN B N 1
ATOM 2958 C CA . GLN B 1 133 ? 24.957 28.603 37.947 1.00 17.82 130 GLN B CA 1
ATOM 2959 C C . GLN B 1 133 ? 24.249 27.589 38.823 1.00 17.85 130 GLN B C 1
ATOM 2960 O O . GLN B 1 133 ? 23.949 27.864 39.978 1.00 17.24 130 GLN B O 1
ATOM 2966 N N . ARG B 1 134 ? 24.039 26.389 38.316 1.00 16.70 131 ARG B N 1
ATOM 2967 C CA . ARG B 1 134 ? 23.502 25.313 39.147 1.00 16.96 131 ARG B CA 1
ATOM 2968 C C . ARG B 1 134 ? 24.444 25.026 40.302 1.00 16.24 131 ARG B C 1
ATOM 2969 O O . ARG B 1 134 ? 23.992 24.790 41.430 1.00 18.11 131 ARG B O 1
ATOM 2977 N N . SER B 1 135 ? 25.756 25.017 40.046 1.00 15.12 132 SER B N 1
ATOM 2978 C CA . SER B 1 135 ? 26.684 24.799 41.167 1.00 15.77 132 SER B CA 1
ATOM 2979 C C . SER B 1 135 ? 26.643 25.947 42.190 1.00 15.62 132 SER B C 1
ATOM 2980 O O . SER B 1 135 ? 26.672 25.678 43.417 1.00 14.35 132 SER B O 1
ATOM 2983 N N . LEU B 1 136 ? 26.519 27.186 41.709 1.00 16.51 133 LEU B N 1
ATOM 2984 C CA . LEU B 1 136 ? 26.430 28.336 42.588 1.00 17.40 133 LEU B CA 1
ATOM 2985 C C . LEU B 1 136 ? 25.129 28.261 43.421 1.00 18.03 133 LEU B C 1
ATOM 2986 O O . LEU B 1 136 ? 25.092 28.623 44.592 1.00 18.49 133 LEU B O 1
ATOM 2991 N N . CYS B 1 137 ? 24.056 27.785 42.793 1.00 17.62 134 CYS B N 1
ATOM 2992 C CA A CYS B 1 137 ? 22.811 27.633 43.500 0.60 19.09 134 CYS B CA 1
ATOM 2993 C CA B CYS B 1 137 ? 22.752 27.572 43.457 0.40 19.46 134 CYS B CA 1
ATOM 2994 C C . CYS B 1 137 ? 22.920 26.598 44.637 1.00 18.34 134 CYS B C 1
ATOM 2995 O O . CYS B 1 137 ? 22.455 26.838 45.748 1.00 17.30 134 CYS B O 1
ATOM 3000 N N . LEU B 1 138 ? 23.619 25.494 44.401 1.00 16.80 135 LEU B N 1
ATOM 3001 C CA . LEU B 1 138 ? 23.797 24.508 45.477 1.00 16.81 135 LEU B CA 1
ATOM 3002 C C . LEU B 1 138 ? 24.571 25.117 46.643 1.00 15.70 135 LEU B C 1
ATOM 3003 O O . LEU B 1 138 ? 24.213 24.951 47.829 1.00 15.79 135 LEU B O 1
ATOM 3008 N N . GLU B 1 139 ? 25.585 25.908 46.300 1.00 14.40 136 GLU B N 1
ATOM 3009 C CA . GLU B 1 139 ? 26.356 26.620 47.316 1.00 15.32 136 GLU B CA 1
ATOM 3010 C C . GLU B 1 139 ? 25.451 27.587 48.085 1.00 15.32 136 GLU B C 1
ATOM 3011 O O . GLU B 1 139 ? 25.509 27.647 49.307 1.00 14.44 136 GLU B O 1
ATOM 3017 N N . SER B 1 140 ? 24.625 28.353 47.353 1.00 16.13 137 SER B N 1
ATOM 3018 C CA A SER B 1 140 ? 23.727 29.322 47.962 0.60 15.16 137 SER B CA 1
ATOM 3019 C CA B SER B 1 140 ? 23.723 29.326 47.970 0.40 15.22 137 SER B CA 1
ATOM 3020 C C . SER B 1 140 ? 22.789 28.655 48.982 1.00 15.16 137 SER B C 1
ATOM 3021 O O . SER B 1 140 ? 22.585 29.172 50.074 1.00 13.46 137 SER B O 1
ATOM 3026 N N . TYR B 1 141 ? 22.196 27.515 48.608 1.00 13.70 138 TYR B N 1
ATOM 3027 C CA . TYR B 1 141 ? 21.336 26.824 49.570 1.00 14.27 138 TYR B CA 1
ATOM 3028 C C . TYR B 1 141 ? 22.094 26.503 50.881 1.00 12.12 138 TYR B C 1
ATOM 3029 O O . TYR B 1 141 ? 21.554 26.657 51.992 1.00 12.05 138 TYR B O 1
ATOM 3038 N N . ASP B 1 142 ? 23.325 26.027 50.763 1.00 12.15 139 ASP B N 1
ATOM 3039 C CA . ASP B 1 142 ? 24.118 25.774 51.984 1.00 12.28 139 ASP B CA 1
ATOM 3040 C C . ASP B 1 142 ? 24.459 27.016 52.767 1.00 12.77 139 ASP B C 1
ATOM 3041 O O . ASP B 1 142 ? 24.469 26.999 54.019 1.00 11.01 139 ASP B O 1
ATOM 3046 N N . ARG B 1 143 ? 24.737 28.126 52.067 1.00 12.26 140 ARG B N 1
ATOM 3047 C CA . ARG B 1 143 ? 24.974 29.407 52.797 1.00 12.03 140 ARG B CA 1
ATOM 3048 C C . ARG B 1 143 ? 23.716 29.886 53.490 1.00 11.94 140 ARG B C 1
ATOM 3049 O O . ARG B 1 143 ? 23.769 30.377 54.596 1.00 11.48 140 ARG B O 1
ATOM 3057 N N . ILE B 1 144 ? 22.574 29.778 52.832 1.00 11.92 141 ILE B N 1
ATOM 3058 C CA . ILE B 1 144 ? 21.320 30.153 53.431 1.00 11.34 141 ILE B CA 1
ATOM 3059 C C . ILE B 1 144 ? 21.061 29.265 54.660 1.00 9.43 141 ILE B C 1
ATOM 3060 O O . ILE B 1 144 ? 20.682 29.763 55.741 1.00 10.39 141 ILE B O 1
ATOM 3065 N N . GLU B 1 145 ? 21.248 27.945 54.498 1.00 10.63 142 GLU B N 1
ATOM 3066 C CA . GLU B 1 145 ? 21.068 27.062 55.694 1.00 8.73 142 GLU B CA 1
ATOM 3067 C C . GLU B 1 145 ? 21.937 27.478 56.901 1.00 9.56 142 GLU B C 1
ATOM 3068 O O . GLU B 1 145 ? 21.522 27.406 58.056 1.00 9.91 142 GLU B O 1
ATOM 3074 N N . GLN B 1 146 ? 23.192 27.804 56.611 1.00 8.84 143 GLN B N 1
ATOM 3075 C CA . GLN B 1 146 ? 24.134 28.256 57.617 1.00 10.99 143 GLN B CA 1
ATOM 3076 C C . GLN B 1 146 ? 23.619 29.548 58.278 1.00 11.25 143 GLN B C 1
ATOM 3077 O O . GLN B 1 146 ? 23.599 29.664 59.488 1.00 11.01 143 GLN B O 1
ATOM 3083 N N . THR B 1 147 ? 23.204 30.512 57.470 1.00 11.22 144 THR B N 1
ATOM 3084 C CA . THR B 1 147 ? 22.680 31.787 58.012 1.00 11.65 144 THR B CA 1
ATOM 3085 C C . THR B 1 147 ? 21.480 31.512 58.948 1.00 10.87 144 THR B C 1
ATOM 3086 O O . THR B 1 147 ? 21.378 32.037 60.042 1.00 11.79 144 THR B O 1
ATOM 3090 N N . LEU B 1 148 ? 20.566 30.675 58.484 1.00 11.01 145 LEU B N 1
ATOM 3091 C CA . LEU B 1 148 ? 19.395 30.294 59.297 1.00 10.05 145 LEU B CA 1
ATOM 3092 C C . LEU B 1 148 ? 19.808 29.636 60.581 1.00 9.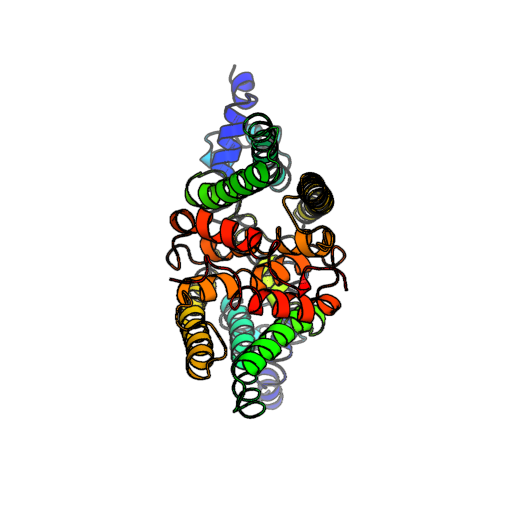36 145 LEU B C 1
ATOM 3093 O O . LEU B 1 148 ? 19.246 29.923 61.634 1.00 11.87 145 LEU B O 1
ATOM 3098 N N . LYS B 1 149 ? 20.717 28.662 60.497 1.00 9.59 146 LYS B N 1
ATOM 3099 C CA . LYS B 1 149 ? 21.206 28.028 61.739 1.00 10.45 146 LYS B CA 1
ATOM 3100 C C . LYS B 1 149 ? 21.866 29.022 62.701 1.00 11.24 146 LYS B C 1
ATOM 3101 O O . LYS B 1 149 ? 21.710 28.958 63.921 1.00 10.83 146 LYS B O 1
ATOM 3107 N N . HIS B 1 150 ? 22.594 29.964 62.167 1.00 11.31 147 HIS B N 1
ATOM 3108 C CA . HIS B 1 150 ? 23.206 31.002 63.031 1.00 12.28 147 HIS B CA 1
ATOM 3109 C C . HIS B 1 150 ? 22.149 31.874 63.700 1.00 12.26 147 HIS B C 1
ATOM 3110 O O . HIS B 1 150 ? 22.294 32.256 64.872 1.00 12.53 147 HIS B O 1
ATOM 3117 N N . CYS B 1 151 ? 21.058 32.120 62.984 1.00 12.07 148 CYS B N 1
ATOM 3118 C CA . CYS B 1 151 ? 19.927 32.787 63.562 1.00 13.20 148 CYS B CA 1
ATOM 3119 C C . CYS B 1 151 ? 19.285 31.971 64.633 1.00 12.61 148 CYS B C 1
ATOM 3120 O O . CYS B 1 151 ? 18.924 32.508 65.699 1.00 13.43 148 CYS B O 1
ATOM 3123 N N . ILE B 1 152 ? 19.098 30.667 64.375 1.00 12.20 149 ILE B N 1
ATOM 3124 C CA . ILE B 1 152 ? 18.643 29.731 65.404 1.00 13.29 149 ILE B CA 1
ATOM 3125 C C . ILE B 1 152 ? 19.563 29.767 66.673 1.00 12.90 149 ILE B C 1
ATOM 3126 O O . ILE B 1 152 ? 19.086 29.802 67.813 1.00 13.66 149 ILE B O 1
ATOM 3131 N N . ASN B 1 153 ? 20.856 29.733 66.456 1.00 12.81 150 ASN B N 1
ATOM 3132 C CA . ASN B 1 153 ? 21.851 29.803 67.523 1.00 13.69 150 ASN B CA 1
ATOM 3133 C C . ASN B 1 153 ? 21.716 31.051 68.341 1.00 13.87 150 ASN B C 1
ATOM 3134 O O . ASN B 1 153 ? 21.943 31.017 69.528 1.00 16.67 150 ASN B O 1
ATOM 3139 N N . ALA B 1 154 ? 21.383 32.152 67.679 1.00 14.83 151 ALA B N 1
ATOM 3140 C CA . ALA B 1 154 ? 21.183 33.442 68.361 1.00 14.70 151 ALA B CA 1
ATOM 3141 C C . ALA B 1 154 ? 19.777 33.531 68.997 1.00 16.34 151 ALA B C 1
ATOM 3142 O O . ALA B 1 154 ? 19.465 34.525 69.594 1.00 17.53 151 ALA B O 1
ATOM 3144 N N . LYS B 1 155 ? 18.953 32.480 68.862 1.00 16.05 152 LYS B N 1
ATOM 3145 C CA . LYS B 1 155 ? 17.620 32.353 69.460 1.00 16.52 152 LYS B CA 1
ATOM 3146 C C . LYS B 1 155 ? 16.607 33.242 68.733 1.00 14.73 152 LYS B C 1
ATOM 3147 O O . LYS B 1 155 ? 15.495 33.505 69.233 1.00 16.62 152 LYS B O 1
ATOM 3153 N N . MET B 1 156 ? 16.962 33.622 67.509 1.00 13.69 153 MET B N 1
ATOM 3154 C CA . MET B 1 156 ? 16.147 34.523 66.707 1.00 14.03 153 MET B CA 1
ATOM 3155 C C . MET B 1 156 ? 15.150 33.858 65.742 1.00 14.12 153 MET B C 1
ATOM 3156 O O . MET B 1 156 ? 14.337 34.540 65.145 1.00 14.95 153 MET B O 1
ATOM 3161 N N . LEU B 1 157 ? 15.325 32.573 65.531 1.00 13.74 154 LEU B N 1
ATOM 3162 C CA . LEU B 1 157 ? 14.406 31.713 64.773 1.00 12.13 154 LEU B CA 1
ATOM 3163 C C . LEU B 1 157 ? 14.162 30.448 65.568 1.00 14.20 154 LEU B C 1
ATOM 3164 O O . LEU B 1 157 ? 14.959 30.109 66.460 1.00 14.05 154 LEU B O 1
ATOM 3169 N N . PRO B 1 158 ? 13.084 29.736 65.258 1.00 15.00 155 PRO B N 1
ATOM 3170 C CA . PRO B 1 158 ? 12.739 28.600 66.118 1.00 16.34 155 PRO B CA 1
ATOM 3171 C C . PRO B 1 158 ? 13.778 27.495 66.098 1.00 15.25 155 PRO B C 1
ATOM 3172 O O . PRO B 1 158 ? 14.358 27.162 65.071 1.00 14.59 155 PRO B O 1
ATOM 3176 N N . GLU B 1 159 ? 13.961 26.894 67.252 1.00 17.34 156 GLU B N 1
ATOM 3177 C CA . GLU B 1 159 ? 14.969 25.869 67.452 1.00 18.67 156 GLU B CA 1
ATOM 3178 C C . GLU B 1 159 ? 14.783 24.685 66.510 1.00 17.29 156 GLU B C 1
ATOM 3179 O O . GLU B 1 159 ? 15.759 24.080 66.064 1.00 18.99 156 GLU B O 1
ATOM 3185 N N . ASN B 1 160 ? 13.524 24.342 66.192 1.00 17.18 157 ASN B N 1
ATOM 3186 C CA . ASN B 1 160 ? 13.232 23.245 65.306 1.00 17.89 157 ASN B CA 1
ATOM 3187 C C . ASN B 1 160 ? 12.910 23.632 63.866 1.00 16.30 157 ASN B C 1
ATOM 3188 O O . ASN B 1 160 ? 12.285 22.835 63.175 1.00 15.62 157 ASN B O 1
ATOM 3193 N N . LEU B 1 161 ? 13.270 24.857 63.436 1.00 15.04 158 LEU B N 1
ATOM 3194 C CA . LEU B 1 161 ? 13.101 25.268 62.035 1.00 14.01 158 LEU B CA 1
ATOM 3195 C C . LEU B 1 161 ? 13.783 24.242 61.088 1.00 13.54 158 LEU B C 1
ATOM 3196 O O . LEU B 1 161 ? 14.921 23.789 61.322 1.00 13.93 158 LEU B O 1
ATOM 3201 N N . LEU B 1 162 ? 13.054 23.850 60.052 1.00 13.16 159 LEU B N 1
ATOM 3202 C CA . LEU B 1 162 ? 13.607 22.981 59.014 1.00 13.82 159 LEU B CA 1
ATOM 3203 C C . LEU B 1 162 ? 14.424 23.791 58.032 1.00 13.88 159 LEU B C 1
ATOM 3204 O O . LEU B 1 162 ? 13.897 24.450 57.136 1.00 13.72 159 LEU B O 1
ATOM 3209 N N . THR B 1 163 ? 15.734 23.774 58.220 1.00 13.01 160 THR B N 1
ATOM 3210 C CA . THR B 1 163 ? 16.571 24.770 57.538 1.00 12.81 160 THR B CA 1
ATOM 3211 C C . THR B 1 163 ? 16.603 24.551 56.008 1.00 12.59 160 THR B C 1
ATOM 3212 O O . THR B 1 163 ? 16.706 25.503 55.257 1.00 12.29 160 THR B O 1
ATOM 3216 N N . ARG B 1 164 ? 16.649 23.284 55.563 1.00 13.55 161 ARG B N 1
ATOM 3217 C CA . ARG B 1 164 ? 16.748 23.043 54.109 1.00 13.78 161 ARG B CA 1
ATOM 3218 C C . ARG B 1 164 ? 15.459 23.445 53.410 1.00 12.53 161 ARG B C 1
ATOM 3219 O O . ARG B 1 164 ? 15.511 24.124 52.395 1.00 13.56 161 ARG B O 1
ATOM 3227 N N . ARG B 1 165 ? 14.304 23.039 53.963 1.00 12.53 162 ARG B N 1
ATOM 3228 C CA . ARG B 1 165 ? 13.023 23.441 53.439 1.00 12.81 162 ARG B CA 1
ATOM 3229 C C . ARG B 1 165 ? 12.936 25.001 53.443 1.00 12.22 162 ARG B C 1
ATOM 3230 O O . ARG B 1 165 ? 12.483 25.623 52.502 1.00 10.73 162 ARG B O 1
ATOM 3238 N N . ALA B 1 166 ? 13.370 25.640 54.537 1.00 11.23 163 ALA B N 1
ATOM 3239 C CA . ALA B 1 166 ? 13.413 27.055 54.648 1.00 10.51 163 ALA B CA 1
ATOM 3240 C C . ALA B 1 166 ? 14.316 27.711 53.555 1.00 10.19 163 ALA B C 1
ATOM 3241 O O . ALA B 1 166 ? 13.944 28.760 52.984 1.00 11.21 163 ALA B O 1
ATOM 3243 N N . ALA B 1 167 ? 15.448 27.071 53.240 1.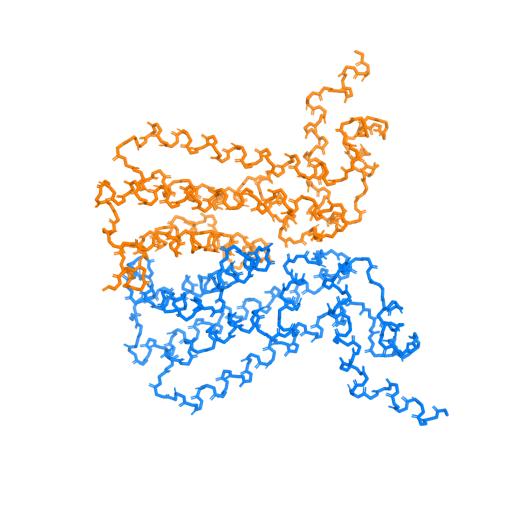00 10.44 164 ALA B N 1
ATOM 3244 C CA . ALA B 1 167 ? 16.348 27.590 52.238 1.00 10.47 164 ALA B CA 1
ATOM 3245 C C . ALA B 1 167 ? 15.762 27.541 50.836 1.00 10.77 164 ALA B C 1
ATOM 3246 O O . ALA B 1 167 ? 15.936 28.447 50.012 1.00 12.91 164 ALA B O 1
ATOM 3248 N N . ILE B 1 168 ? 15.192 26.379 50.515 1.00 11.38 165 ILE B N 1
ATOM 3249 C CA . ILE B 1 168 ? 14.525 26.236 49.247 1.00 11.84 165 ILE B CA 1
ATOM 3250 C C . ILE B 1 168 ? 13.471 27.322 49.069 1.00 10.98 165 ILE B C 1
ATOM 3251 O O . ILE B 1 168 ? 13.360 28.007 48.021 1.00 12.19 165 ILE B O 1
ATOM 3256 N N . LEU B 1 169 ? 12.654 27.477 50.093 1.00 11.82 166 LEU B N 1
ATOM 3257 C CA . LEU B 1 169 ? 11.622 28.521 50.053 1.00 12.22 166 LEU B CA 1
ATOM 3258 C C . LEU B 1 169 ? 12.161 29.946 49.937 1.00 11.59 166 LEU B C 1
ATOM 3259 O O . LEU B 1 169 ? 11.530 30.764 49.281 1.00 12.79 166 LEU B O 1
ATOM 3264 N N . MET B 1 170 ? 13.314 30.263 50.561 1.00 10.80 167 MET B N 1
ATOM 3265 C CA . MET B 1 170 ? 13.875 31.575 50.422 1.00 10.82 167 MET B CA 1
ATOM 3266 C C . MET B 1 170 ? 14.173 31.877 48.964 1.00 11.76 167 MET B C 1
ATOM 3267 O O . MET B 1 170 ? 13.803 32.934 48.450 1.00 11.77 167 MET B O 1
ATOM 3272 N N . ARG B 1 171 ? 14.899 31.003 48.301 1.00 10.86 168 ARG B N 1
ATOM 3273 C CA A ARG B 1 171 ? 15.263 31.241 46.926 0.60 12.22 168 ARG B CA 1
ATOM 3274 C CA B ARG B 1 171 ? 15.264 31.237 46.919 0.40 12.09 168 ARG B CA 1
ATOM 3275 C C . ARG B 1 171 ? 14.031 31.325 46.032 1.00 10.47 168 ARG B C 1
ATOM 3276 O O . ARG B 1 171 ? 13.958 32.190 45.126 1.00 10.64 168 ARG B O 1
ATOM 3291 N N . SER B 1 172 ? 13.034 30.456 46.246 1.00 10.16 169 SER B N 1
ATOM 3292 C CA A SER B 1 172 ? 11.848 30.458 45.382 0.60 10.96 169 SER B CA 1
ATOM 3293 C CA B SER B 1 172 ? 11.863 30.445 45.374 0.40 9.49 169 SER B CA 1
ATOM 3294 C C . SER B 1 172 ? 11.000 31.701 45.601 1.00 10.24 169 SER B C 1
ATOM 3295 O O . SER B 1 172 ? 10.461 32.284 44.655 1.00 9.46 169 SER B O 1
ATOM 3300 N N . PHE B 1 173 ? 10.875 32.096 46.859 1.00 10.64 170 PHE B N 1
ATOM 3301 C CA . PHE B 1 173 ? 10.057 33.303 47.217 1.00 13.03 170 PHE B CA 1
ATOM 3302 C C . PHE B 1 173 ? 10.627 34.530 46.559 1.00 11.95 170 PHE B C 1
ATOM 3303 O O . PHE B 1 173 ? 9.932 35.280 45.875 1.00 14.10 170 PHE B O 1
ATOM 3311 N N . ILE B 1 174 ? 11.925 34.700 46.699 1.00 11.91 171 ILE B N 1
ATOM 3312 C CA . ILE B 1 174 ? 12.625 35.847 46.166 1.00 13.35 171 ILE B CA 1
ATOM 3313 C C . ILE B 1 174 ? 12.737 35.824 44.631 1.00 12.66 171 ILE B C 1
ATOM 3314 O O . ILE B 1 174 ? 12.398 36.830 43.971 1.00 13.15 171 ILE B O 1
ATOM 3319 N N . SER B 1 175 ? 13.125 34.669 44.031 1.00 12.35 172 SER B N 1
ATOM 3320 C CA . SER B 1 175 ? 13.217 34.555 42.572 1.00 11.59 172 SER B CA 1
ATOM 3321 C C . SER B 1 175 ? 11.840 34.732 41.910 1.00 9.70 172 SER B C 1
ATOM 3322 O O . SER B 1 175 ? 11.729 35.408 40.875 1.00 11.14 172 SER B O 1
ATOM 3325 N N . GLY B 1 176 ? 10.800 34.165 42.525 1.00 9.21 173 GLY B N 1
ATOM 3326 C CA . GLY B 1 176 ? 9.424 34.304 41.993 1.00 9.53 173 GLY B CA 1
ATOM 3327 C C . GLY B 1 176 ? 8.935 35.777 41.975 1.00 9.63 173 GLY B C 1
ATOM 3328 O O . GLY B 1 176 ? 8.334 36.244 41.005 1.00 10.30 173 GLY B O 1
ATOM 3329 N N . LEU B 1 177 ? 9.218 36.555 43.039 1.00 8.70 174 LEU B N 1
ATOM 3330 C CA . LEU B 1 177 ? 8.862 37.962 43.041 1.00 9.53 174 LEU B CA 1
ATOM 3331 C C . LEU B 1 177 ? 9.589 38.718 41.922 1.00 10.13 174 LEU B C 1
ATOM 3332 O O . LEU B 1 177 ? 8.976 39.543 41.220 1.00 11.22 174 LEU B O 1
ATOM 3337 N N . MET B 1 178 ? 10.900 38.491 41.819 1.00 9.92 175 MET B N 1
ATOM 3338 C CA A MET B 1 178 ? 11.698 39.132 40.795 0.60 11.54 175 MET B CA 1
ATOM 3339 C CA B MET B 1 178 ? 11.684 39.143 40.796 0.40 11.19 175 MET B CA 1
ATOM 3340 C C . MET B 1 178 ? 11.166 38.788 39.433 1.00 10.70 175 MET B C 1
ATOM 3341 O O . MET B 1 178 ? 10.950 39.666 38.603 1.00 10.67 175 MET B O 1
ATOM 3350 N N . GLU B 1 179 ? 10.982 37.490 39.194 1.00 10.09 176 GLU B N 1
ATOM 3351 C CA . GLU B 1 179 ? 10.576 37.035 37.845 1.00 11.39 176 GLU B CA 1
ATOM 3352 C C . GLU B 1 179 ? 9.203 37.595 37.458 1.00 10.75 176 GLU B C 1
ATOM 3353 O O . GLU B 1 179 ? 8.992 37.992 36.303 1.00 12.11 176 GLU B O 1
ATOM 3359 N N . ASN B 1 180 ? 8.247 37.507 38.396 1.00 11.55 177 ASN B N 1
ATOM 3360 C CA . ASN B 1 180 ? 6.872 37.895 38.177 1.00 12.00 177 ASN B CA 1
ATOM 3361 C C . ASN B 1 180 ? 6.837 39.407 37.931 1.00 11.76 177 ASN B C 1
ATOM 3362 O O . ASN B 1 180 ? 6.145 39.879 37.030 1.00 13.52 177 ASN B O 1
ATOM 3367 N N . TRP B 1 181 ? 7.603 40.180 38.709 1.00 11.24 178 TRP B N 1
ATOM 3368 C CA . TRP B 1 181 ? 7.588 41.635 38.522 1.00 12.01 178 TRP B CA 1
ATOM 3369 C C . TRP B 1 181 ? 8.155 41.961 37.143 1.00 11.94 178 TRP B C 1
ATOM 3370 O O . TRP B 1 181 ? 7.626 42.846 36.419 1.00 12.89 178 TRP B O 1
ATOM 3381 N N . LEU B 1 182 ? 9.292 41.387 36.811 1.00 12.29 179 LEU B N 1
ATOM 3382 C CA . LEU B 1 182 ? 9.956 41.689 35.517 1.00 13.51 179 LEU B CA 1
ATOM 3383 C C . LEU B 1 182 ? 9.084 41.305 34.324 1.00 15.74 179 LEU B C 1
ATOM 3384 O O . LEU B 1 182 ? 9.114 41.946 33.255 1.00 16.92 179 LEU B O 1
ATOM 3389 N N . PHE B 1 183 ? 8.286 40.259 34.522 1.00 16.87 180 PHE B N 1
ATOM 3390 C CA . PHE B 1 183 ? 7.330 39.858 33.466 1.00 17.95 180 PHE B CA 1
ATOM 3391 C C . PHE B 1 183 ? 6.204 40.846 33.245 1.00 18.28 180 PHE B C 1
ATOM 3392 O O . PHE B 1 183 ? 5.712 41.024 32.112 1.00 20.54 180 PHE B O 1
ATOM 3400 N N . ALA B 1 184 ? 5.757 41.459 34.332 1.00 18.26 181 ALA B N 1
ATOM 3401 C CA . ALA B 1 184 ? 4.592 42.346 34.349 1.00 19.20 181 ALA B CA 1
ATOM 3402 C C . ALA B 1 184 ? 4.828 43.523 35.342 1.00 19.16 181 ALA B C 1
ATOM 3403 O O . ALA B 1 184 ? 4.220 43.578 36.426 1.00 18.83 181 ALA B O 1
ATOM 3405 N N . PRO B 1 185 ? 5.780 44.410 35.019 1.00 20.11 182 PRO B N 1
ATOM 3406 C CA . PRO B 1 185 ? 6.212 45.476 35.980 1.00 21.47 182 PRO B CA 1
ATOM 3407 C C . PRO B 1 185 ? 5.157 46.491 36.406 1.00 22.23 182 PRO B C 1
ATOM 3408 O O . PRO B 1 185 ? 5.361 47.184 37.391 1.00 22.70 182 PRO B O 1
ATOM 3412 N N . GLN B 1 186 ? 4.035 46.584 35.686 1.00 23.35 183 GLN B N 1
ATOM 3413 C CA . GLN B 1 186 ? 2.929 47.413 36.140 1.00 24.85 183 GLN B CA 1
ATOM 3414 C C . GLN B 1 186 ? 1.929 46.677 37.018 1.00 24.02 183 GLN B C 1
ATOM 3415 O O . GLN B 1 186 ? 0.994 47.286 37.535 1.00 26.02 183 GLN B O 1
ATOM 3421 N N . SER B 1 187 ? 2.160 45.391 37.288 1.00 22.69 184 SER B N 1
ATOM 3422 C CA . SER B 1 187 ? 1.162 44.618 37.984 1.00 21.33 184 SER B CA 1
ATOM 3423 C C . SER B 1 187 ? 1.230 44.769 39.509 1.00 19.81 184 SER B C 1
ATOM 3424 O O . SER B 1 187 ? 0.247 44.543 40.191 1.00 20.41 184 SER B O 1
ATOM 3427 N N . PHE B 1 188 ? 2.403 45.132 40.047 1.00 18.51 185 PHE B N 1
ATOM 3428 C CA . PHE B 1 188 ? 2.560 45.471 41.453 1.00 15.32 185 PHE B CA 1
ATOM 3429 C C . PHE B 1 188 ? 3.854 46.269 41.612 1.00 15.17 185 PHE B C 1
ATOM 3430 O O . PHE B 1 188 ? 4.686 46.275 40.725 1.00 15.67 185 PHE B O 1
ATOM 3438 N N . ASP B 1 189 ? 3.976 46.972 42.727 1.00 14.59 186 ASP B N 1
ATOM 3439 C CA . ASP B 1 189 ? 5.083 47.871 43.023 1.00 14.22 186 ASP B CA 1
ATOM 3440 C C . ASP B 1 189 ? 6.116 47.089 43.871 1.00 13.79 186 ASP B C 1
ATOM 3441 O O . ASP B 1 189 ? 6.080 47.121 45.080 1.00 14.05 186 ASP B O 1
ATOM 3446 N N . LEU B 1 190 ? 7.023 46.377 43.227 1.00 12.77 187 LEU B N 1
ATOM 3447 C CA . LEU B 1 190 ? 7.983 45.531 43.981 1.00 12.88 187 LEU B CA 1
ATOM 3448 C C . LEU B 1 190 ? 8.893 46.403 44.866 1.00 12.66 187 LEU B C 1
ATOM 3449 O O . LEU B 1 190 ? 9.213 46.039 45.997 1.00 13.82 187 LEU B O 1
ATOM 3454 N N . LYS B 1 191 ? 9.311 47.575 44.353 1.00 13.58 188 LYS B N 1
ATOM 3455 C CA . LYS B 1 191 ? 10.178 48.468 45.132 1.00 14.35 188 LYS B CA 1
ATOM 3456 C C . LYS B 1 191 ? 9.525 48.851 46.439 1.00 15.32 188 LYS B C 1
ATOM 3457 O O . LYS B 1 191 ? 10.153 48.753 47.490 1.00 15.87 188 LYS B O 1
ATOM 3463 N N . LYS B 1 192 ? 8.272 49.259 46.360 1.00 14.27 189 LYS B N 1
ATOM 3464 C CA . LYS B 1 192 ? 7.540 49.692 47.554 1.00 14.17 189 LYS B CA 1
ATOM 3465 C C . LYS B 1 192 ? 7.324 48.549 48.521 1.00 13.59 189 LYS B C 1
ATOM 3466 O O . LYS B 1 192 ? 7.428 48.720 49.728 1.00 13.21 189 LYS B O 1
ATOM 3472 N N . GLU B 1 193 ? 6.907 47.411 47.980 1.00 12.38 190 GLU B N 1
ATOM 3473 C CA . GLU B 1 193 ? 6.460 46.305 48.802 1.00 11.80 190 GLU B CA 1
ATOM 3474 C C . GLU B 1 193 ? 7.558 45.344 49.266 1.00 11.70 190 GLU B C 1
ATOM 3475 O O . GLU B 1 193 ? 7.280 44.474 50.086 1.00 12.74 190 GLU B O 1
ATOM 3481 N N . ALA B 1 194 ? 8.776 45.528 48.768 1.00 11.45 191 ALA B N 1
ATOM 3482 C CA . ALA B 1 194 ? 9.889 44.578 49.038 1.00 10.28 191 ALA B CA 1
ATOM 3483 C C . ALA B 1 194 ? 10.060 44.316 50.532 1.00 10.89 191 ALA B C 1
ATOM 3484 O O . ALA B 1 194 ? 10.227 43.156 50.978 1.00 11.99 191 ALA B O 1
ATOM 3486 N N . ARG B 1 195 ? 10.078 45.397 51.299 1.00 10.97 192 ARG B N 1
ATOM 3487 C CA . ARG B 1 195 ? 10.331 45.268 52.753 1.00 12.54 192 ARG B CA 1
ATOM 3488 C C . ARG B 1 195 ? 9.210 44.468 53.446 1.00 11.68 192 ARG B C 1
ATOM 3489 O O . ARG B 1 195 ? 9.508 43.596 54.262 1.00 10.64 192 ARG B O 1
ATOM 3497 N N . ALA B 1 196 ? 7.957 44.710 53.086 1.00 10.91 193 ALA B N 1
ATOM 3498 C CA . ALA B 1 196 ? 6.853 43.893 53.562 1.00 10.16 193 ALA B CA 1
ATOM 3499 C C . ALA B 1 196 ? 6.974 42.425 53.174 1.00 11.03 193 ALA B C 1
ATOM 3500 O O . ALA B 1 196 ? 6.780 41.559 54.024 1.00 10.74 193 ALA B O 1
ATOM 3502 N N . TYR B 1 197 ? 7.325 42.168 51.902 1.00 9.71 194 TYR B N 1
ATOM 3503 C CA . TYR B 1 197 ? 7.455 40.803 51.453 1.00 9.72 194 TYR B CA 1
ATOM 3504 C C . TYR B 1 197 ? 8.559 40.035 52.250 1.00 9.04 194 TYR B C 1
ATOM 3505 O O . TYR B 1 197 ? 8.333 38.859 52.647 1.00 11.21 194 TYR B O 1
ATOM 3514 N N . VAL B 1 198 ? 9.748 40.669 52.442 1.00 8.54 195 VAL B N 1
ATOM 3515 C CA . VAL B 1 198 ? 10.794 40.017 53.180 1.00 9.86 195 VAL B CA 1
ATOM 3516 C C . VAL B 1 198 ? 10.381 39.793 54.643 1.00 10.68 195 VAL B C 1
ATOM 3517 O O . VAL B 1 198 ? 10.650 38.749 55.212 1.00 12.08 195 VAL B O 1
ATOM 3521 N N . THR B 1 199 ? 9.701 40.781 55.237 1.00 11.08 196 THR B N 1
ATOM 3522 C CA . THR B 1 199 ? 9.172 40.617 56.568 1.00 11.83 196 THR B CA 1
ATOM 3523 C C . THR B 1 199 ? 8.223 39.451 56.684 1.00 12.41 196 THR B C 1
ATOM 3524 O O . THR B 1 199 ? 8.260 38.661 57.645 1.00 12.74 196 THR B O 1
ATOM 3528 N N . ILE B 1 200 ? 7.402 39.295 55.665 1.00 11.38 197 ILE B N 1
ATOM 3529 C CA . ILE B 1 200 ? 6.457 38.164 55.640 1.00 10.66 197 ILE B CA 1
ATOM 3530 C C . ILE B 1 200 ? 7.212 36.801 55.563 1.00 11.07 197 ILE B C 1
ATOM 3531 O O . ILE B 1 200 ? 6.909 35.870 56.295 1.00 12.26 197 ILE B O 1
ATOM 3536 N N . LEU B 1 201 ? 8.211 36.725 54.698 1.00 10.19 198 LEU B N 1
ATOM 3537 C CA . LEU B 1 201 ? 9.108 35.555 54.644 1.00 10.84 198 LEU B CA 1
ATOM 3538 C C . LEU B 1 201 ? 9.674 35.211 56.031 1.00 10.63 198 LEU B C 1
ATOM 3539 O O . LEU B 1 201 ? 9.632 34.071 56.458 1.00 11.62 198 LEU B O 1
ATOM 3544 N N . LEU B 1 202 ? 10.190 36.203 56.730 1.00 11.53 199 LEU B N 1
ATOM 3545 C CA . LEU B 1 202 ? 10.784 35.935 58.053 1.00 11.03 199 LEU B CA 1
ATOM 3546 C C . LEU B 1 202 ? 9.727 35.571 59.113 1.00 11.27 199 LEU B C 1
ATOM 3547 O O . LEU B 1 202 ? 9.971 34.719 59.969 1.00 12.83 199 LEU B O 1
ATOM 3552 N N . GLU B 1 203 ? 8.544 36.196 59.038 1.00 10.87 200 GLU B N 1
ATOM 3553 C CA . GLU B 1 203 ? 7.416 35.821 59.844 1.00 11.45 200 GLU B CA 1
ATOM 3554 C C . GLU B 1 203 ? 7.021 34.346 59.606 1.00 11.26 200 GLU B C 1
ATOM 3555 O O . GLU B 1 203 ? 6.698 33.657 60.559 1.00 11.68 200 GLU B O 1
ATOM 3561 N N . MET B 1 204 ? 7.081 33.882 58.354 1.00 11.22 201 MET B N 1
ATOM 3562 C CA A MET B 1 204 ? 6.812 32.488 58.043 0.60 12.01 201 MET B CA 1
ATOM 3563 C CA B MET B 1 204 ? 6.817 32.494 57.992 0.40 11.95 201 MET B CA 1
ATOM 3564 C C . MET B 1 204 ? 7.763 31.567 58.773 1.00 11.48 201 MET B C 1
ATOM 3565 O O . MET B 1 204 ? 7.331 30.584 59.362 1.00 12.94 201 MET B O 1
ATOM 3574 N N . TYR B 1 205 ? 9.063 31.901 58.795 1.00 11.16 202 TYR B N 1
ATOM 3575 C CA . TYR B 1 205 ? 10.032 31.126 59.557 1.00 11.32 202 TYR B CA 1
ATOM 3576 C C . TYR B 1 205 ? 9.699 31.073 61.016 1.00 11.58 202 TYR B C 1
ATOM 3577 O O . TYR B 1 205 ? 9.972 30.060 61.665 1.00 13.49 202 TYR B O 1
ATOM 3586 N N . GLN B 1 206 ? 9.233 32.203 61.557 1.00 13.28 203 GLN B N 1
ATOM 3587 C CA . GLN B 1 206 ? 8.947 32.296 62.976 1.00 13.37 203 GLN B CA 1
ATOM 3588 C C . GLN B 1 206 ? 7.648 31.566 63.342 1.00 13.77 203 GLN B C 1
ATOM 3589 O O . GLN B 1 206 ? 7.532 30.995 64.421 1.00 16.01 203 GLN B O 1
ATOM 3595 N N . LEU B 1 207 ? 6.682 31.553 62.429 1.00 12.76 204 LEU B N 1
ATOM 3596 C CA . LEU B 1 207 ? 5.334 31.171 62.808 1.00 14.16 204 LEU B CA 1
ATOM 3597 C C . LEU B 1 207 ? 4.784 29.909 62.181 1.00 13.98 204 LEU B C 1
ATOM 3598 O O . LEU B 1 207 ? 3.905 29.284 62.789 1.00 15.79 204 LEU B O 1
ATOM 3603 N N . CYS B 1 208 ? 5.129 29.610 60.925 1.00 12.95 205 CYS B N 1
ATOM 3604 C CA . CYS B 1 208 ? 4.392 28.525 60.259 1.00 13.32 205 CYS B CA 1
ATOM 3605 C C . CYS B 1 208 ? 4.780 27.145 60.773 1.00 12.67 205 CYS B C 1
ATOM 3606 O O . CYS B 1 208 ? 5.910 26.757 60.711 1.00 14.51 205 CYS B O 1
ATOM 3609 N N . PRO B 1 209 ? 3.827 26.395 61.336 1.00 14.06 206 PRO B N 1
ATOM 3610 C CA . PRO B 1 209 ? 4.151 25.103 61.917 1.00 14.92 206 PRO B CA 1
ATOM 3611 C C . PRO B 1 209 ? 4.700 24.066 60.957 1.00 14.37 206 PRO B C 1
ATOM 3612 O O . PRO B 1 209 ? 5.496 23.217 61.383 1.00 15.51 206 PRO B O 1
ATOM 3616 N N . THR B 1 210 ? 4.392 24.161 59.661 1.00 12.58 207 THR B N 1
ATOM 3617 C CA . THR B 1 210 ? 4.922 23.173 58.745 1.00 12.65 207 THR B CA 1
ATOM 3618 C C . THR B 1 210 ? 6.370 23.418 58.335 1.00 13.62 207 THR B C 1
ATOM 3619 O O . THR B 1 210 ? 6.962 22.641 57.573 1.00 14.91 207 THR B O 1
ATOM 3623 N N . LEU B 1 211 ? 6.937 24.546 58.805 1.00 13.59 208 LEU B N 1
ATOM 3624 C CA . LEU B 1 211 ? 8.372 24.828 58.646 1.00 14.68 208 LEU B CA 1
ATOM 3625 C C . LEU B 1 211 ? 9.169 24.251 59.820 1.00 14.60 208 LEU B C 1
ATOM 3626 O O . LEU B 1 211 ? 10.381 24.442 59.897 1.00 15.36 208 LEU B O 1
ATOM 3631 N N . ARG B 1 212 ? 8.499 23.592 60.755 1.00 15.48 209 ARG B N 1
ATOM 3632 C CA . ARG B 1 212 ? 9.172 23.009 61.900 1.00 17.41 209 ARG B CA 1
ATOM 3633 C C . ARG B 1 212 ? 9.113 21.524 61.963 1.00 17.06 209 ARG B C 1
ATOM 3634 O O . ARG B 1 212 ? 8.104 20.895 61.525 1.00 17.39 209 ARG B O 1
ATOM 3642 N N . ALA B 1 213 ? 10.200 20.958 62.484 1.00 17.31 210 ALA B N 1
ATOM 3643 C CA . ALA B 1 213 ? 10.306 19.489 62.659 1.00 19.93 210 ALA B CA 1
ATOM 3644 C C . ALA B 1 213 ? 9.282 18.955 63.626 1.00 22.85 210 ALA B C 1
ATOM 3645 O O . ALA B 1 213 ? 9.107 19.532 64.667 1.00 24.60 210 ALA B O 1
ATOM 3647 N N . SER B 1 214 ? 8.654 17.820 63.270 1.00 25.85 211 SER B N 1
ATOM 3648 C CA . SER B 1 214 ? 7.642 17.177 64.084 1.00 27.79 211 SER B CA 1
ATOM 3649 C C . SER B 1 214 ? 8.358 16.481 65.236 1.00 28.04 211 SER B C 1
ATOM 3650 O O . SER B 1 214 ? 7.719 15.988 66.198 1.00 31.42 211 SER B O 1
#

InterPro domains:
  IPR001647 DNA-binding HTH domain, TetR-type [PF00440] (16-62)
  IPR001647 DNA-binding HTH domain, TetR-type [PR00455] (16-29)
  IPR001647 DNA-binding HTH domain, TetR-type [PR00455] (37-60)
  IPR001647 DNA-binding HTH domain, TetR-type [PS50977] (10-70)
  IPR009057 Homedomain-like superfamily [SSF46689] (1-68)
  IPR013572 Transcription regulator MAATS, C-terminal [PF08361] (84-203)
  IPR023772 DNA-binding HTH domain, TetR-type, conserved site [PS01081] (28-58)
  IPR036271 Tetracyclin repressor-like, C-terminal domain superfamily [SSF48498] (84-200)
  IPR050624 Nucleoid occlusion factor SlmA/HTH-type transcriptional regulator [PTHR43479] (1-202)
  IPR061503 HTH-type transcriptional regulator AcrR [NF007949] (1-213)

Secondary structure (DSSP, 8-state):
-HHHHHHHHSHHHHHHHHHHHHHHHHHH-STT--HHHHHHHHT--HHHHHHH-SSHHHHHHHHHHHHHHHHHHHHHHHHHHSTT-HHHHHHHHHHHHHHHHHH-HHHHHHHHHHHHS----TTHHHHHHHHHHHHHHHHHHHHHHHHHHHHTTSS-TTB-HHHHHHHHHHHHHHHHHHHHHSTTSS-HHHHHHHHHHHHHHHHHH-GGGB-/-HHHHHHSHHHHHHHHHHHHHHHHHH-TTT--HHHHHHHHT--HHHHHHH-SSHHHHHHHHHHHHHHHHHHHHHHHHHHSTT-HHHHHHHHHHHHHHHHHH-HHHHHHHHHHHHT----TTHHHHHHHHHHHHHHHHHHHHHHHHHHHHTTSS-TTB-HHHHHHHHHHHHHHHHHHHHHSTTSS-HHHHHHHHHHHHHHHHHH-GGGB--